Protein AF-0000000070430376 (afdb_homodimer)

Foldseek 3Di:
DVVVVVVVVVVVVVVVVVVVVCVVCVVVVVVLVVLLVVLLVLLVVLLVLLVVLLVLVLVQLAPDGDVVSLVVSVVSLLCNLVPRLVVVQVSCVPHDLVSNCVSRLNSLLSSLLSVQLSCCSVPNDGDDQVNSFVSFKDWDFDPPDPPRDTDITGRDDDPVSNLSSVLVNLLSLLSSLLVNLQNPNLCSLVVSLVVLVVNLVVLVVVPPPDPSSVVSSVVSVVSSVLSVVLNVCCVVCVVPDDSNVSSVVSCVPPPPDDVVVVVVVD/DVVVVVVVVVVVVVVVVVVVVCVVCVVVVVVLVVLLVVLLVLLVVLLVLLVVLLVLVLVQLAPDGDVVSLVVSVVSLLCNLVPRLVVVQVSCVPHDLVSNCVSRLNSLLSSLLSVQLSCCSVPNDGDDQVNSFVSFKDWDFDPPDPPRDTDITGRDDDPVSNLLSVLVNLLSLLSSLLVNLQNPNLCSLVVSLVVLVVNLVVLVVVPPPDPSSVVSSVVSVVSSVLSVVLNVCCVVCVVPDDSNVSSVVSCVPPPPDPVVVVVVVD

pLDDT: mean 85.44, std 17.88, range [33.02, 98.88]

Solvent-accessible surface area (backbone atoms only — not comparable to full-atom values): 27981 Å² total; per-residue (Å²): 111,68,66,61,50,54,52,51,53,53,48,54,54,41,52,48,50,54,46,48,54,36,58,68,45,27,60,58,45,40,53,51,29,53,50,42,52,52,36,33,52,43,16,52,52,37,30,54,54,23,50,51,40,44,55,58,55,55,67,56,26,41,72,64,78,49,66,64,56,54,52,54,39,50,53,51,51,51,45,44,42,62,70,36,44,44,59,48,11,61,71,42,58,94,49,64,79,44,69,54,38,81,36,32,45,67,14,51,23,37,38,44,20,32,56,35,49,48,33,33,75,71,68,63,40,80,68,48,70,66,56,55,36,54,64,40,46,43,80,40,78,44,89,81,57,90,61,88,42,69,37,79,41,44,48,85,70,52,69,68,50,52,50,53,6,54,45,54,32,45,52,53,48,35,51,36,26,57,48,6,37,53,52,65,18,71,64,46,24,56,56,46,40,55,51,47,52,52,49,50,53,34,54,59,68,41,56,86,55,43,71,68,54,51,52,40,51,54,50,40,53,53,32,45,50,55,32,47,51,51,42,50,47,46,67,68,32,60,84,74,51,63,59,72,59,53,36,60,63,48,50,73,73,53,62,72,63,59,64,55,53,64,58,66,72,101,111,68,67,61,50,53,52,50,52,52,49,53,52,39,53,47,50,52,46,50,54,37,58,68,43,28,60,58,46,40,51,51,30,52,51,44,52,52,35,34,52,42,16,51,51,35,31,53,53,24,50,51,40,43,56,55,54,53,68,55,27,40,72,61,79,49,65,65,53,54,52,55,39,50,53,52,50,50,44,44,40,63,69,38,46,43,58,49,12,62,71,44,59,95,50,64,81,44,69,54,38,82,38,31,45,67,14,52,24,37,36,42,20,32,55,33,50,48,33,34,74,74,67,63,40,81,68,50,70,67,56,54,36,54,64,40,45,42,78,40,78,45,89,79,56,90,62,88,44,70,38,77,40,46,49,86,70,51,70,67,49,53,52,53,6,52,45,54,31,45,53,54,48,35,53,37,28,57,48,6,38,51,53,64,18,72,64,46,24,54,55,46,40,55,53,47,53,51,50,48,52,33,54,60,68,41,58,87,55,43,72,67,54,50,53,41,51,53,51,41,54,54,32,46,50,54,34,46,51,51,42,50,47,45,68,67,33,57,84,74,50,63,57,73,60,54,36,59,64,48,50,73,72,52,64,70,64,60,66,53,53,64,57,65,72,103

Nearest PDB structures (foldseek):
  3axj-assembly1_B  TM=9.032E-01  e=1.544E-15  Drosophila melanogaster
  4wyv-assembly1_H  TM=8.810E-01  e=7.082E-08  Homo sapiens
  4wyv-assembly1_A  TM=8.861E-01  e=1.671E-07  Homo sapiens
  1key-assembly1_C-2  TM=8.048E-01  e=4.192E-08  Mus musculus
  5jr9-assembly1_B  TM=9.081E-01  e=5.247E-07  Nanoarchaeum equitans Kin4-M

InterPro domains:
  IPR002848 Translin family [PF01997] (34-238)
  IPR002848 Translin family [PTHR10741] (13-248)
  IPR016068 Translin, N-terminal [G3DSA:1.20.58.190] (11-160)
  IPR016069 Translin, C-terminal [G3DSA:1.20.58.200] (162-246)
  IPR036081 Translin superfamily [SSF74784] (20-240)

Radius of gyration: 29.98 Å; Cα contacts (8 Å, |Δi|>4): 599; chains: 2; bounding box: 62×82×71 Å

Sequence (532 aa):
MKDSQQQSTDDVDEQGDINRCFQKYQKELDCRHDKHERLVKLSRDVTIESKRVIFLMQRNSGPNKCDEVLEQAWQKIKDIQQQKFLPIAKELQGEDPYQFLRAYTAGLQEYIEAISFYHYLKSKTLVTLEQVQSDLTYTVPSVGSDDLQEKTISVRVPPSEYMLGLADLTGELMRFAINSVGSGNLDCPNEVCAYLRRMLGGFESLGQVSREMGRKVSTLRQSLQKVESACYALQIRGSEIPTHMLKDVFRSGTDNSYMEERDMDDMKDSQQQSTDDVDEQGDINRCFQKYQKELDCRHDKHERLVKLSRDVTIESKRVIFLMQRNSGPNKCDEVLEQAWQKIKDIQQQKFLPIAKELQGEDPYQFLRAYTAGLQEYIEAISFYHYLKSKTLVTLEQVQSDLTYTVPSVGSDDLQEKTISVRVPPSEYMLGLADLTGELMRFAINSVGSGNLDCPNEVCAYLRRMLGGFESLGQVSREMGRKVSTLRQSLQKVESACYALQIRGSEIPTHMLKDVFRSGTDNSYMEERDMDD

Organism: Crassostrea virginica (NCBI:txid6565)

Structure (mmCIF, N/CA/C/O backbone):
data_AF-0000000070430376-model_v1
#
loop_
_entity.id
_entity.type
_entity.pdbx_description
1 polymer 'Translin-associated protein X-like isoform X2'
#
loop_
_atom_site.group_PDB
_atom_site.id
_atom_site.type_symbol
_atom_site.label_atom_id
_atom_site.label_alt_id
_atom_site.label_comp_id
_atom_site.label_asym_id
_atom_site.label_entity_id
_atom_site.label_seq_id
_atom_site.pdbx_PDB_ins_code
_atom_site.Cartn_x
_atom_site.Cartn_y
_atom_site.Cartn_z
_atom_site.occupancy
_atom_site.B_iso_or_equiv
_atom_site.auth_seq_id
_atom_site.auth_comp_id
_atom_site.auth_asym_id
_atom_site.auth_atom_id
_atom_site.pdbx_PDB_model_num
ATOM 1 N N . MET A 1 1 ? 0.865 40.755 34.71 1 36.3 1 MET A N 1
ATOM 2 C CA . MET A 1 1 ? 0.52 39.624 35.566 1 36.3 1 MET A CA 1
ATOM 3 C C . MET A 1 1 ? -0.614 38.806 34.957 1 36.3 1 MET A C 1
ATOM 5 O O . MET A 1 1 ? -0.67 37.587 35.134 1 36.3 1 MET A O 1
ATOM 9 N N . LYS A 1 2 ? -1.6 39.409 34.491 1 52.3 2 LYS A N 1
ATOM 10 C CA . LYS A 1 2 ? -2.739 38.771 33.838 1 52.3 2 LYS A CA 1
ATOM 11 C C . LYS A 1 2 ? -2.314 38.07 32.551 1 52.3 2 LYS A C 1
ATOM 13 O O . LYS A 1 2 ? -2.89 37.047 32.175 1 52.3 2 LYS A O 1
ATOM 18 N N . ASP A 1 3 ? -1.393 38.696 31.936 1 46.43 3 ASP A N 1
ATOM 19 C CA . ASP A 1 3 ? -0.945 38.121 30.672 1 46.43 3 ASP A CA 1
ATOM 20 C C . ASP A 1 3 ? -0.189 36.814 30.9 1 46.43 3 ASP A C 1
ATOM 22 O O . ASP A 1 3 ? -0.279 35.889 30.09 1 46.43 3 ASP A O 1
ATOM 26 N N . SER A 1 4 ? 0.572 36.737 31.934 1 48.38 4 SER A N 1
ATOM 27 C CA . SER A 1 4 ? 1.315 35.534 32.296 1 48.38 4 SER A CA 1
ATOM 28 C C . SER A 1 4 ? 0.376 34.415 32.734 1 48.38 4 SER A C 1
ATOM 30 O O . SER A 1 4 ? 0.627 33.241 32.453 1 48.38 4 SER A O 1
ATOM 32 N N . GLN A 1 5 ? -0.689 34.749 33.371 1 46.76 5 GLN A N 1
ATOM 33 C CA . GLN A 1 5 ? -1.63 33.751 33.869 1 46.76 5 GLN A CA 1
ATOM 34 C C . GLN A 1 5 ? -2.451 33.153 32.731 1 46.76 5 GLN A C 1
ATOM 36 O O . GLN A 1 5 ? -2.735 31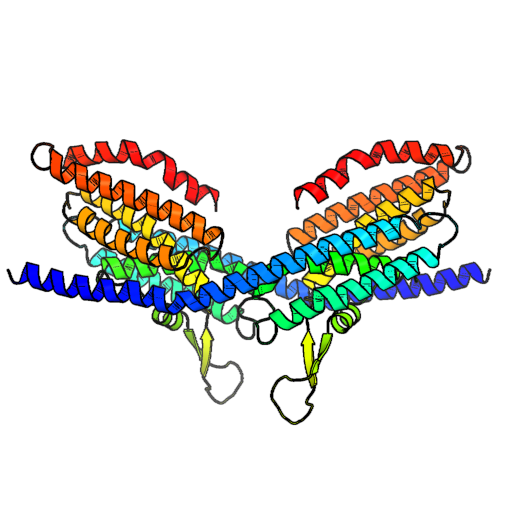.953 32.727 1 46.76 5 GLN A O 1
ATOM 41 N N . GLN A 1 6 ? -2.919 33.975 31.788 1 46.92 6 GLN A N 1
ATOM 42 C CA . GLN A 1 6 ? -3.678 33.497 30.638 1 46.92 6 GLN A CA 1
ATOM 43 C C . GLN A 1 6 ? -2.825 32.591 29.755 1 46.92 6 GLN A C 1
ATOM 45 O O . GLN A 1 6 ? -3.306 31.571 29.256 1 46.92 6 GLN A O 1
ATOM 50 N N . GLN A 1 7 ? -1.556 32.904 29.664 1 50.24 7 GLN A N 1
ATOM 51 C CA . GLN A 1 7 ? -0.634 32.046 28.927 1 50.24 7 GLN A CA 1
ATOM 52 C C . GLN A 1 7 ? -0.475 30.692 29.612 1 50.24 7 GLN A C 1
ATOM 54 O O . GLN A 1 7 ? -0.402 29.658 28.945 1 50.24 7 GLN A O 1
ATOM 59 N N . SER A 1 8 ? -0.579 30.695 30.917 1 52.75 8 SER A N 1
ATOM 60 C CA . SER A 1 8 ? -0.406 29.469 31.689 1 52.75 8 SER A CA 1
ATOM 61 C C . SER A 1 8 ? -1.614 28.55 31.545 1 52.75 8 SER A C 1
ATOM 63 O O . SER A 1 8 ? -1.462 27.335 31.396 1 52.75 8 SER A O 1
ATOM 65 N N . THR A 1 9 ? -2.802 29.084 31.527 1 50.66 9 THR A N 1
ATOM 66 C CA . THR A 1 9 ? -4.01 28.273 31.425 1 50.66 9 THR A CA 1
ATOM 67 C C . THR A 1 9 ? -4.181 27.735 30.007 1 50.66 9 THR A C 1
ATOM 69 O O . THR A 1 9 ? -4.563 26.578 29.819 1 50.66 9 THR A O 1
ATOM 72 N N . ASP A 1 10 ? -3.881 28.529 29.036 1 54.58 10 ASP A N 1
ATOM 73 C CA . ASP A 1 10 ? -3.973 28.117 27.639 1 54.58 10 ASP A CA 1
ATOM 74 C C . ASP A 1 10 ? -2.954 27.026 27.32 1 54.58 10 ASP A C 1
ATOM 76 O O . ASP A 1 10 ? -3.245 26.099 26.561 1 54.58 10 ASP A O 1
ATOM 80 N N . ASP A 1 11 ? -1.824 27.16 27.967 1 58.16 11 ASP A N 1
ATOM 81 C CA . ASP A 1 11 ? -0.766 26.17 27.789 1 58.16 11 ASP A CA 1
ATOM 82 C C . ASP A 1 11 ? -1.181 24.814 28.356 1 58.16 11 ASP A C 1
ATOM 84 O O . ASP A 1 11 ? -0.899 23.774 27.758 1 58.16 11 ASP A O 1
ATOM 88 N N . VAL A 1 12 ? -1.868 24.919 29.521 1 54.97 12 VAL A N 1
ATOM 89 C CA . VAL A 1 12 ? -2.311 23.686 30.162 1 54.97 12 VAL A CA 1
ATOM 90 C C . VAL A 1 12 ? -3.406 23.031 29.323 1 54.97 12 VAL A C 1
ATOM 92 O O . VAL A 1 12 ? -3.412 21.812 29.141 1 54.97 12 VAL A O 1
ATOM 95 N N . ASP A 1 13 ? -4.289 23.827 28.733 1 61.85 13 ASP A N 1
ATOM 96 C CA . ASP A 1 13 ? -5.403 23.316 27.939 1 61.85 13 ASP A CA 1
ATOM 97 C C . ASP A 1 13 ? -4.911 22.721 26.622 1 61.85 13 ASP A C 1
ATOM 99 O O . ASP A 1 13 ? -5.359 21.646 26.215 1 61.85 13 ASP A O 1
ATOM 103 N N . GLU A 1 14 ? -3.881 23.303 26.112 1 68.36 14 GLU A N 1
ATOM 104 C CA . GLU A 1 14 ? -3.349 22.8 24.85 1 68.36 14 GLU A CA 1
ATOM 105 C C . GLU A 1 14 ? -2.555 21.514 25.058 1 68.36 14 GLU A C 1
ATOM 107 O O . GLU A 1 14 ? -2.623 20.596 24.237 1 68.36 14 GLU A O 1
ATOM 112 N N . GLN A 1 15 ? -1.809 21.535 26.222 1 68.17 15 GLN A N 1
ATOM 113 C CA . GLN A 1 15 ? -1.114 20.302 26.573 1 68.17 15 GLN A CA 1
ATOM 114 C C . GLN A 1 15 ? -2.09 19.135 26.696 1 68.17 15 GLN A C 1
ATOM 116 O O . GLN A 1 15 ? -1.803 18.027 26.239 1 68.17 15 GLN A O 1
ATOM 121 N N . GLY A 1 16 ? -3.168 19.555 27.173 1 74.19 16 GLY A N 1
ATOM 122 C CA . GLY A 1 16 ? -4.198 18.545 27.357 1 74.19 16 GLY A CA 1
ATOM 123 C C . GLY A 1 16 ? -4.787 18.048 26.051 1 74.19 16 GLY A C 1
ATOM 124 O O . GLY A 1 16 ? -5.082 16.859 25.91 1 74.19 16 GLY A O 1
ATOM 125 N N . ASP A 1 17 ? -4.792 18.911 25.075 1 83.34 17 ASP A N 1
ATOM 126 C CA . ASP A 1 17 ? -5.422 18.56 23.805 1 83.34 17 ASP A CA 1
ATOM 127 C C . ASP A 1 17 ? -4.525 17.636 22.984 1 83.34 17 ASP A C 1
ATOM 129 O O . ASP A 1 17 ? -5.001 16.662 22.398 1 83.34 17 ASP A O 1
ATOM 133 N N . ILE A 1 18 ? -3.18 17.9 23.024 1 87.6 18 ILE A N 1
ATOM 134 C CA . ILE A 1 18 ? -2.224 17.073 22.296 1 87.6 18 ILE A CA 1
ATOM 135 C C . ILE A 1 18 ? -2.156 15.684 22.927 1 87.6 18 ILE A C 1
ATOM 137 O O . ILE A 1 18 ? -2.259 14.673 22.23 1 87.6 18 ILE A O 1
ATOM 141 N N . ASN A 1 19 ? -2.114 15.687 24.197 1 86.79 19 ASN A N 1
ATOM 142 C CA . ASN A 1 19 ? -2.049 14.408 24.895 1 86.79 19 ASN A CA 1
ATOM 143 C C . ASN A 1 19 ? -3.316 13.585 24.676 1 86.79 19 ASN A C 1
ATOM 145 O O . ASN A 1 19 ? -3.245 12.374 24.46 1 86.79 19 ASN A O 1
ATOM 149 N N . ARG A 1 20 ? -4.396 14.244 24.7 1 88.07 20 ARG A N 1
ATOM 150 C CA . ARG A 1 20 ? -5.677 13.575 24.499 1 88.07 20 ARG A CA 1
ATOM 151 C C . ARG A 1 20 ? -5.781 13.004 23.089 1 88.07 20 ARG A C 1
ATOM 153 O O . ARG A 1 20 ? -6.299 11.902 22.896 1 88.07 20 ARG A O 1
ATOM 160 N N . CYS A 1 21 ? -5.346 13.704 22.199 1 88.69 21 CYS A N 1
ATOM 161 C CA . CYS A 1 21 ? -5.369 13.258 20.81 1 88.69 21 CYS A CA 1
ATOM 162 C C . CYS A 1 21 ? -4.576 11.969 20.639 1 88.69 21 CYS A C 1
ATOM 164 O O . CYS A 1 21 ? -5.08 10.994 20.077 1 88.69 21 CYS A O 1
ATOM 166 N N . PHE A 1 22 ? -3.39 11.916 21.199 1 91.47 22 PHE A N 1
ATOM 167 C CA . PHE A 1 22 ? -2.513 10.763 21.034 1 91.47 22 PHE A CA 1
ATOM 168 C C . PHE A 1 22 ? -3.029 9.572 21.832 1 91.47 22 PHE A C 1
ATOM 170 O O . PHE A 1 22 ? -2.979 8.434 21.361 1 91.47 22 PHE A O 1
ATOM 177 N N . GLN A 1 23 ? -3.55 9.862 22.926 1 89.69 23 GLN A N 1
ATOM 178 C CA . GLN A 1 23 ? -4.087 8.791 23.758 1 89.69 23 GLN A CA 1
ATOM 179 C C . GLN A 1 23 ? -5.291 8.13 23.095 1 89.69 23 GLN A C 1
ATOM 181 O O . GLN A 1 23 ? -5.463 6.912 23.18 1 89.69 23 GLN A O 1
ATOM 186 N N . LYS A 1 24 ? -6.044 8.896 22.475 1 89.86 24 LYS A N 1
ATOM 187 C CA . LYS A 1 24 ? -7.26 8.43 21.816 1 89.86 24 LYS A CA 1
ATOM 188 C C . LYS A 1 24 ? -6.941 7.393 20.743 1 89.86 24 LYS A C 1
ATOM 190 O O . LYS A 1 24 ? -7.667 6.408 20.589 1 89.86 24 LYS A O 1
ATOM 195 N N . TYR A 1 25 ? -5.856 7.612 20.09 1 90.78 25 TYR A N 1
ATOM 196 C CA . TYR A 1 25 ? -5.622 6.765 18.926 1 90.78 25 TYR A CA 1
ATOM 197 C C . TYR A 1 25 ? -4.517 5.752 19.201 1 90.78 25 TYR A C 1
ATOM 199 O O . TYR A 1 25 ? -4.258 4.869 18.381 1 90.78 25 TYR A O 1
ATOM 207 N N . GLN A 1 26 ? -3.853 5.888 20.352 1 90.62 26 GLN A N 1
ATOM 208 C CA . GLN A 1 26 ? -2.737 5.012 20.695 1 90.62 26 GLN A CA 1
ATOM 209 C C . GLN A 1 26 ? -3.149 3.544 20.625 1 90.62 26 GLN A C 1
ATOM 211 O O . GLN A 1 26 ? -2.514 2.748 19.93 1 90.62 26 GLN A O 1
ATOM 216 N N . LYS A 1 27 ? -4.212 3.192 21.241 1 89.41 27 LYS A N 1
ATOM 217 C CA . LYS A 1 27 ? -4.646 1.799 21.291 1 89.41 27 LYS A CA 1
ATOM 218 C C . LYS A 1 27 ? -5.032 1.293 19.904 1 89.41 27 LYS A C 1
ATOM 220 O O . LYS A 1 27 ? -4.683 0.173 19.526 1 89.41 27 LYS A O 1
ATOM 225 N N . GLU A 1 28 ? -5.74 2.112 19.237 1 90.58 28 GLU A N 1
ATOM 226 C CA . GLU A 1 28 ? -6.184 1.728 17.9 1 90.58 28 GLU A CA 1
ATOM 227 C C . GLU A 1 28 ? -4.996 1.493 16.971 1 90.58 28 GLU A C 1
ATOM 229 O O . GLU A 1 28 ? -4.95 0.491 16.255 1 90.58 28 GLU A O 1
ATOM 234 N N . LEU A 1 29 ? -4.044 2.348 17.017 1 92.16 29 LEU A N 1
ATOM 235 C CA . LEU A 1 29 ? -2.873 2.25 16.152 1 92.16 29 LEU A CA 1
ATOM 236 C C . LEU A 1 29 ? -1.984 1.084 16.571 1 92.16 29 LEU A C 1
ATOM 238 O O . LEU A 1 29 ? -1.42 0.391 15.722 1 92.16 29 LEU A O 1
ATOM 242 N N . ASP A 1 30 ? -1.945 0.853 17.865 1 89.65 30 ASP A N 1
ATOM 243 C CA . ASP A 1 30 ? -1.177 -0.278 18.377 1 89.65 30 ASP A CA 1
ATOM 244 C C . ASP A 1 30 ? -1.78 -1.604 17.918 1 89.65 30 ASP A C 1
ATOM 246 O O . ASP A 1 30 ? -1.06 -2.495 17.461 1 89.65 30 ASP A O 1
ATOM 250 N N . CYS A 1 31 ? -3.051 -1.686 18.015 1 91.27 31 CYS A N 1
ATOM 251 C CA . CYS A 1 31 ? -3.75 -2.903 17.619 1 91.27 31 CYS A CA 1
ATOM 252 C C . CYS A 1 31 ? -3.58 -3.169 16.128 1 91.27 31 CYS A C 1
ATOM 254 O O . CYS A 1 31 ? -3.34 -4.307 15.719 1 91.27 31 CYS A O 1
ATOM 256 N N . ARG A 1 32 ? -3.651 -2.176 15.427 1 91.85 32 ARG A N 1
ATOM 257 C CA . ARG A 1 32 ? -3.494 -2.302 13.982 1 91.85 32 ARG A CA 1
ATOM 258 C C . ARG A 1 32 ? -2.073 -2.722 13.621 1 91.85 32 ARG A C 1
ATOM 260 O O . ARG A 1 32 ? -1.873 -3.565 12.744 1 91.85 32 ARG A O 1
ATOM 267 N N . HIS A 1 33 ? -1.168 -2.137 14.267 1 91.51 33 HIS A N 1
ATOM 268 C CA . HIS A 1 33 ? 0.231 -2.467 14.019 1 91.51 33 HIS A CA 1
ATOM 269 C C . HIS A 1 33 ? 0.53 -3.914 14.394 1 91.51 33 HIS A C 1
ATOM 271 O O . HIS A 1 33 ? 1.21 -4.625 13.65 1 91.51 33 HIS A O 1
ATOM 277 N N . ASP A 1 34 ? 0.047 -4.327 15.486 1 93.78 34 ASP A N 1
ATOM 278 C CA . ASP A 1 34 ? 0.265 -5.699 15.934 1 93.78 34 ASP A CA 1
ATOM 279 C C . ASP A 1 34 ? -0.339 -6.7 14.952 1 93.78 34 ASP A C 1
ATOM 281 O O . ASP A 1 34 ? 0.286 -7.71 14.623 1 93.78 34 ASP A O 1
ATOM 285 N N . LYS A 1 35 ? -1.51 -6.345 14.568 1 95.23 35 LYS A N 1
ATOM 286 C CA . LYS A 1 35 ? -2.168 -7.213 13.596 1 95.23 35 LYS A CA 1
ATOM 287 C C . LYS A 1 35 ? -1.387 -7.265 12.286 1 95.23 35 LYS A C 1
ATOM 289 O O . LYS A 1 35 ? -1.207 -8.338 11.707 1 95.23 35 LYS A O 1
ATOM 294 N N . HIS A 1 36 ? -0.95 -6.113 11.842 1 95.9 36 HIS A N 1
ATOM 295 C CA . HIS A 1 36 ? -0.128 -6.046 10.639 1 95.9 36 HIS A CA 1
ATOM 296 C C . HIS A 1 36 ? 1.102 -6.94 10.761 1 95.9 36 HIS A C 1
ATOM 298 O O . HIS A 1 36 ? 1.405 -7.713 9.85 1 95.9 36 HIS A O 1
ATOM 304 N N . GLU A 1 37 ? 1.731 -6.907 11.866 1 95.35 37 GLU A N 1
ATOM 305 C CA . GLU A 1 37 ? 2.953 -7.672 12.093 1 95.35 37 GLU A CA 1
ATOM 306 C C . GLU A 1 37 ? 2.668 -9.171 12.128 1 95.35 37 GLU A C 1
ATOM 308 O O . GLU A 1 37 ? 3.454 -9.97 11.615 1 95.35 37 GLU A O 1
ATOM 313 N N . ARG A 1 38 ? 1.594 -9.477 12.694 1 97.16 38 ARG A N 1
ATOM 314 C CA . ARG A 1 38 ? 1.21 -10.884 12.717 1 97.16 38 ARG A CA 1
ATOM 315 C C . ARG A 1 38 ? 0.936 -11.4 11.308 1 97.16 38 ARG A C 1
ATOM 317 O O . ARG A 1 38 ? 1.362 -12.5 10.95 1 97.16 38 ARG A O 1
ATOM 324 N N . LEU A 1 39 ? 0.321 -10.574 10.556 1 98.15 39 LEU A N 1
ATOM 325 C CA . LEU A 1 39 ? 0.001 -10.946 9.182 1 98.15 39 LEU A CA 1
ATOM 326 C C . LEU A 1 39 ? 1.266 -11.038 8.335 1 98.15 39 LEU A C 1
ATOM 328 O O . LEU A 1 39 ? 1.393 -11.934 7.497 1 98.15 39 LEU A O 1
ATOM 332 N N . VAL A 1 40 ? 2.192 -10.158 8.544 1 97.78 40 VAL A N 1
ATOM 333 C CA . VAL A 1 40 ? 3.463 -10.191 7.829 1 97.78 40 VAL A CA 1
ATOM 334 C C . VAL A 1 40 ? 4.189 -11.501 8.125 1 97.78 40 VAL A C 1
ATOM 336 O O . VAL A 1 40 ? 4.723 -12.141 7.216 1 97.78 40 VAL A O 1
ATOM 339 N N . LYS A 1 41 ? 4.179 -11.901 9.339 1 98.21 41 LYS A N 1
ATOM 340 C CA . LYS A 1 41 ? 4.848 -13.135 9.74 1 98.21 41 LYS A CA 1
ATOM 341 C C . LYS A 1 41 ? 4.198 -14.351 9.086 1 98.21 41 LYS A C 1
ATOM 343 O O . LYS A 1 41 ? 4.89 -15.219 8.551 1 98.21 41 LYS A O 1
ATOM 348 N N . LEU A 1 42 ? 2.915 -14.369 9.119 1 98.57 42 LEU A N 1
ATOM 349 C CA . LEU A 1 42 ? 2.187 -15.465 8.49 1 98.57 42 LEU A CA 1
ATOM 350 C C . LEU A 1 42 ? 2.431 -15.486 6.985 1 98.57 42 LEU A C 1
ATOM 352 O O . LEU A 1 42 ? 2.611 -16.554 6.395 1 98.57 42 LEU A O 1
ATOM 356 N N . SER A 1 43 ? 2.447 -14.297 6.447 1 98.68 43 SER A N 1
ATOM 357 C CA . SER A 1 43 ? 2.717 -14.174 5.018 1 98.68 43 SER A CA 1
ATOM 358 C C . SER A 1 43 ? 4.108 -14.695 4.672 1 98.68 43 SER A C 1
ATOM 360 O O . SER A 1 43 ? 4.294 -15.345 3.641 1 98.68 43 SER A O 1
ATOM 362 N N . ARG A 1 44 ? 5.074 -14.385 5.468 1 98.57 44 ARG A N 1
ATOM 363 C CA . ARG A 1 44 ? 6.431 -14.885 5.27 1 98.57 44 ARG A CA 1
ATOM 364 C C . ARG A 1 44 ? 6.46 -16.41 5.289 1 98.57 44 ARG A C 1
ATOM 366 O O . ARG A 1 44 ? 7.111 -17.034 4.449 1 98.57 44 ARG A O 1
ATOM 373 N N . ASP A 1 45 ? 5.72 -16.987 6.186 1 98.73 45 ASP A N 1
ATOM 374 C CA . ASP A 1 45 ? 5.637 -18.442 6.268 1 98.73 45 ASP A CA 1
ATOM 375 C C . ASP A 1 45 ? 4.997 -19.028 5.012 1 98.73 45 ASP A C 1
ATOM 377 O O . ASP A 1 45 ? 5.464 -20.039 4.484 1 98.73 45 ASP A O 1
ATOM 381 N N . VAL A 1 46 ? 3.939 -18.405 4.554 1 98.85 46 VAL A N 1
ATOM 382 C CA . VAL A 1 46 ? 3.282 -18.839 3.325 1 98.85 46 VAL A CA 1
ATOM 383 C C . VAL A 1 46 ? 4.274 -18.793 2.165 1 98.85 46 VAL A C 1
ATOM 385 O O . VAL A 1 46 ? 4.344 -19.727 1.363 1 98.85 46 VAL A O 1
ATOM 388 N N . THR A 1 47 ? 4.986 -17.696 2.132 1 98.81 47 THR A N 1
ATOM 389 C CA . THR A 1 47 ? 5.951 -17.504 1.055 1 98.81 47 THR A CA 1
ATOM 390 C C . THR A 1 47 ? 6.994 -18.618 1.058 1 98.81 47 THR A C 1
ATOM 392 O O . THR A 1 47 ? 7.254 -19.235 0.023 1 98.81 47 THR A O 1
ATOM 395 N N . ILE A 1 48 ? 7.528 -18.888 2.18 1 98.75 48 ILE A N 1
ATOM 396 C CA . ILE A 1 48 ? 8.586 -19.88 2.329 1 98.75 48 ILE A CA 1
ATOM 397 C C . ILE A 1 48 ? 8.063 -21.256 1.922 1 98.75 48 ILE A C 1
ATOM 399 O O . ILE A 1 48 ? 8.698 -21.96 1.132 1 98.75 48 ILE A O 1
ATOM 403 N N . GLU A 1 49 ? 6.945 -21.66 2.389 1 98.75 49 GLU A N 1
ATOM 404 C CA . GLU A 1 49 ? 6.396 -22.983 2.109 1 98.75 49 GLU A CA 1
ATOM 405 C C . GLU A 1 49 ? 5.979 -23.11 0.647 1 98.75 49 GLU A C 1
ATOM 407 O O . GLU A 1 49 ? 6.108 -24.181 0.05 1 98.75 49 GLU A O 1
ATOM 412 N N . SER A 1 50 ? 5.429 -22.025 0.084 1 98.85 50 SER A N 1
ATOM 413 C CA . SER A 1 50 ? 5.066 -22.042 -1.329 1 98.85 50 SER A CA 1
ATOM 414 C C . SER A 1 50 ? 6.294 -22.228 -2.214 1 98.85 50 SER A C 1
ATOM 416 O O . SER A 1 50 ? 6.258 -22.991 -3.182 1 98.85 50 SER A O 1
ATOM 418 N N . LYS A 1 51 ? 7.351 -21.583 -1.83 1 98.26 51 LYS A N 1
ATOM 419 C CA . LYS A 1 51 ? 8.595 -21.744 -2.577 1 98.26 51 LYS A CA 1
ATOM 420 C C . LYS A 1 51 ? 9.101 -23.181 -2.499 1 98.26 51 LYS A C 1
ATOM 422 O O . LYS A 1 51 ? 9.595 -23.726 -3.488 1 98.26 51 LYS A O 1
ATOM 427 N N . ARG A 1 52 ? 8.974 -23.762 -1.379 1 98.35 52 ARG A N 1
ATOM 428 C CA . ARG A 1 52 ? 9.39 -25.15 -1.207 1 98.35 52 ARG A CA 1
ATOM 429 C C . ARG A 1 52 ? 8.573 -26.081 -2.097 1 98.35 52 ARG A C 1
ATOM 431 O O . ARG A 1 52 ? 9.115 -27.014 -2.692 1 98.35 52 ARG A O 1
ATOM 438 N N . VAL A 1 53 ? 7.319 -25.841 -2.166 1 98.52 53 VAL A N 1
ATOM 439 C CA . VAL A 1 53 ? 6.437 -26.652 -2.999 1 98.52 53 VAL A CA 1
ATOM 440 C C . VAL A 1 53 ? 6.826 -26.495 -4.468 1 98.52 53 VAL A C 1
ATOM 442 O O . VAL A 1 53 ? 6.873 -27.477 -5.212 1 98.52 53 VAL A O 1
ATOM 445 N N . ILE A 1 54 ? 7.055 -25.271 -4.875 1 98.3 54 ILE A N 1
ATOM 446 C CA . ILE A 1 54 ? 7.455 -24.985 -6.249 1 98.3 54 ILE A CA 1
ATOM 447 C C . ILE A 1 54 ? 8.753 -25.721 -6.573 1 98.3 54 ILE A C 1
ATOM 449 O O . ILE A 1 54 ? 8.867 -26.36 -7.621 1 98.3 54 ILE A O 1
ATOM 453 N N . PHE A 1 55 ? 9.66 -25.667 -5.654 1 97.19 55 PHE A N 1
ATOM 454 C CA . PHE A 1 55 ? 10.943 -26.337 -5.83 1 97.19 55 PHE A CA 1
ATOM 455 C C . PHE A 1 55 ? 10.753 -27.844 -5.954 1 97.19 55 PHE A C 1
ATOM 457 O O . PHE A 1 55 ? 11.385 -28.488 -6.794 1 97.19 55 PHE A O 1
ATOM 464 N N . LEU A 1 56 ? 9.959 -28.422 -5.151 1 96.7 56 LEU A N 1
ATOM 465 C CA . LEU A 1 56 ? 9.637 -29.844 -5.199 1 96.7 56 LEU A CA 1
ATOM 466 C C . LEU A 1 56 ? 9.068 -30.226 -6.562 1 96.7 56 LEU A C 1
ATOM 468 O O . LEU A 1 56 ? 9.475 -31.232 -7.149 1 96.7 56 LEU A O 1
ATOM 472 N N . MET A 1 57 ? 8.176 -29.412 -7.095 1 96.71 57 MET A N 1
ATOM 473 C CA . MET A 1 57 ? 7.502 -29.704 -8.357 1 96.71 57 MET A CA 1
ATOM 474 C C . MET A 1 57 ? 8.461 -29.558 -9.533 1 96.71 57 MET A C 1
ATOM 476 O O . MET A 1 57 ? 8.319 -30.246 -10.545 1 96.71 57 MET A O 1
ATOM 480 N N . GLN A 1 58 ? 9.447 -28.736 -9.381 1 94.16 58 GLN A N 1
ATOM 481 C CA . GLN A 1 58 ? 10.443 -28.529 -10.427 1 94.16 58 GLN A CA 1
ATOM 482 C C . GLN A 1 58 ? 11.257 -29.797 -10.67 1 94.16 58 GLN A C 1
ATOM 484 O O . GLN A 1 58 ? 11.844 -29.969 -11.74 1 94.16 58 GLN A O 1
ATOM 489 N N . ARG A 1 59 ? 11.258 -30.64 -9.794 1 87.94 59 ARG A N 1
ATOM 490 C CA . ARG A 1 59 ? 12.004 -31.888 -9.92 1 87.94 59 ARG A CA 1
ATOM 491 C C . ARG A 1 59 ? 11.293 -32.859 -10.857 1 87.94 59 ARG A C 1
ATOM 493 O O . ARG A 1 59 ? 11.884 -33.844 -11.303 1 87.94 59 ARG A O 1
ATOM 500 N N . ASN A 1 60 ? 10.064 -32.617 -11.154 1 86.97 60 ASN A N 1
ATOM 501 C CA . ASN A 1 60 ? 9.275 -33.476 -12.03 1 86.97 60 ASN A CA 1
ATOM 502 C C . ASN A 1 60 ? 9.506 -33.14 -13.501 1 86.97 60 ASN A C 1
ATOM 504 O O . ASN A 1 60 ? 8.558 -33.088 -14.286 1 86.97 60 ASN A O 1
ATOM 508 N N . SER A 1 61 ? 10.761 -32.878 -13.921 1 81.77 61 SER A N 1
ATOM 509 C CA . SER A 1 61 ? 11.081 -32.426 -15.271 1 81.77 61 SER A CA 1
ATOM 510 C C . SER A 1 61 ? 11.454 -33.598 -16.173 1 81.77 61 SER A C 1
ATOM 512 O O . SER A 1 61 ? 11.67 -33.42 -17.373 1 81.77 61 SER A O 1
ATOM 514 N N . GLY A 1 62 ? 11.499 -34.789 -15.621 1 78.37 62 GLY A N 1
ATOM 515 C CA . GLY A 1 62 ? 11.874 -35.959 -16.4 1 78.37 62 GLY A CA 1
ATOM 516 C C . GLY A 1 62 ? 10.778 -36.426 -17.34 1 78.37 62 GLY A C 1
ATOM 517 O O . GLY A 1 62 ? 9.671 -35.882 -17.33 1 78.37 62 GLY A O 1
ATOM 518 N N . PRO A 1 63 ? 11.076 -37.4 -18.23 1 76.44 63 PRO A N 1
ATOM 519 C CA . PRO A 1 63 ? 10.123 -37.871 -19.238 1 76.44 63 PRO A CA 1
ATOM 520 C C . PRO A 1 63 ? 8.911 -38.567 -18.624 1 76.44 63 PRO A C 1
ATOM 522 O O . PRO A 1 63 ? 7.828 -38.565 -19.215 1 76.44 63 PRO A O 1
ATOM 525 N N . ASN A 1 64 ? 9.139 -39.224 -17.447 1 77.1 64 ASN A N 1
ATOM 526 C CA . ASN A 1 64 ? 8.024 -39.874 -16.767 1 77.1 64 ASN A CA 1
ATOM 527 C C . ASN A 1 64 ? 7.497 -39.024 -15.615 1 77.1 64 ASN A C 1
ATOM 529 O O . ASN A 1 64 ? 8.273 -38.539 -14.789 1 77.1 64 ASN A O 1
ATOM 533 N N . LYS A 1 65 ? 6.265 -38.69 -15.813 1 73.81 65 LYS A N 1
ATOM 534 C CA . LYS A 1 65 ? 5.635 -37.979 -14.704 1 73.81 65 LYS A CA 1
ATOM 535 C C . LYS A 1 65 ? 5.723 -38.787 -13.412 1 73.81 65 LYS A C 1
ATOM 537 O O . LYS A 1 65 ? 5.481 -39.996 -13.413 1 73.81 65 LYS A O 1
ATOM 542 N N . CYS A 1 66 ? 6.199 -38.109 -12.44 1 80.29 66 CYS A N 1
ATOM 543 C CA . CYS A 1 66 ? 6.247 -38.754 -11.132 1 80.29 66 CYS A CA 1
ATOM 544 C C . CYS A 1 66 ? 5.028 -38.382 -10.296 1 80.29 66 CYS A C 1
ATOM 546 O O . CYS A 1 66 ? 4.994 -37.316 -9.68 1 80.29 66 CYS A O 1
ATOM 548 N N . ASP A 1 67 ? 4.039 -39.192 -10.221 1 88.59 67 ASP A N 1
ATOM 549 C CA . ASP A 1 67 ? 2.787 -38.975 -9.502 1 88.59 67 ASP A CA 1
ATOM 550 C C . ASP A 1 67 ? 3.037 -38.777 -8.009 1 88.59 67 ASP A C 1
ATOM 552 O O . ASP A 1 67 ? 2.304 -38.042 -7.344 1 88.59 67 ASP A O 1
ATOM 556 N N . GLU A 1 68 ? 4.087 -39.346 -7.588 1 92.01 68 GLU A N 1
ATOM 557 C CA . GLU A 1 68 ? 4.407 -39.222 -6.169 1 92.01 68 GLU A CA 1
ATOM 558 C C . GLU A 1 68 ? 4.767 -37.785 -5.807 1 92.01 68 GLU A C 1
ATOM 560 O O . GLU A 1 68 ? 4.369 -37.286 -4.752 1 92.01 68 GLU A O 1
ATOM 565 N N . VAL A 1 69 ? 5.527 -37.145 -6.653 1 94.3 69 VAL A N 1
ATOM 566 C CA . VAL A 1 69 ? 5.939 -35.765 -6.423 1 94.3 69 VAL A CA 1
ATOM 567 C C . VAL A 1 69 ? 4.713 -34.855 -6.404 1 94.3 69 VAL A C 1
ATOM 569 O O . VAL A 1 69 ? 4.6 -33.972 -5.551 1 94.3 69 VAL A O 1
ATOM 572 N N . LEU A 1 70 ? 3.803 -35.047 -7.257 1 95.38 70 LEU A N 1
ATOM 573 C CA . LEU A 1 70 ? 2.597 -34.231 -7.34 1 95.38 70 LEU A CA 1
ATOM 574 C C . LEU A 1 70 ? 1.697 -34.464 -6.131 1 95.38 70 LEU A C 1
ATOM 576 O O . LEU A 1 70 ? 1.054 -33.533 -5.642 1 95.38 70 LEU A O 1
ATOM 580 N N . GLU A 1 71 ? 1.671 -35.708 -5.711 1 96.56 71 GLU A N 1
ATOM 581 C CA . GLU A 1 71 ? 0.887 -36.008 -4.516 1 96.56 71 GLU A CA 1
ATOM 582 C C . GLU A 1 71 ? 1.466 -35.314 -3.287 1 96.56 71 GLU A C 1
ATOM 584 O O . GLU A 1 71 ? 0.724 -34.765 -2.47 1 96.56 71 GLU A O 1
ATOM 589 N N . GLN A 1 72 ? 2.739 -35.348 -3.166 1 97.35 72 GLN A N 1
ATOM 590 C CA . GLN A 1 72 ? 3.407 -34.662 -2.065 1 97.35 72 GLN A CA 1
ATOM 591 C C . GLN A 1 72 ? 3.176 -33.155 -2.135 1 97.35 72 GLN A C 1
ATOM 593 O O . GLN A 1 72 ? 2.924 -32.512 -1.114 1 97.35 72 GLN A O 1
ATOM 598 N N . ALA A 1 73 ? 3.267 -32.605 -3.306 1 97.9 73 ALA A N 1
ATOM 599 C CA . ALA A 1 73 ? 3.039 -31.177 -3.51 1 97.9 73 ALA A CA 1
ATOM 600 C C . ALA A 1 73 ? 1.619 -30.786 -3.114 1 97.9 73 ALA A C 1
ATOM 602 O O . ALA A 1 73 ? 1.409 -29.758 -2.466 1 97.9 73 ALA A O 1
ATOM 603 N N . TRP A 1 74 ? 0.669 -31.625 -3.462 1 98.11 74 TRP A N 1
ATOM 604 C CA . TRP A 1 74 ? -0.728 -31.351 -3.144 1 98.11 74 TRP A CA 1
ATOM 605 C C . TRP A 1 74 ? -0.947 -31.319 -1.635 1 98.11 74 TRP A C 1
ATOM 607 O O . TRP A 1 74 ? -1.654 -30.448 -1.123 1 98.11 74 TRP A O 1
ATOM 617 N N . GLN A 1 75 ? -0.338 -32.221 -0.97 1 98.4 75 GLN A N 1
ATOM 618 C CA . GLN A 1 75 ? -0.456 -32.255 0.483 1 98.4 75 GLN A CA 1
ATOM 619 C C . GLN A 1 75 ? 0.134 -30.997 1.114 1 98.4 75 GLN A C 1
ATOM 621 O O . GLN A 1 75 ? -0.44 -30.438 2.051 1 98.4 75 GLN A O 1
ATOM 626 N N . LYS A 1 76 ? 1.232 -30.561 0.635 1 98.6 76 LYS A N 1
ATOM 627 C CA . LYS A 1 76 ? 1.87 -29.353 1.152 1 98.6 76 LYS A CA 1
ATOM 628 C C . LYS A 1 76 ? 1.015 -28.12 0.878 1 98.6 76 LYS A C 1
ATOM 630 O O . LYS A 1 76 ? 0.931 -27.218 1.714 1 98.6 76 LYS A O 1
ATOM 635 N N . ILE A 1 77 ? 0.366 -28.065 -0.265 1 98.76 77 ILE A N 1
ATOM 636 C CA . ILE A 1 77 ? -0.531 -26.967 -0.608 1 98.76 77 ILE A CA 1
ATOM 637 C C . ILE A 1 77 ? -1.707 -26.938 0.365 1 98.76 77 ILE A C 1
ATOM 639 O O . ILE A 1 77 ? -2.074 -25.877 0.875 1 98.76 77 ILE A O 1
ATOM 643 N N . LYS A 1 78 ? -2.225 -28.093 0.66 1 98.54 78 LYS A N 1
ATOM 644 C CA . LYS A 1 78 ? -3.318 -28.196 1.623 1 98.54 78 LYS A CA 1
ATOM 645 C C . LYS A 1 78 ? -2.874 -27.74 3.01 1 98.54 78 LYS A C 1
ATOM 647 O O . LYS A 1 78 ? -3.633 -27.085 3.726 1 98.54 78 LYS A O 1
ATOM 652 N N . ASP A 1 79 ? -1.67 -28.091 3.341 1 98.65 79 ASP A N 1
ATOM 653 C CA . ASP A 1 79 ? -1.121 -27.666 4.624 1 98.65 79 ASP A CA 1
ATOM 654 C C . ASP A 1 79 ? -1.009 -26.145 4.697 1 98.65 79 ASP A C 1
ATOM 656 O O . ASP A 1 79 ? -1.302 -25.544 5.733 1 98.65 79 ASP A O 1
ATOM 660 N N . ILE A 1 80 ? -0.593 -25.497 3.645 1 98.83 80 ILE A N 1
ATOM 661 C CA . ILE A 1 80 ? -0.483 -24.043 3.599 1 98.83 80 ILE A CA 1
ATOM 662 C C . ILE A 1 80 ? -1.86 -23.415 3.803 1 98.83 80 ILE A C 1
ATOM 664 O O . ILE A 1 80 ? -2.006 -22.46 4.57 1 98.83 80 ILE A O 1
ATOM 668 N N . GLN A 1 81 ? -2.874 -23.987 3.154 1 98.68 81 GLN A N 1
ATOM 669 C CA . GLN A 1 81 ? -4.243 -23.493 3.256 1 98.68 81 GLN A CA 1
ATOM 670 C C . GLN A 1 81 ? -4.757 -23.587 4.69 1 98.68 81 GLN A C 1
ATOM 672 O O . GLN A 1 81 ? -5.288 -22.614 5.229 1 98.68 81 GLN A O 1
ATOM 677 N N . GLN A 1 82 ? -4.477 -24.703 5.33 1 98.19 82 GLN A N 1
ATOM 678 C CA . GLN A 1 82 ? -5.1 -24.99 6.618 1 98.19 82 GLN A CA 1
ATOM 679 C C . GLN A 1 82 ? -4.277 -24.416 7.768 1 98.19 82 GLN A C 1
ATOM 681 O O . GLN A 1 82 ? -4.832 -23.987 8.782 1 98.19 82 GLN A O 1
ATOM 686 N N . GLN A 1 83 ? -2.964 -24.348 7.565 1 98.23 83 GLN A N 1
ATOM 687 C CA . GLN A 1 83 ? -2.122 -24.023 8.712 1 98.23 83 GLN A CA 1
ATOM 688 C C . GLN A 1 83 ? -1.636 -22.578 8.646 1 98.23 83 GLN A C 1
ATOM 690 O O . GLN A 1 83 ? -1.19 -22.021 9.651 1 98.23 83 GLN A O 1
ATOM 695 N N . LYS A 1 84 ? -1.674 -22.002 7.482 1 98.43 84 LYS A N 1
ATOM 696 C CA . LYS A 1 84 ? -1.127 -20.655 7.35 1 98.43 84 LYS A CA 1
ATOM 697 C C . LYS A 1 84 ? -2.213 -19.657 6.96 1 98.43 84 LYS A C 1
ATOM 699 O O . LYS A 1 84 ? -2.389 -18.632 7.622 1 98.43 84 LYS A O 1
ATOM 704 N N . PHE A 1 85 ? -3.094 -20.052 6.022 1 98.68 85 PHE A N 1
ATOM 705 C CA . PHE A 1 85 ? -4.092 -19.102 5.542 1 98.68 85 PHE A CA 1
ATOM 706 C C . PHE A 1 85 ? -5.283 -19.043 6.49 1 98.68 85 PHE A C 1
ATOM 708 O O . PHE A 1 85 ? -5.905 -17.991 6.649 1 98.68 85 PHE A O 1
ATOM 715 N N . LEU A 1 86 ? -5.625 -20.174 7.133 1 98.35 86 LEU A N 1
ATOM 716 C CA . LEU A 1 86 ? -6.735 -20.14 8.079 1 98.35 86 LEU A CA 1
ATOM 717 C C . LEU A 1 86 ? -6.464 -19.142 9.199 1 98.35 86 LEU A C 1
ATOM 719 O O . LEU A 1 86 ? -7.316 -18.308 9.513 1 98.35 86 LEU A O 1
ATOM 723 N N . PRO A 1 87 ? -5.246 -19.14 9.795 1 98.25 87 PRO A N 1
ATOM 724 C CA . PRO A 1 87 ? -4.936 -18.106 10.785 1 98.25 87 PRO A CA 1
ATOM 725 C C . PRO A 1 87 ? -5.022 -16.694 10.211 1 98.25 87 PRO A C 1
ATOM 727 O O . PRO A 1 87 ? -5.45 -15.767 10.904 1 98.25 87 PRO A O 1
ATOM 730 N N . ILE A 1 88 ? -4.619 -16.451 8.965 1 98.55 88 ILE A N 1
ATOM 731 C CA . ILE A 1 88 ? -4.728 -15.144 8.326 1 98.55 88 ILE A CA 1
ATOM 732 C C . ILE A 1 88 ? -6.197 -14.745 8.215 1 98.55 88 ILE A C 1
ATOM 734 O O . ILE A 1 88 ? -6.565 -13.612 8.534 1 98.55 88 ILE A O 1
ATOM 738 N N . ALA A 1 89 ? -7.028 -15.742 7.8 1 98.22 89 ALA A N 1
ATOM 739 C CA . ALA A 1 89 ? -8.462 -15.488 7.68 1 98.22 89 ALA A CA 1
ATOM 740 C C . ALA A 1 89 ? -9.062 -15.087 9.025 1 98.22 89 ALA A C 1
ATOM 742 O O . ALA A 1 89 ? -9.907 -14.192 9.092 1 98.22 89 ALA A O 1
ATOM 743 N N . LYS A 1 90 ? -8.634 -15.703 10.047 1 97.28 90 LYS A N 1
ATOM 744 C CA . LYS A 1 90 ? -9.124 -15.393 11.387 1 97.28 90 LYS A CA 1
ATOM 745 C C . LYS A 1 90 ? -8.736 -13.976 11.8 1 97.28 90 LYS A C 1
ATOM 747 O O . LYS A 1 90 ? -9.551 -13.244 12.365 1 97.28 90 LYS A O 1
ATOM 752 N N . GLU A 1 91 ? -7.487 -13.612 11.454 1 96.84 91 GLU A N 1
ATOM 753 C CA . GLU A 1 91 ? -7.02 -12.263 11.762 1 96.84 91 GLU A CA 1
ATOM 754 C C . GLU A 1 91 ? -7.817 -11.213 10.994 1 96.84 91 GLU A C 1
ATOM 756 O O . GLU A 1 91 ? -8.014 -10.098 11.48 1 96.84 91 GLU A O 1
ATOM 761 N N . LEU A 1 92 ? -8.299 -11.561 9.848 1 96.78 92 LEU A N 1
ATOM 762 C CA . LEU A 1 92 ? -8.898 -10.588 8.941 1 96.78 92 LEU A CA 1
ATOM 763 C C . LEU A 1 92 ? -10.405 -10.503 9.154 1 96.78 92 LEU A C 1
ATOM 765 O O . LEU A 1 92 ? -11.083 -9.699 8.51 1 96.78 92 LEU A O 1
ATOM 769 N N . GLN A 1 93 ? -10.938 -11.304 9.989 1 94.07 93 GLN A N 1
ATOM 770 C CA . GLN A 1 93 ? -12.377 -11.301 10.227 1 94.07 93 GLN A CA 1
ATOM 771 C C . GLN A 1 93 ? -12.859 -9.92 10.665 1 94.07 93 GLN A C 1
ATOM 773 O O . GLN A 1 93 ? -12.324 -9.342 11.613 1 94.07 93 GLN A O 1
ATOM 778 N N . GLY A 1 94 ? -13.846 -9.393 9.968 1 90.49 94 GLY A N 1
ATOM 779 C CA . GLY A 1 94 ? -14.447 -8.121 10.332 1 90.49 94 GLY A CA 1
ATOM 780 C C . GLY A 1 94 ? -13.63 -6.924 9.882 1 90.49 94 GLY A C 1
ATOM 781 O O . GLY A 1 94 ? -13.986 -5.779 10.169 1 90.49 94 GLY A O 1
ATOM 782 N N . GLU A 1 95 ? -12.502 -7.224 9.169 1 91.83 95 GLU A N 1
ATOM 783 C CA . GLU A 1 95 ? -11.647 -6.142 8.691 1 91.83 95 GLU A CA 1
ATOM 784 C C . GLU A 1 95 ? -11.963 -5.787 7.241 1 91.83 95 GLU A C 1
ATOM 786 O O . GLU A 1 95 ? -12.517 -6.605 6.503 1 91.83 95 GLU A O 1
ATOM 791 N N . ASP A 1 96 ? -11.636 -4.617 6.9 1 90.18 96 ASP A N 1
ATOM 792 C CA . ASP A 1 96 ? -11.689 -4.247 5.489 1 90.18 96 ASP A CA 1
ATOM 793 C C . ASP A 1 96 ? -10.698 -5.069 4.668 1 90.18 96 ASP A C 1
ATOM 795 O O . ASP A 1 96 ? -9.531 -5.199 5.043 1 90.18 96 ASP A O 1
ATOM 799 N N . PRO A 1 97 ? -11.085 -5.581 3.664 1 87.35 97 PRO A N 1
ATOM 800 C CA . PRO A 1 97 ? -10.267 -6.524 2.897 1 87.35 97 PRO A CA 1
ATOM 801 C C . PRO A 1 97 ? -8.974 -5.899 2.38 1 87.35 97 PRO A C 1
ATOM 803 O O . PRO A 1 97 ? -7.997 -6.61 2.129 1 87.35 97 PRO A O 1
ATOM 806 N N . TYR A 1 98 ? -8.946 -4.61 2.251 1 92.36 98 TYR A N 1
ATOM 807 C CA . TYR A 1 98 ? -7.776 -4.004 1.626 1 92.36 98 TYR A CA 1
ATOM 808 C C . TYR A 1 98 ? -6.883 -3.342 2.669 1 92.36 98 TYR A C 1
ATOM 810 O O . TYR A 1 98 ? -5.754 -2.947 2.367 1 92.36 98 TYR A O 1
ATOM 818 N N . GLN A 1 99 ? -7.374 -3.265 3.793 1 93.17 99 GLN A N 1
ATOM 819 C CA . GLN A 1 99 ? -6.648 -2.546 4.834 1 93.17 99 GLN A CA 1
ATOM 820 C C . GLN A 1 99 ? -5.3 -3.202 5.118 1 93.17 99 GLN A C 1
ATOM 822 O O . GLN A 1 99 ? -4.299 -2.513 5.329 1 93.17 99 GLN A O 1
ATOM 827 N N . PHE A 1 100 ? -5.302 -4.564 5.039 1 95.46 100 PHE A N 1
ATOM 828 C CA . PHE A 1 100 ? -4.095 -5.278 5.44 1 95.46 100 PHE A CA 1
ATOM 829 C C . PHE A 1 100 ? -3.501 -6.04 4.262 1 95.46 100 PHE A C 1
ATOM 831 O O . PHE A 1 100 ? -2.589 -6.851 4.437 1 95.46 100 PHE A O 1
ATOM 838 N N . LEU A 1 101 ? -3.986 -5.781 3.114 1 96.27 101 LEU A N 1
ATOM 839 C CA . LEU A 1 101 ? -3.569 -6.55 1.946 1 96.27 101 LEU A CA 1
ATOM 840 C C . LEU A 1 101 ? -2.054 -6.499 1.775 1 96.27 101 LEU A C 1
ATOM 842 O O . LEU A 1 101 ? -1.428 -7.509 1.444 1 96.27 101 LEU A O 1
ATOM 846 N N . ARG A 1 102 ? -1.48 -5.418 2.056 1 93.78 102 ARG A N 1
ATOM 847 C CA . ARG A 1 102 ? -0.044 -5.235 1.872 1 93.78 102 ARG A CA 1
ATOM 848 C C . ARG A 1 102 ? 0.748 -6.17 2.78 1 93.78 102 ARG A C 1
ATOM 850 O O . ARG A 1 102 ? 1.875 -6.551 2.457 1 93.78 102 ARG A O 1
ATOM 857 N N . ALA A 1 103 ? 0.175 -6.524 3.872 1 96.11 103 ALA A N 1
ATOM 858 C CA . ALA A 1 103 ? 0.869 -7.341 4.864 1 96.11 103 ALA A CA 1
ATOM 859 C C . ALA A 1 103 ? 0.997 -8.786 4.39 1 96.11 103 ALA A C 1
ATOM 861 O O . ALA A 1 103 ? 1.919 -9.499 4.794 1 96.11 103 ALA A O 1
ATOM 862 N N . TYR A 1 104 ? 0.101 -9.195 3.504 1 97.66 104 TYR A N 1
ATOM 863 C CA . TYR A 1 104 ? 0.165 -10.617 3.185 1 97.66 104 TYR A CA 1
ATOM 864 C C . TYR A 1 104 ? 0.157 -10.838 1.677 1 97.66 104 TYR A C 1
ATOM 866 O O . TYR A 1 104 ? 0.122 -11.979 1.211 1 97.66 104 TYR A O 1
ATOM 874 N N . THR A 1 105 ? 0.26 -9.803 0.867 1 97.45 105 THR A N 1
ATOM 875 C CA . THR A 1 105 ? 0.189 -9.869 -0.588 1 97.45 105 THR A CA 1
ATOM 876 C C . THR A 1 105 ? 1.305 -10.749 -1.144 1 97.45 105 THR A C 1
ATOM 878 O O . THR A 1 105 ? 1.086 -11.521 -2.08 1 97.45 105 THR A O 1
ATOM 881 N N . ALA A 1 106 ? 2.49 -10.675 -0.597 1 97.43 106 ALA A N 1
ATOM 882 C CA . ALA A 1 106 ? 3.617 -11.454 -1.101 1 97.43 106 ALA A CA 1
ATOM 883 C C . ALA A 1 106 ? 3.358 -12.951 -0.956 1 97.43 106 ALA A C 1
ATOM 885 O O . ALA A 1 106 ? 3.534 -13.713 -1.909 1 97.43 106 ALA A O 1
ATOM 886 N N . GLY A 1 107 ? 2.883 -13.296 0.228 1 98.67 107 GLY A N 1
ATOM 887 C CA . GLY A 1 107 ? 2.546 -14.693 0.449 1 98.67 107 GLY A CA 1
ATOM 888 C C . GLY A 1 107 ? 1.414 -15.181 -0.434 1 98.67 107 GLY A C 1
ATOM 889 O O . GLY A 1 107 ? 1.463 -16.297 -0.956 1 98.67 107 GLY A O 1
ATOM 890 N N . LEU A 1 108 ? 0.449 -14.349 -0.645 1 98.75 108 LEU A N 1
ATOM 891 C CA . LEU A 1 108 ? -0.698 -14.687 -1.48 1 98.75 108 LEU A CA 1
ATOM 892 C C . LEU A 1 108 ? -0.268 -14.927 -2.923 1 98.75 108 LEU A C 1
ATOM 894 O O . LEU A 1 108 ? -0.685 -15.907 -3.545 1 98.75 108 LEU A O 1
ATOM 898 N N . GLN A 1 109 ? 0.58 -14.089 -3.466 1 98.45 109 GLN A N 1
ATOM 899 C CA . GLN A 1 109 ? 1.05 -14.215 -4.841 1 98.45 109 GLN A CA 1
ATOM 900 C C . GLN A 1 109 ? 1.874 -15.487 -5.026 1 98.45 109 GLN A C 1
ATOM 902 O O . GLN A 1 109 ? 1.69 -16.215 -6.003 1 98.45 109 GLN A O 1
ATOM 907 N N . GLU A 1 110 ? 2.716 -15.744 -4.008 1 98.76 110 GLU A N 1
ATOM 908 C CA . GLU A 1 110 ? 3.538 -16.948 -4.081 1 98.76 110 GLU A CA 1
ATOM 909 C C . GLU A 1 110 ? 2.678 -18.207 -4.035 1 98.76 110 GLU A C 1
ATOM 911 O O . GLU A 1 110 ? 2.937 -19.169 -4.76 1 98.76 110 GLU A O 1
ATOM 916 N N . TYR A 1 111 ? 1.689 -18.177 -3.252 1 98.88 111 TYR A N 1
ATOM 917 C CA . TYR A 1 111 ? 0.766 -19.303 -3.158 1 98.88 111 TYR A CA 1
ATOM 918 C C . TYR A 1 111 ? 0.038 -19.522 -4.479 1 98.88 111 TYR A C 1
ATOM 920 O O . TYR A 1 111 ? -0.092 -20.657 -4.942 1 98.88 111 TYR A O 1
ATOM 928 N N . ILE A 1 112 ? -0.427 -18.469 -5.074 1 98.81 112 ILE A N 1
ATOM 929 C CA . ILE A 1 112 ? -1.125 -18.561 -6.351 1 98.81 112 ILE A CA 1
ATOM 930 C C . ILE A 1 112 ? -0.186 -19.128 -7.413 1 98.81 112 ILE A C 1
ATOM 932 O O . ILE A 1 112 ? -0.593 -19.95 -8.237 1 98.81 112 ILE A O 1
ATOM 936 N N . GLU A 1 113 ? 1.051 -18.674 -7.368 1 98.65 113 GLU A N 1
ATOM 937 C CA . GLU A 1 113 ? 2.064 -19.227 -8.263 1 98.65 113 GLU A CA 1
ATOM 938 C C . GLU A 1 113 ? 2.209 -20.733 -8.069 1 98.65 113 GLU A C 1
ATOM 940 O O . GLU A 1 113 ? 2.196 -21.494 -9.04 1 98.65 113 GLU A O 1
ATOM 945 N N . ALA A 1 114 ? 2.235 -21.181 -6.854 1 98.79 114 ALA A N 1
ATOM 946 C CA . ALA A 1 114 ? 2.424 -22.593 -6.532 1 98.79 114 ALA A CA 1
ATOM 947 C C . ALA A 1 114 ? 1.233 -23.426 -6.996 1 98.79 114 ALA A C 1
ATOM 949 O O . ALA A 1 114 ? 1.404 -24.442 -7.673 1 98.79 114 ALA A O 1
ATOM 950 N N . ILE A 1 115 ? 0.059 -22.988 -6.658 1 98.7 115 ILE A N 1
ATOM 951 C CA . ILE A 1 115 ? -1.13 -23.773 -6.969 1 98.7 115 ILE A CA 1
ATOM 952 C C . ILE A 1 115 ? -1.362 -23.783 -8.478 1 98.7 115 ILE A C 1
ATOM 954 O O . ILE A 1 115 ? -1.835 -24.777 -9.033 1 98.7 115 ILE A O 1
ATOM 958 N N . SER A 1 116 ? -1.056 -22.698 -9.154 1 98.22 116 SER A N 1
ATOM 959 C CA . SER A 1 116 ? -1.19 -22.662 -10.607 1 98.22 116 SER A CA 1
ATOM 960 C C . SER A 1 116 ? -0.198 -23.607 -11.277 1 98.22 116 SER A C 1
ATOM 962 O O . SER A 1 116 ? -0.534 -24.276 -12.256 1 98.22 116 SER A O 1
ATOM 964 N N . PHE A 1 117 ? 1.025 -23.659 -10.781 1 98.2 117 PHE A N 1
ATOM 965 C CA . PHE A 1 117 ? 2.029 -24.577 -11.306 1 98.2 117 PHE A CA 1
ATOM 966 C C . PHE A 1 117 ? 1.58 -26.023 -11.14 1 98.2 117 PHE A C 1
ATOM 968 O O . PHE A 1 117 ? 1.723 -26.833 -12.058 1 98.2 117 PHE A O 1
ATOM 975 N N . TYR A 1 118 ? 0.982 -26.297 -10.014 1 98.03 118 TYR A N 1
ATOM 976 C CA . TYR A 1 118 ? 0.448 -27.628 -9.747 1 98.03 118 TYR A CA 1
ATOM 977 C C . TYR A 1 118 ? -0.604 -28.012 -10.781 1 98.03 118 TYR A C 1
ATOM 979 O O . TYR A 1 118 ? -0.557 -29.106 -11.347 1 98.03 118 TYR A O 1
ATOM 987 N N . HIS A 1 119 ? -1.531 -27.14 -11.048 1 96.55 119 HIS A N 1
ATOM 988 C CA . HIS A 1 119 ? -2.602 -27.413 -11.999 1 96.55 119 HIS A CA 1
ATOM 989 C C . HIS A 1 119 ? -2.051 -27.622 -13.406 1 96.55 119 HIS A C 1
ATOM 991 O O . HIS A 1 119 ? -2.514 -28.502 -14.134 1 96.55 119 HIS A O 1
ATOM 997 N N . TYR A 1 120 ? -1.056 -26.898 -13.753 1 95.38 120 TYR A N 1
ATOM 998 C CA . TYR A 1 120 ? -0.429 -27.094 -15.056 1 95.38 120 TYR A CA 1
ATOM 999 C C . TYR A 1 120 ? 0.184 -28.485 -15.162 1 95.38 120 TYR A C 1
ATOM 1001 O O . TYR A 1 120 ? -0.034 -29.193 -16.148 1 95.38 120 TYR A O 1
ATOM 1009 N N . LEU A 1 121 ? 0.952 -28.828 -14.14 1 95.01 121 LEU A N 1
ATOM 1010 C CA . LEU A 1 121 ? 1.648 -30.11 -14.176 1 95.01 121 LEU A CA 1
ATOM 1011 C C . LEU A 1 121 ? 0.656 -31.268 -14.157 1 95.01 121 LEU A C 1
ATOM 1013 O O . LEU A 1 121 ? 0.886 -32.298 -14.795 1 95.01 121 LEU A O 1
ATOM 1017 N N . LYS A 1 122 ? -0.385 -31.016 -13.472 1 94 122 LYS A N 1
ATOM 1018 C CA . LYS A 1 122 ? -1.349 -32.097 -13.287 1 94 122 LYS A CA 1
ATOM 1019 C C . LYS A 1 122 ? -2.238 -32.256 -14.518 1 94 122 LYS A C 1
ATOM 1021 O O . LYS A 1 122 ? -2.505 -33.377 -14.956 1 94 122 LYS A O 1
ATOM 1026 N N . SER A 1 123 ? -2.674 -31.094 -15.131 1 92.16 123 SER A N 1
ATOM 1027 C CA . SER A 1 123 ? -3.704 -31.226 -16.155 1 92.16 123 SER A CA 1
ATOM 1028 C C . SER A 1 123 ? -3.55 -30.162 -17.236 1 92.16 123 SER A C 1
ATOM 1030 O O . SER A 1 123 ? -4.446 -29.972 -18.061 1 92.16 123 SER A O 1
ATOM 1032 N N . LYS A 1 124 ? -2.517 -29.363 -17.235 1 91.34 124 LYS A N 1
ATOM 1033 C CA . LYS A 1 124 ? -2.259 -28.301 -18.203 1 91.34 124 LYS A CA 1
ATOM 1034 C C . LYS A 1 124 ? -3.409 -27.299 -18.239 1 91.34 124 LYS A C 1
ATOM 1036 O O . LYS A 1 124 ? -3.797 -26.829 -19.311 1 91.34 124 LYS A O 1
ATOM 1041 N N . THR A 1 125 ? -3.976 -27.077 -17.001 1 91.7 125 THR A N 1
ATOM 1042 C CA . THR A 1 125 ? -5.081 -26.131 -16.89 1 91.7 125 THR A CA 1
ATOM 1043 C C . THR A 1 125 ? -4.695 -24.952 -16 1 91.7 125 THR A C 1
ATOM 1045 O O . THR A 1 125 ? -3.753 -25.046 -15.21 1 91.7 125 THR A O 1
ATOM 1048 N N . LEU A 1 126 ? -5.448 -23.943 -16.226 1 93.62 126 LEU A N 1
ATOM 1049 C CA . LEU A 1 126 ? -5.259 -22.744 -15.417 1 93.62 126 LEU A CA 1
ATOM 1050 C C . LEU A 1 126 ? -6.203 -22.741 -14.22 1 93.62 126 LEU A C 1
ATOM 1052 O O . LEU A 1 126 ? -7.414 -22.916 -14.379 1 93.62 126 LEU A O 1
ATOM 1056 N N . VAL A 1 127 ? -5.679 -22.635 -13.032 1 96.12 127 VAL A N 1
ATOM 1057 C CA . VAL A 1 127 ? -6.535 -22.497 -11.858 1 96.12 127 VAL A CA 1
ATOM 1058 C C . VAL A 1 127 ? -7.282 -21.166 -11.917 1 96.12 127 VAL A C 1
ATOM 1060 O O . VAL A 1 127 ? -6.698 -20.133 -12.254 1 96.12 127 VAL A O 1
ATOM 1063 N N . THR A 1 128 ? -8.525 -21.134 -11.612 1 95.8 128 THR A N 1
ATOM 1064 C CA . THR A 1 128 ? -9.319 -19.914 -11.709 1 95.8 128 THR A CA 1
ATOM 1065 C C . THR A 1 128 ? -9.285 -19.142 -10.393 1 95.8 128 THR A C 1
ATOM 1067 O O . THR A 1 128 ? -8.985 -19.71 -9.341 1 95.8 128 THR A O 1
ATOM 1070 N N . LEU A 1 129 ? -9.634 -17.901 -10.479 1 97.22 129 LEU A N 1
ATOM 1071 C CA . LEU A 1 129 ? -9.741 -17.065 -9.288 1 97.22 129 LEU A CA 1
ATOM 1072 C C . LEU A 1 129 ? -10.768 -17.633 -8.315 1 97.22 129 LEU A C 1
ATOM 1074 O O . LEU A 1 129 ? -10.54 -17.649 -7.104 1 97.22 129 LEU A O 1
ATOM 1078 N N . GLU A 1 130 ? -11.868 -18.122 -8.788 1 96.83 130 GLU A N 1
ATOM 1079 C CA . GLU A 1 130 ? -12.943 -18.681 -7.973 1 96.83 130 GLU A CA 1
ATOM 1080 C C . GLU A 1 130 ? -12.466 -19.905 -7.196 1 96.83 130 GLU A C 1
ATOM 1082 O O . GLU A 1 130 ? -12.838 -20.094 -6.036 1 96.83 130 GLU A O 1
ATOM 1087 N N . GLN A 1 131 ? -11.656 -20.679 -7.873 1 97.54 131 GLN A N 1
ATOM 1088 C CA . GLN A 1 131 ? -11.11 -21.858 -7.209 1 97.54 131 GLN A CA 1
ATOM 1089 C C . GLN A 1 131 ? -10.17 -21.463 -6.073 1 97.54 131 GLN A C 1
ATOM 1091 O O . GLN A 1 131 ? -10.253 -22.013 -4.972 1 97.54 131 GLN A O 1
ATOM 1096 N N . VAL A 1 132 ? -9.291 -20.492 -6.343 1 98.55 132 VAL A N 1
ATOM 1097 C CA . VAL A 1 132 ? -8.364 -20.031 -5.314 1 98.55 132 VAL A CA 1
ATOM 1098 C C . VAL A 1 132 ? -9.145 -19.431 -4.146 1 98.55 132 VAL A C 1
ATOM 1100 O O . VAL A 1 132 ? -8.837 -19.7 -2.983 1 98.55 132 VAL A O 1
ATOM 1103 N N . GLN A 1 133 ? -10.188 -18.63 -4.494 1 98.25 133 GLN A N 1
ATOM 1104 C CA . GLN A 1 133 ? -11.024 -18.025 -3.463 1 98.25 133 GLN A CA 1
ATOM 1105 C C . GLN A 1 133 ? -11.712 -19.093 -2.617 1 98.25 133 GLN A C 1
ATOM 1107 O O . GLN A 1 133 ? -11.775 -18.976 -1.391 1 98.25 133 GLN A O 1
ATOM 1112 N N . SER A 1 134 ? -12.232 -20.028 -3.243 1 98.22 134 SER A N 1
ATOM 1113 C CA . SER A 1 134 ? -12.904 -21.113 -2.536 1 98.22 134 SER A CA 1
ATOM 1114 C C . SER A 1 134 ? -11.948 -21.834 -1.592 1 98.22 134 SER A C 1
ATOM 1116 O O . SER A 1 134 ? -12.325 -22.198 -0.476 1 98.22 134 SER A O 1
ATOM 1118 N N . ASP A 1 135 ? -10.694 -22.011 -2.008 1 98 135 ASP A N 1
ATOM 1119 C CA . ASP A 1 135 ? -9.679 -22.705 -1.221 1 98 135 ASP A CA 1
ATOM 1120 C C . ASP A 1 135 ? -9.326 -21.918 0.038 1 98 135 ASP A C 1
ATOM 1122 O O . ASP A 1 135 ? -8.873 -22.493 1.03 1 98 135 ASP A O 1
ATOM 1126 N N . LEU A 1 136 ? -9.546 -20.629 -0.04 1 98.49 136 LEU A N 1
ATOM 1127 C CA . LEU A 1 136 ? -9.155 -19.78 1.08 1 98.49 136 LEU A CA 1
ATOM 1128 C C . LEU A 1 136 ? -10.381 -19.284 1.84 1 98.49 136 LEU A C 1
ATOM 1130 O O . LEU A 1 136 ? -10.341 -18.223 2.467 1 98.49 136 LEU A O 1
ATOM 1134 N N . THR A 1 137 ? -11.482 -19.958 1.672 1 98.19 137 THR A N 1
ATOM 1135 C CA . THR A 1 137 ? -12.718 -19.727 2.41 1 98.19 137 THR A CA 1
ATOM 1136 C C . THR A 1 137 ? -12.991 -20.874 3.38 1 98.19 137 THR A C 1
ATOM 1138 O O . THR A 1 137 ? -12.947 -22.044 2.994 1 98.19 137 THR A O 1
ATOM 1141 N N . TYR A 1 138 ? -13.281 -20.49 4.588 1 97.29 138 TYR A N 1
ATOM 1142 C CA . TYR A 1 138 ? -13.368 -21.493 5.643 1 97.29 138 TYR A CA 1
ATOM 1143 C C . TYR A 1 138 ? -14.685 -21.375 6.402 1 97.29 138 TYR A C 1
ATOM 1145 O O . TYR A 1 138 ? -15.188 -20.27 6.616 1 97.29 138 TYR A O 1
ATOM 1153 N N . THR A 1 139 ? -15.21 -22.434 6.778 1 94.53 139 THR A N 1
ATOM 1154 C CA . THR A 1 139 ? -16.34 -22.471 7.699 1 94.53 139 THR A CA 1
ATOM 1155 C C . THR A 1 139 ? -15.877 -22.824 9.11 1 94.53 139 THR A C 1
ATOM 1157 O O . THR A 1 139 ? -15.309 -23.896 9.332 1 94.53 139 THR A O 1
ATOM 1160 N N . VAL A 1 140 ? -16.073 -21.903 9.967 1 91.26 140 VAL A N 1
ATOM 1161 C CA . VAL A 1 140 ? -15.603 -22.123 11.331 1 91.26 140 VAL A CA 1
ATOM 1162 C C . VAL A 1 140 ? -16.769 -21.984 12.308 1 91.26 140 VAL A C 1
ATOM 1164 O O . VAL A 1 140 ? -17.75 -21.295 12.019 1 91.26 140 VAL A O 1
ATOM 1167 N N . PRO A 1 141 ? -16.713 -22.714 13.434 1 85.28 141 PRO A N 1
ATOM 1168 C CA . PRO A 1 141 ? -17.758 -22.562 14.449 1 85.28 141 PRO A CA 1
ATOM 1169 C C . PRO A 1 141 ? -17.796 -21.16 15.052 1 85.28 141 PRO A C 1
ATOM 1171 O O . PRO A 1 141 ? -16.749 -20.529 15.223 1 85.28 141 PRO A O 1
ATOM 1174 N N . SER A 1 142 ? -18.915 -20.559 15.14 1 75.2 142 SER A N 1
ATOM 1175 C CA . SER A 1 142 ? -19.06 -19.251 15.772 1 75.2 142 SER A CA 1
ATOM 1176 C C . SER A 1 142 ? -18.862 -19.341 17.281 1 75.2 142 SER A C 1
ATOM 1178 O O . SER A 1 142 ? -19.417 -20.227 17.933 1 75.2 142 SER A O 1
ATOM 1180 N N . VAL A 1 143 ? -17.734 -18.795 17.787 1 59.94 143 VAL A N 1
ATOM 1181 C CA . VAL A 1 143 ? -17.498 -18.762 19.227 1 59.94 143 VAL A CA 1
ATOM 1182 C C . VAL A 1 143 ? -18.492 -17.812 19.891 1 59.94 143 VAL A C 1
ATOM 1184 O O . VAL A 1 143 ? -18.664 -16.674 19.449 1 59.94 143 VAL A O 1
ATOM 1187 N N . GLY A 1 144 ? -19.458 -18.25 20.853 1 57.6 144 GLY A N 1
ATOM 1188 C CA . GLY A 1 144 ? -20.4 -17.59 21.744 1 57.6 144 GLY A CA 1
ATOM 1189 C C . GLY A 1 144 ? -21.818 -18.111 21.606 1 57.6 144 GLY A C 1
ATOM 1190 O O . GLY A 1 144 ? -22.694 -17.758 22.397 1 57.6 144 GLY A O 1
ATOM 1191 N N . SER A 1 145 ? -22.356 -18.06 20.369 1 51.64 145 SER A N 1
ATOM 1192 C CA . SER A 1 145 ? -23.78 -18.37 20.44 1 51.64 145 SER A CA 1
ATOM 1193 C C . SER A 1 145 ? -24.012 -19.863 20.646 1 51.64 145 SER A C 1
ATOM 1195 O O . SER A 1 145 ? -23.17 -20.684 20.276 1 51.64 145 SER A O 1
ATOM 1197 N N . ASP A 1 146 ? -24.654 -20.232 21.753 1 53.9 146 ASP A N 1
ATOM 1198 C CA . ASP A 1 146 ? -25.222 -21.549 22.026 1 53.9 146 ASP A CA 1
ATOM 1199 C C . ASP A 1 146 ? -25.573 -22.275 20.729 1 53.9 146 ASP A C 1
ATOM 1201 O O . ASP A 1 146 ? -25.815 -23.484 20.735 1 53.9 146 ASP A O 1
ATOM 1205 N N . ASP A 1 147 ? -26.172 -21.59 19.751 1 54.2 147 ASP A N 1
ATOM 1206 C CA . ASP A 1 147 ? -26.614 -22.23 18.516 1 54.2 147 ASP A CA 1
ATOM 1207 C C . ASP A 1 147 ? -25.456 -22.386 17.533 1 54.2 147 ASP A C 1
ATOM 1209 O O . ASP A 1 147 ? -24.674 -21.454 17.334 1 54.2 147 ASP A O 1
ATOM 1213 N N . LEU A 1 148 ? -24.837 -23.522 17.468 1 60.44 148 LEU A N 1
ATOM 1214 C CA . LEU A 1 148 ? -23.821 -24.058 16.569 1 60.44 148 LEU A CA 1
ATOM 1215 C C . LEU A 1 148 ? -23.805 -23.293 15.25 1 60.44 148 LEU A C 1
ATOM 1217 O O . LEU A 1 148 ? -24.166 -23.841 14.206 1 60.44 148 LEU A O 1
ATOM 1221 N N . GLN A 1 149 ? -23.907 -21.975 15.246 1 73.11 149 GLN A N 1
ATOM 1222 C CA . GLN A 1 149 ? -23.944 -21.311 13.947 1 73.11 149 GLN A CA 1
ATOM 1223 C C . GLN A 1 149 ? -22.545 -21.192 13.35 1 73.11 149 GLN A C 1
ATOM 1225 O O . GLN A 1 149 ? -21.576 -20.946 14.07 1 73.11 149 GLN A O 1
ATOM 1230 N N . GLU A 1 150 ? -22.371 -21.668 12.158 1 85.02 150 GLU A N 1
ATOM 1231 C CA . GLU A 1 150 ? -21.141 -21.633 11.371 1 85.02 150 GLU A CA 1
ATOM 1232 C C . GLU A 1 150 ? -20.958 -20.279 10.692 1 85.02 150 GLU A C 1
ATOM 1234 O O . GLU A 1 150 ? -21.936 -19.634 10.309 1 85.02 150 GLU A O 1
ATOM 1239 N N . LYS A 1 151 ? -19.843 -19.796 10.931 1 91.33 151 LYS A N 1
ATOM 1240 C CA . LYS A 1 151 ? -19.489 -18.568 10.226 1 91.33 151 LYS A CA 1
ATOM 1241 C C . LYS A 1 151 ? -18.442 -18.835 9.149 1 91.33 151 LYS A C 1
ATOM 1243 O O . LYS A 1 151 ? -17.602 -19.724 9.3 1 91.33 151 LYS A O 1
ATOM 1248 N N . THR A 1 152 ? -18.557 -18.054 8.088 1 95.1 152 THR A N 1
ATOM 1249 C CA . THR A 1 152 ? -17.601 -18.169 6.992 1 95.1 152 THR A CA 1
ATOM 1250 C C . THR A 1 152 ? -16.568 -17.048 7.056 1 95.1 152 THR A C 1
ATOM 1252 O O . THR A 1 152 ? -16.924 -15.876 7.199 1 95.1 152 THR A O 1
ATOM 1255 N N . ILE A 1 153 ? -15.345 -17.462 7.128 1 96.48 153 ILE A N 1
ATOM 1256 C CA . ILE A 1 153 ? -14.249 -16.502 7.066 1 96.48 153 ILE A CA 1
ATOM 1257 C C . ILE A 1 153 ? -13.369 -16.8 5.854 1 96.48 153 ILE A C 1
ATOM 1259 O O . ILE A 1 153 ? -13.354 -17.926 5.352 1 96.48 153 ILE A O 1
ATOM 1263 N N . SER A 1 154 ? -12.665 -15.737 5.325 1 97.33 154 SER A N 1
ATOM 1264 C CA . SER A 1 154 ? -11.89 -15.971 4.111 1 97.33 154 SER A CA 1
ATOM 1265 C C . SER A 1 154 ? -10.753 -14.964 3.978 1 97.33 154 SER A C 1
ATOM 1267 O O . SER A 1 154 ? -10.751 -13.93 4.649 1 97.33 154 SER A O 1
ATOM 1269 N N . VAL A 1 155 ? -9.817 -15.265 3.296 1 98.1 155 VAL A N 1
ATOM 1270 C CA . VAL A 1 155 ? -8.825 -14.343 2.751 1 98.1 155 VAL A CA 1
ATOM 1271 C C . VAL A 1 155 ? -9.237 -13.914 1.345 1 98.1 155 VAL A C 1
ATOM 1273 O O . VAL A 1 155 ? -9.203 -14.716 0.409 1 98.1 155 VAL A O 1
ATOM 1276 N N . ARG A 1 156 ? -9.603 -12.781 1.229 1 96.3 156 ARG A N 1
ATOM 1277 C CA . ARG A 1 156 ? -10.04 -12.299 -0.077 1 96.3 156 ARG A CA 1
ATOM 1278 C C . ARG A 1 156 ? -8.892 -12.322 -1.081 1 96.3 156 ARG A C 1
ATOM 1280 O O . ARG A 1 156 ? -7.772 -11.921 -0.76 1 96.3 156 ARG A O 1
ATOM 1287 N N . VAL A 1 157 ? -9.196 -12.72 -2.301 1 97.53 157 VAL A N 1
ATOM 1288 C CA . VAL A 1 157 ? -8.219 -12.753 -3.385 1 97.53 157 VAL A CA 1
ATOM 1289 C C . VAL A 1 157 ? -8.58 -11.709 -4.439 1 97.53 157 VAL A C 1
ATOM 1291 O O . VAL A 1 157 ? -9.381 -11.977 -5.338 1 97.53 157 VAL A O 1
ATOM 1294 N N . PRO A 1 158 ? -7.965 -10.61 -4.384 1 95.36 158 PRO A N 1
ATOM 1295 C CA . PRO A 1 158 ? -8.247 -9.617 -5.423 1 95.36 158 PRO A CA 1
ATOM 1296 C C . PRO A 1 158 ? -7.778 -10.062 -6.807 1 95.36 158 PRO A C 1
ATOM 1298 O O . PRO A 1 158 ? -6.731 -10.702 -6.932 1 95.36 158 PRO A O 1
ATOM 1301 N N . PRO A 1 159 ? -8.493 -9.684 -7.85 1 94.33 159 PRO A N 1
ATOM 1302 C CA . PRO A 1 159 ? -8.081 -10.037 -9.21 1 94.33 159 PRO A CA 1
ATOM 1303 C C . PRO A 1 159 ? -6.656 -9.591 -9.53 1 94.33 159 PRO A C 1
ATOM 1305 O O . PRO A 1 159 ? -5.935 -10.285 -10.251 1 94.33 159 PRO A O 1
ATOM 1308 N N . SER A 1 160 ? -6.253 -8.499 -9.024 1 93.46 160 SER A N 1
ATOM 1309 C CA . SER A 1 160 ? -4.905 -8 -9.273 1 93.46 160 SER A CA 1
ATOM 1310 C C . SER A 1 160 ? -3.851 -8.959 -8.73 1 93.46 160 SER A C 1
ATOM 1312 O O . SER A 1 160 ? -2.887 -9.288 -9.424 1 93.46 160 SER A O 1
ATOM 1314 N N . GLU A 1 161 ? -4.084 -9.444 -7.478 1 96.06 161 GLU A N 1
ATOM 1315 C CA . GLU A 1 161 ? -3.132 -10.365 -6.864 1 96.06 161 GLU A CA 1
ATOM 1316 C C . GLU A 1 161 ? -3.137 -11.716 -7.573 1 96.06 161 GLU A C 1
ATOM 1318 O O . GLU A 1 161 ? -2.092 -12.356 -7.708 1 96.06 161 GLU A O 1
ATOM 1323 N N . TYR A 1 162 ? -4.315 -12.132 -7.984 1 97.34 162 TYR A N 1
ATOM 1324 C CA . TYR A 1 162 ? -4.437 -13.355 -8.769 1 97.34 162 TYR A CA 1
ATOM 1325 C C . TYR A 1 162 ? -3.618 -13.264 -10.051 1 97.34 162 TYR A C 1
ATOM 1327 O O . TYR A 1 162 ? -2.833 -14.164 -10.359 1 97.34 162 TYR A O 1
ATOM 1335 N N . MET A 1 163 ? -3.693 -12.164 -10.762 1 96.14 163 MET A N 1
ATOM 1336 C CA . MET A 1 163 ? -2.98 -11.975 -12.022 1 96.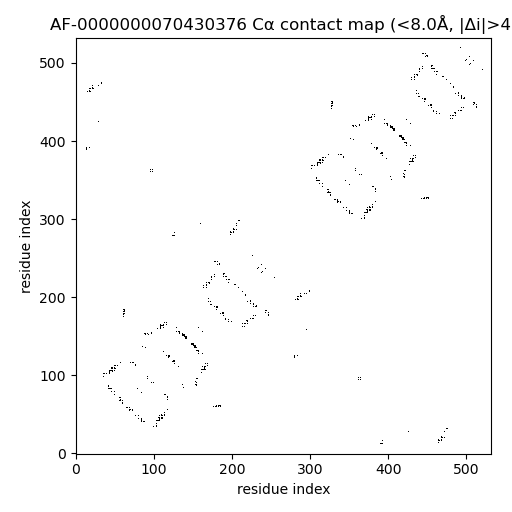14 163 MET A CA 1
ATOM 1337 C C . MET A 1 163 ? -1.475 -11.893 -11.788 1 96.14 163 MET A C 1
ATOM 1339 O O . MET A 1 163 ? -0.691 -12.437 -12.568 1 96.14 163 MET A O 1
ATOM 1343 N N . LEU A 1 164 ? -1.127 -11.23 -10.754 1 96.33 164 LEU A N 1
ATOM 1344 C CA . LEU A 1 164 ? 0.293 -11.104 -10.444 1 96.33 164 LEU A CA 1
ATOM 1345 C C . LEU A 1 164 ? 0.9 -12.464 -10.114 1 96.33 164 LEU A C 1
ATOM 1347 O O . LEU A 1 164 ? 2.018 -12.768 -10.535 1 96.33 164 LEU A O 1
ATOM 1351 N N . GLY A 1 165 ? 0.126 -13.255 -9.37 1 97.66 165 GLY A N 1
ATOM 1352 C CA . GLY A 1 165 ? 0.577 -14.61 -9.097 1 97.66 165 GLY A CA 1
ATOM 1353 C C . GLY A 1 165 ? 0.713 -15.457 -10.348 1 97.66 165 GLY A C 1
ATOM 1354 O O . GLY A 1 165 ? 1.673 -16.217 -10.488 1 97.66 165 GLY A O 1
ATOM 1355 N N . LEU A 1 166 ? -0.192 -15.296 -11.256 1 96.96 166 LEU A N 1
ATOM 1356 C CA . LEU A 1 166 ? -0.133 -16.009 -12.527 1 96.96 166 LEU A CA 1
ATOM 1357 C C . LEU A 1 166 ? 1.083 -15.575 -13.338 1 96.96 166 LEU A C 1
ATOM 1359 O O . LEU A 1 166 ? 1.693 -16.39 -14.034 1 96.96 166 LEU A O 1
ATOM 1363 N N . ALA A 1 167 ? 1.361 -14.316 -13.258 1 96.59 167 ALA A N 1
ATOM 1364 C CA . ALA A 1 167 ? 2.521 -13.813 -13.99 1 96.59 167 ALA A CA 1
ATOM 1365 C C . ALA A 1 167 ? 3.808 -14.464 -13.492 1 96.59 167 ALA A C 1
ATOM 1367 O O . ALA A 1 167 ? 4.715 -14.744 -14.281 1 96.59 167 ALA A O 1
ATOM 1368 N N . ASP A 1 168 ? 3.831 -14.743 -12.258 1 97.38 168 ASP A N 1
ATOM 1369 C CA . ASP A 1 168 ? 5.016 -15.369 -11.679 1 97.38 168 ASP A CA 1
ATOM 1370 C C . ASP A 1 168 ? 5.145 -16.823 -12.129 1 97.38 168 ASP A C 1
ATOM 1372 O O . ASP A 1 168 ? 6.251 -17.362 -12.193 1 97.38 168 ASP A O 1
ATOM 1376 N N . LEU A 1 169 ? 4.054 -17.428 -12.433 1 97.52 169 LEU A N 1
ATOM 1377 C CA . LEU A 1 169 ? 4.036 -18.796 -12.937 1 97.52 169 LEU A CA 1
ATOM 1378 C C . LEU A 1 169 ? 4.889 -18.924 -14.195 1 97.52 169 LEU A C 1
ATOM 1380 O O . LEU A 1 169 ? 5.532 -19.953 -14.412 1 97.52 169 LEU A O 1
ATOM 1384 N N . THR A 1 170 ? 4.961 -17.917 -15.03 1 96.77 170 THR A N 1
ATOM 1385 C CA . THR A 1 170 ? 5.602 -17.981 -16.338 1 96.77 170 THR A CA 1
ATOM 1386 C C . THR A 1 170 ? 7.104 -18.21 -16.194 1 96.77 170 THR A C 1
ATOM 1388 O O . THR A 1 170 ? 7.712 -18.907 -17.009 1 96.77 170 THR A O 1
ATOM 1391 N N . GLY A 1 171 ? 7.697 -17.671 -15.186 1 96.82 171 GLY A N 1
ATOM 1392 C CA . GLY A 1 171 ? 9.098 -17.947 -14.911 1 96.82 171 GLY A CA 1
ATOM 1393 C C . GLY A 1 171 ? 9.354 -19.385 -14.503 1 96.82 171 GLY A C 1
ATOM 1394 O O . GLY A 1 171 ? 10.346 -19.987 -14.92 1 96.82 171 GLY A O 1
ATOM 1395 N N . GLU A 1 172 ? 8.496 -19.89 -13.77 1 97.14 172 GLU A N 1
ATOM 1396 C CA . GLU A 1 172 ? 8.623 -21.276 -13.328 1 97.14 172 GLU A CA 1
ATOM 1397 C C . GLU A 1 172 ? 8.461 -22.244 -14.496 1 97.14 172 GLU A C 1
ATOM 1399 O O . GLU A 1 172 ? 9.151 -23.263 -14.565 1 97.14 172 GLU A O 1
ATOM 1404 N N . LEU A 1 173 ? 7.581 -21.892 -15.371 1 96.97 173 LEU A N 1
ATOM 1405 C CA . LEU A 1 173 ? 7.385 -22.725 -16.552 1 96.97 173 LEU A CA 1
ATOM 1406 C C . LEU A 1 173 ? 8.618 -22.696 -17.449 1 96.97 173 LEU A C 1
ATOM 1408 O O . LEU A 1 173 ? 9.003 -23.722 -18.015 1 96.97 173 LEU A O 1
ATOM 1412 N N . MET A 1 174 ? 9.163 -21.472 -17.548 1 96.84 174 MET A N 1
ATOM 1413 C CA . MET A 1 174 ? 10.412 -21.357 -18.297 1 96.84 174 MET A CA 1
ATOM 1414 C C . MET A 1 174 ? 11.491 -22.252 -17.696 1 96.84 174 MET A C 1
ATOM 1416 O O . MET A 1 174 ? 12.112 -23.044 -18.407 1 96.84 174 MET A O 1
ATOM 1420 N N . ARG A 1 175 ? 11.665 -22.209 -16.393 1 96.18 175 ARG A N 1
ATOM 1421 C CA . ARG A 1 175 ? 12.649 -23.044 -15.712 1 96.18 175 ARG A CA 1
ATOM 1422 C C . ARG A 1 175 ? 12.341 -24.524 -15.908 1 96.18 175 ARG A C 1
ATOM 1424 O O . ARG A 1 175 ? 13.249 -25.328 -16.129 1 96.18 175 ARG A O 1
ATOM 1431 N N . PHE A 1 176 ? 11.145 -24.888 -15.839 1 95.68 176 PHE A N 1
ATOM 1432 C CA . PHE A 1 176 ? 10.684 -26.259 -16.024 1 95.68 176 PHE A CA 1
ATOM 1433 C C . PHE A 1 176 ? 11.037 -26.766 -17.418 1 95.68 176 PHE A C 1
ATOM 1435 O O . PHE A 1 176 ? 11.513 -27.892 -17.572 1 95.68 176 PHE A O 1
ATOM 1442 N N . ALA A 1 177 ? 10.816 -25.943 -18.42 1 94.63 177 ALA A N 1
ATOM 1443 C CA . ALA A 1 177 ? 11.107 -26.3 -19.806 1 94.63 177 ALA A CA 1
ATOM 1444 C C . ALA A 1 177 ? 12.6 -26.537 -20.01 1 94.63 177 ALA A C 1
ATOM 1446 O O . ALA A 1 177 ? 13 -27.537 -20.61 1 94.63 177 ALA A O 1
ATOM 1447 N N . ILE A 1 178 ? 13.368 -25.691 -19.446 1 92.37 178 ILE A N 1
ATOM 1448 C CA . ILE A 1 178 ? 14.814 -25.785 -19.618 1 92.37 178 ILE A CA 1
ATOM 1449 C C . ILE A 1 178 ? 15.338 -27.028 -18.903 1 92.37 178 ILE A C 1
ATOM 1451 O O . ILE A 1 178 ? 16.153 -27.772 -19.455 1 92.37 178 ILE A O 1
ATOM 1455 N N . ASN A 1 179 ? 14.853 -27.26 -17.736 1 91.14 179 ASN A N 1
ATOM 1456 C CA . ASN A 1 179 ? 15.257 -28.436 -16.973 1 91.14 179 ASN A CA 1
ATOM 1457 C C . ASN A 1 179 ? 14.834 -29.728 -17.667 1 91.14 179 ASN A C 1
ATOM 1459 O O . ASN A 1 179 ? 15.531 -30.74 -17.581 1 91.14 179 ASN A O 1
ATOM 1463 N N . SER A 1 180 ? 13.749 -29.727 -18.317 1 91.29 180 SER A N 1
ATOM 1464 C CA . SER A 1 180 ? 13.228 -30.912 -18.989 1 91.29 180 SER A CA 1
ATOM 1465 C C . SER A 1 180 ? 14.142 -31.346 -20.131 1 91.29 180 SER A C 1
ATOM 1467 O O . SER A 1 180 ? 14.315 -32.541 -20.375 1 91.29 180 SER A O 1
ATOM 1469 N N . VAL A 1 181 ? 14.693 -30.398 -20.831 1 87.09 181 VAL A N 1
ATOM 1470 C CA . VAL A 1 181 ? 15.647 -30.701 -21.894 1 87.09 181 VAL A CA 1
ATOM 1471 C C . VAL A 1 181 ? 16.845 -31.45 -21.315 1 87.09 181 VAL A C 1
ATOM 1473 O O . VAL A 1 181 ? 17.275 -32.466 -21.866 1 87.09 181 VAL A O 1
ATOM 1476 N N . GLY A 1 182 ? 17.297 -30.989 -20.218 1 84.7 182 GLY A N 1
ATOM 1477 C CA . GLY A 1 182 ? 18.424 -31.618 -19.549 1 84.7 182 GLY A CA 1
ATOM 1478 C C . GLY A 1 182 ? 18.119 -33.019 -19.055 1 84.7 182 GLY A C 1
ATOM 1479 O O . GLY A 1 182 ? 19.016 -33.858 -18.958 1 84.7 182 GLY A O 1
ATOM 1480 N N . SER A 1 183 ? 16.908 -33.305 -18.822 1 86.95 183 SER A N 1
ATOM 1481 C CA . SER A 1 183 ? 16.492 -34.596 -18.284 1 86.95 183 SER A CA 1
ATOM 1482 C C . SER A 1 183 ? 16.04 -35.539 -19.394 1 86.95 183 SER A C 1
ATOM 1484 O O . SER A 1 183 ? 15.57 -36.646 -19.123 1 86.95 183 SER A O 1
ATOM 1486 N N . GLY A 1 184 ? 16.002 -35.001 -20.678 1 83.88 184 GLY A N 1
ATOM 1487 C CA . GLY A 1 184 ? 15.732 -35.859 -21.821 1 83.88 184 GLY A CA 1
ATOM 1488 C C . GLY A 1 184 ? 14.301 -35.763 -22.313 1 83.88 184 GLY A C 1
ATOM 1489 O O . GLY A 1 184 ? 13.885 -36.534 -23.181 1 83.88 184 GLY A O 1
ATOM 1490 N N . ASN A 1 185 ? 13.498 -35.018 -21.665 1 85.17 185 ASN A N 1
ATOM 1491 C CA . ASN A 1 185 ? 12.15 -34.753 -22.157 1 85.17 185 ASN A CA 1
ATOM 1492 C C . ASN A 1 185 ? 12.144 -33.646 -23.207 1 85.17 185 ASN A C 1
ATOM 1494 O O . ASN A 1 185 ? 11.911 -32.48 -22.885 1 85.17 185 ASN A O 1
ATOM 1498 N N . LEU A 1 186 ? 12.191 -33.931 -24.382 1 85.32 186 LEU A N 1
ATOM 1499 C CA . LEU A 1 186 ? 12.472 -32.984 -25.456 1 85.32 186 LEU A CA 1
ATOM 1500 C C . LEU A 1 186 ? 11.18 -32.393 -26.011 1 85.32 186 LEU A C 1
ATOM 1502 O O . LEU A 1 186 ? 11.21 -31.397 -26.738 1 85.32 186 LEU A O 1
ATOM 1506 N N . ASP A 1 187 ? 10.046 -32.94 -25.668 1 86.77 187 ASP A N 1
ATOM 1507 C CA . ASP A 1 187 ? 8.77 -32.423 -26.153 1 86.77 187 ASP A CA 1
ATOM 1508 C C . ASP A 1 187 ? 8.251 -31.306 -25.251 1 86.77 187 ASP A C 1
ATOM 1510 O O . ASP A 1 187 ? 7.454 -30.471 -25.684 1 86.77 187 ASP A O 1
ATOM 1514 N N . CYS A 1 188 ? 8.726 -31.28 -24.059 1 91.04 188 CYS A N 1
ATOM 1515 C CA . CYS A 1 188 ? 8.231 -30.372 -23.031 1 91.04 188 CYS A CA 1
ATOM 1516 C C . CYS A 1 188 ? 8.42 -28.919 -23.449 1 91.04 188 CYS A C 1
ATOM 1518 O O . CYS A 1 188 ? 7.497 -28.111 -23.337 1 91.04 188 CYS A O 1
ATOM 1520 N N . PRO A 1 189 ? 9.568 -28.476 -23.992 1 93.4 189 PRO A N 1
ATOM 1521 C CA . PRO A 1 189 ? 9.767 -27.068 -24.345 1 93.4 189 PRO A CA 1
ATOM 1522 C C . PRO A 1 189 ? 8.725 -26.556 -25.336 1 93.4 189 PRO A C 1
ATOM 1524 O O . PRO A 1 189 ? 8.253 -25.423 -25.211 1 93.4 189 PRO A O 1
ATOM 1527 N N . ASN A 1 190 ? 8.332 -27.387 -26.267 1 93.61 190 ASN A N 1
ATOM 1528 C CA . ASN A 1 190 ? 7.329 -26.965 -27.24 1 93.61 190 ASN A CA 1
ATOM 1529 C C . ASN A 1 190 ? 5.975 -26.723 -26.58 1 93.61 190 ASN A C 1
ATOM 1531 O O . ASN A 1 190 ? 5.281 -25.761 -26.913 1 93.61 190 ASN A O 1
ATOM 1535 N N . GLU A 1 191 ? 5.619 -27.609 -25.702 1 93.75 191 GLU A N 1
ATOM 1536 C CA . GLU A 1 191 ? 4.355 -27.471 -24.986 1 93.75 191 GLU A CA 1
ATOM 1537 C C . GLU A 1 191 ? 4.343 -26.211 -24.125 1 93.75 191 GLU A C 1
ATOM 1539 O O . GLU A 1 191 ? 3.366 -25.459 -24.13 1 93.75 191 GLU A O 1
ATOM 1544 N N . VAL A 1 192 ? 5.42 -26.031 -23.41 1 96.05 192 VAL A N 1
ATOM 1545 C CA . VAL A 1 192 ? 5.539 -24.871 -22.532 1 96.05 192 VAL A CA 1
ATOM 1546 C C . VAL A 1 192 ? 5.543 -23.592 -23.365 1 96.05 192 VAL A C 1
ATOM 1548 O O . VAL A 1 192 ? 4.926 -22.594 -22.985 1 96.05 192 VAL A O 1
ATOM 1551 N N . CYS A 1 193 ? 6.238 -23.588 -24.451 1 96.19 193 CYS A N 1
ATOM 1552 C CA . CYS A 1 193 ? 6.316 -22.441 -25.349 1 96.19 193 CYS A CA 1
ATOM 1553 C C . CYS A 1 193 ? 4.926 -22 -25.792 1 96.19 193 CYS A C 1
ATOM 1555 O O . CYS A 1 193 ? 4.604 -20.811 -25.746 1 96.19 193 CYS A O 1
ATOM 1557 N N . ALA A 1 194 ? 4.115 -22.954 -26.205 1 95.36 194 ALA A N 1
ATOM 1558 C CA . ALA A 1 194 ? 2.753 -22.653 -26.638 1 95.36 194 ALA A CA 1
ATOM 1559 C C . ALA A 1 194 ? 1.937 -22.046 -25.5 1 95.36 194 ALA A C 1
ATOM 1561 O O . ALA A 1 194 ? 1.178 -21.097 -25.71 1 95.36 194 ALA A O 1
ATOM 1562 N N . TYR A 1 195 ? 2.092 -22.578 -24.351 1 95.21 195 TYR A N 1
ATOM 1563 C CA . TYR A 1 195 ? 1.375 -22.091 -23.178 1 95.21 195 TYR A CA 1
ATOM 1564 C C . TYR A 1 195 ? 1.784 -20.662 -22.843 1 95.21 195 TYR A C 1
ATOM 1566 O O . TYR A 1 195 ? 0.931 -19.807 -22.595 1 95.21 195 TYR A O 1
ATOM 1574 N N . LEU A 1 196 ? 3.094 -20.387 -22.86 1 97.1 196 LEU A N 1
ATOM 1575 C CA . LEU A 1 196 ? 3.619 -19.063 -22.545 1 97.1 196 LEU A CA 1
ATOM 1576 C C . LEU A 1 196 ? 3.153 -18.036 -23.572 1 97.1 196 LEU A C 1
ATOM 1578 O O . LEU A 1 196 ? 2.898 -16.879 -23.228 1 97.1 196 LEU A O 1
ATOM 1582 N N . ARG A 1 197 ? 3.049 -18.43 -24.798 1 96.5 197 ARG A N 1
ATOM 1583 C CA . ARG A 1 197 ? 2.559 -17.53 -25.837 1 96.5 197 ARG A CA 1
ATOM 1584 C C . ARG A 1 197 ? 1.123 -17.1 -25.558 1 96.5 197 ARG A C 1
ATOM 1586 O O . ARG A 1 197 ? 0.778 -15.928 -25.718 1 96.5 197 ARG A O 1
ATOM 1593 N N . ARG A 1 198 ? 0.369 -18.051 -25.137 1 94.92 198 ARG A N 1
ATOM 1594 C CA . ARG A 1 198 ? -1.017 -17.742 -24.799 1 94.92 198 ARG A CA 1
ATOM 1595 C C . ARG A 1 198 ? -1.091 -16.82 -23.586 1 94.92 198 ARG A C 1
ATOM 1597 O O . ARG A 1 198 ? -1.883 -15.875 -23.566 1 94.92 198 ARG A O 1
ATOM 1604 N N . MET A 1 199 ? -0.303 -17.086 -22.616 1 95.77 199 MET A N 1
ATOM 1605 C CA . MET A 1 199 ? -0.245 -16.241 -21.427 1 95.77 199 MET A CA 1
ATOM 1606 C C . MET A 1 199 ? 0.153 -14.814 -21.792 1 95.77 199 MET A C 1
ATOM 1608 O O . MET A 1 199 ? -0.44 -13.854 -21.298 1 95.77 199 MET A O 1
ATOM 1612 N N . LEU A 1 200 ? 1.197 -14.758 -22.639 1 96.26 200 LEU A N 1
ATOM 1613 C CA . LEU A 1 200 ? 1.659 -13.438 -23.054 1 96.26 200 LEU A CA 1
ATOM 1614 C C . LEU A 1 200 ? 0.544 -12.666 -23.752 1 96.26 200 LEU A C 1
ATOM 1616 O O . LEU A 1 200 ? 0.326 -11.487 -23.464 1 96.26 200 LEU A O 1
ATOM 1620 N N . GLY A 1 201 ? -0.141 -13.341 -24.628 1 94.77 201 GLY A N 1
ATOM 1621 C CA . GLY A 1 201 ? -1.277 -12.705 -25.275 1 94.77 201 GLY A CA 1
ATOM 1622 C C . GLY A 1 201 ? -2.317 -12.199 -24.292 1 94.77 201 GLY A C 1
ATOM 1623 O O . GLY A 1 201 ? -2.822 -11.083 -24.433 1 94.77 201 GLY A O 1
ATOM 1624 N N . GLY A 1 202 ? -2.664 -13.027 -23.324 1 93.55 202 GLY A N 1
ATOM 1625 C CA . GLY A 1 202 ? -3.604 -12.636 -22.286 1 93.55 202 GLY A CA 1
ATOM 1626 C C . GLY A 1 202 ? -3.153 -11.419 -21.5 1 93.55 202 GLY A C 1
ATOM 1627 O O . GLY A 1 202 ? -3.905 -10.453 -21.356 1 93.55 202 GLY A O 1
ATOM 1628 N N . PHE A 1 203 ? -1.904 -11.412 -21.059 1 94.53 203 PHE A N 1
ATOM 1629 C CA . PHE A 1 203 ? -1.376 -10.316 -20.255 1 94.53 203 PHE A CA 1
ATOM 1630 C C . PHE A 1 203 ? -1.28 -9.037 -21.078 1 94.53 203 PHE A C 1
ATOM 1632 O O . PHE A 1 203 ? -1.499 -7.941 -20.559 1 94.53 203 PHE A O 1
ATOM 1639 N N . GLU A 1 204 ? -0.92 -9.181 -22.3 1 92.34 204 GLU A N 1
ATOM 1640 C CA . GLU A 1 204 ? -0.812 -8.011 -23.167 1 92.34 204 GLU A CA 1
ATOM 1641 C C . GLU A 1 204 ? -2.178 -7.37 -23.4 1 92.34 204 GLU A C 1
ATOM 1643 O O . GLU A 1 204 ? -2.273 -6.158 -23.605 1 92.34 204 GLU A O 1
ATOM 1648 N N . SER A 1 205 ? -3.226 -8.157 -23.332 1 90.14 205 SER A N 1
ATOM 1649 C CA . SER A 1 205 ? -4.574 -7.637 -23.538 1 90.14 205 SER A CA 1
ATOM 1650 C C . SER A 1 205 ? -5.03 -6.798 -22.349 1 90.14 205 SER A C 1
ATOM 1652 O O . SER A 1 205 ? -5.982 -6.022 -22.458 1 90.14 205 SER A O 1
ATOM 1654 N N . LEU A 1 206 ? -4.428 -6.956 -21.173 1 88.42 206 LEU A N 1
ATOM 1655 C CA . LEU A 1 206 ? -4.796 -6.212 -19.974 1 88.42 206 LEU A CA 1
ATOM 1656 C C . LEU A 1 206 ? -4.282 -4.778 -20.045 1 88.42 206 LEU A C 1
ATOM 1658 O O . LEU A 1 206 ? -4.777 -3.901 -19.333 1 88.42 206 LEU A O 1
ATOM 1662 N N . GLY A 1 207 ? -3.405 -4.535 -20.947 1 79.17 207 GLY A N 1
ATOM 1663 C CA . GLY A 1 207 ? -2.831 -3.202 -21.027 1 79.17 207 GLY A CA 1
ATOM 1664 C C . GLY A 1 207 ? -1.961 -2.854 -19.834 1 79.17 207 GLY A C 1
ATOM 1665 O O . GLY A 1 207 ? -1.291 -3.725 -19.273 1 79.17 207 GLY A O 1
ATOM 1666 N N . GLN A 1 208 ? -1.86 -1.539 -19.538 1 76.86 208 GLN A N 1
ATOM 1667 C CA . GLN A 1 208 ? -1.044 -1.068 -18.424 1 76.86 208 GLN A CA 1
ATOM 1668 C C . GLN A 1 208 ? -1.854 -1.018 -17.132 1 76.86 208 GLN A C 1
ATOM 1670 O O . GLN A 1 208 ? -2.527 -0.023 -16.853 1 76.86 208 GLN A O 1
ATOM 1675 N N . VAL A 1 209 ? -1.739 -2.064 -16.343 1 80.03 209 VAL A N 1
ATOM 1676 C CA . VAL A 1 209 ? -2.508 -2.192 -15.109 1 80.03 209 VAL A CA 1
ATOM 1677 C C . VAL A 1 209 ? -1.725 -1.584 -13.947 1 80.03 209 VAL A C 1
ATOM 1679 O O . VAL A 1 209 ? -2.291 -0.869 -13.117 1 80.03 209 VAL A O 1
ATOM 1682 N N . SER A 1 210 ? -0.468 -1.839 -13.878 1 85.35 210 SER A N 1
ATOM 1683 C CA . SER A 1 210 ? 0.418 -1.333 -12.835 1 85.35 210 SER A CA 1
ATOM 1684 C C . SER A 1 210 ? 1.882 -1.457 -13.245 1 85.35 210 SER A C 1
ATOM 1686 O O . SER A 1 210 ? 2.207 -2.173 -14.194 1 85.35 210 SER A O 1
ATOM 1688 N N . ARG A 1 211 ? 2.669 -0.787 -12.518 1 84.48 211 ARG A N 1
ATOM 1689 C CA . ARG A 1 211 ? 4.102 -0.89 -12.77 1 84.48 211 ARG A CA 1
ATOM 1690 C C . ARG A 1 211 ? 4.603 -2.307 -12.511 1 84.48 211 ARG A C 1
ATOM 1692 O O . ARG A 1 211 ? 5.425 -2.829 -13.268 1 84.48 211 ARG A O 1
ATOM 1699 N N . GLU A 1 212 ? 4.067 -2.856 -11.509 1 91.15 212 GLU A N 1
ATOM 1700 C CA . GLU A 1 212 ? 4.458 -4.216 -11.151 1 91.15 212 GLU A CA 1
ATOM 1701 C C . GLU A 1 212 ? 4.07 -5.208 -12.243 1 91.15 212 GLU A C 1
ATOM 1703 O O . GLU A 1 212 ? 4.866 -6.072 -12.616 1 91.15 212 GLU A O 1
ATOM 1708 N N . MET A 1 213 ? 2.889 -5.084 -12.77 1 91.93 213 MET A N 1
ATOM 1709 C CA . MET A 1 213 ? 2.421 -5.944 -13.854 1 91.93 213 MET A CA 1
ATOM 1710 C C . MET A 1 213 ? 3.277 -5.759 -15.103 1 91.93 213 MET A C 1
ATOM 1712 O O . MET A 1 213 ? 3.621 -6.733 -15.775 1 91.93 213 MET A O 1
ATOM 1716 N N . GLY A 1 214 ? 3.614 -4.511 -15.354 1 92.41 214 GLY A N 1
ATOM 1717 C CA . GLY A 1 214 ? 4.475 -4.244 -16.496 1 92.41 214 GLY A CA 1
ATOM 1718 C C . GLY A 1 214 ? 5.814 -4.951 -16.411 1 92.41 214 GLY A C 1
ATOM 1719 O O . GLY A 1 214 ? 6.278 -5.533 -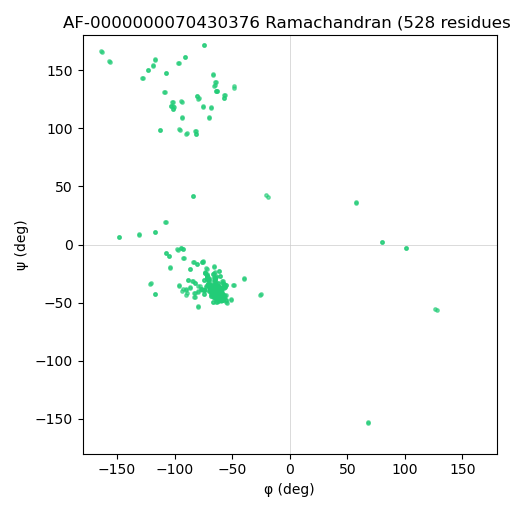17.394 1 92.41 214 GLY A O 1
ATOM 1720 N N . ARG A 1 215 ? 6.392 -4.907 -15.277 1 94.64 215 ARG A N 1
ATOM 1721 C CA . ARG A 1 215 ? 7.67 -5.574 -15.05 1 94.64 215 ARG A CA 1
ATOM 1722 C C . ARG A 1 215 ? 7.542 -7.081 -15.245 1 94.64 215 ARG A C 1
ATOM 1724 O O . ARG A 1 215 ? 8.399 -7.706 -15.873 1 94.64 215 ARG A O 1
ATOM 1731 N N . LYS A 1 216 ? 6.426 -7.625 -14.774 1 94.41 216 LYS A N 1
ATOM 1732 C CA . LYS A 1 216 ? 6.228 -9.069 -14.873 1 94.41 216 LYS A CA 1
ATOM 1733 C C . LYS A 1 216 ? 5.982 -9.493 -16.318 1 94.41 216 LYS A C 1
ATOM 1735 O O . LYS A 1 216 ? 6.423 -10.564 -16.739 1 94.41 216 LYS A O 1
ATOM 1740 N N . VAL A 1 217 ? 5.329 -8.678 -17.072 1 94.87 217 VAL A N 1
ATOM 1741 C CA . VAL A 1 217 ? 5.086 -8.974 -18.48 1 94.87 217 VAL A CA 1
ATOM 1742 C C . VAL A 1 217 ? 6.401 -8.918 -19.255 1 94.87 217 VAL A C 1
ATOM 1744 O O . VAL A 1 217 ? 6.643 -9.742 -20.14 1 94.87 217 VAL A O 1
ATOM 1747 N N . SER A 1 218 ? 7.252 -7.974 -18.931 1 95.81 218 SER A N 1
ATOM 1748 C CA . SER A 1 218 ? 8.578 -7.904 -19.536 1 95.81 218 SER A CA 1
ATOM 1749 C C . SER A 1 218 ? 9.383 -9.168 -19.251 1 95.81 218 SER A C 1
ATOM 1751 O O . SER A 1 218 ? 10.018 -9.722 -20.151 1 95.81 218 SER A O 1
ATOM 1753 N N . THR A 1 219 ? 9.31 -9.594 -18.055 1 95.86 219 THR A N 1
ATOM 1754 C CA . THR A 1 219 ? 9.987 -10.826 -17.664 1 95.86 219 THR A CA 1
ATOM 1755 C C . THR A 1 219 ? 9.402 -12.024 -18.407 1 95.86 219 THR A C 1
ATOM 1757 O O . THR A 1 219 ? 10.135 -12.931 -18.806 1 95.86 219 THR A O 1
ATOM 1760 N N . LEU A 1 220 ? 8.072 -12.015 -18.584 1 97.08 220 LEU A N 1
ATOM 1761 C CA . LEU A 1 220 ? 7.41 -13.069 -19.345 1 97.08 220 LEU A CA 1
ATOM 1762 C C . LEU A 1 220 ? 7.926 -13.111 -20.779 1 97.08 220 LEU A C 1
ATOM 1764 O O . LEU A 1 220 ? 8.173 -14.189 -21.323 1 97.08 220 LEU A O 1
ATOM 1768 N N . ARG A 1 221 ? 8.141 -12.022 -21.405 1 97.13 221 ARG A N 1
ATOM 1769 C CA . ARG A 1 221 ? 8.69 -11.96 -22.755 1 97.13 221 ARG A CA 1
ATOM 1770 C C . ARG A 1 221 ? 10.081 -12.584 -22.81 1 97.13 221 ARG A C 1
ATOM 1772 O O . ARG A 1 221 ? 10.389 -13.346 -23.729 1 97.13 221 ARG A O 1
ATOM 1779 N N . GLN A 1 222 ? 10.831 -12.255 -21.837 1 96.87 222 GLN A N 1
ATOM 1780 C CA . GLN A 1 222 ? 12.181 -12.803 -21.772 1 96.87 222 GLN A CA 1
ATOM 1781 C C . GLN A 1 222 ? 12.152 -14.315 -21.567 1 96.87 222 GLN A C 1
ATOM 1783 O O . GLN A 1 222 ? 12.937 -15.045 -22.176 1 96.87 222 GLN A O 1
ATOM 1788 N N . SER A 1 223 ? 11.27 -14.735 -20.713 1 96.21 223 SER A N 1
ATOM 1789 C CA . SER A 1 223 ? 11.112 -16.164 -20.462 1 96.21 223 SER A CA 1
ATOM 1790 C C . SER A 1 223 ? 10.711 -16.907 -21.732 1 96.21 223 SER A C 1
ATOM 1792 O O . SER A 1 223 ? 11.258 -17.97 -22.034 1 96.21 223 SER A O 1
ATOM 1794 N N . LEU A 1 224 ? 9.771 -16.343 -22.454 1 97.26 224 LEU A N 1
ATOM 1795 C CA . LEU A 1 224 ? 9.313 -16.944 -23.702 1 97.26 224 LEU A CA 1
ATOM 1796 C C . LEU A 1 224 ? 10.453 -17.034 -24.711 1 97.26 224 LEU A C 1
ATOM 1798 O O . LEU A 1 224 ? 10.619 -18.059 -25.376 1 97.26 224 LEU A O 1
ATOM 1802 N N . GLN A 1 225 ? 11.238 -16.027 -24.785 1 97.06 225 GLN A N 1
ATOM 1803 C CA . GLN A 1 225 ? 12.374 -16.022 -25.701 1 97.06 225 GLN A CA 1
ATOM 1804 C C . GLN A 1 225 ? 13.347 -17.153 -25.377 1 97.06 225 GLN A C 1
ATOM 1806 O O . GLN A 1 225 ? 13.87 -17.807 -26.281 1 97.06 225 GLN A O 1
ATOM 1811 N N . LYS A 1 226 ? 13.582 -17.366 -24.164 1 95.22 226 LYS A N 1
ATOM 1812 C CA . LYS A 1 226 ? 14.495 -18.422 -23.737 1 95.22 226 LYS A CA 1
ATOM 1813 C C . LYS A 1 226 ? 13.958 -19.799 -24.118 1 95.22 226 LYS A C 1
ATOM 1815 O O . LYS A 1 226 ? 14.706 -20.649 -24.606 1 95.22 226 LYS A O 1
ATOM 1820 N N . VAL A 1 227 ? 12.714 -19.996 -23.916 1 96.35 227 VAL A N 1
ATOM 1821 C CA . VAL A 1 227 ? 12.104 -21.281 -24.244 1 96.35 227 VAL A CA 1
ATOM 1822 C C . VAL A 1 227 ? 12.081 -21.471 -25.759 1 96.35 227 VAL A C 1
ATOM 1824 O O . VAL A 1 227 ? 12.327 -22.573 -26.256 1 96.35 227 VAL A O 1
ATOM 1827 N N . GLU A 1 228 ? 11.791 -20.39 -26.443 1 95.79 228 GLU A N 1
ATOM 1828 C CA . GLU A 1 228 ? 11.799 -20.445 -27.901 1 95.79 228 GLU A CA 1
ATOM 1829 C C . GLU A 1 228 ? 13.185 -20.798 -28.433 1 95.79 228 GLU A C 1
ATOM 1831 O O . GLU A 1 228 ? 13.312 -21.572 -29.384 1 95.79 228 GLU A O 1
ATOM 1836 N N . SER A 1 229 ? 14.164 -20.241 -27.862 1 92.88 229 SER A N 1
ATOM 1837 C CA . SER A 1 229 ? 15.535 -20.559 -28.246 1 92.88 229 SER A CA 1
ATOM 1838 C C . SER A 1 229 ? 15.841 -22.037 -28.029 1 92.88 229 SER A C 1
ATOM 1840 O O . SER A 1 229 ? 16.515 -22.664 -28.849 1 92.88 229 SER A O 1
ATOM 1842 N N . ALA A 1 230 ? 15.384 -22.554 -26.967 1 90.49 230 ALA A N 1
ATOM 1843 C CA . ALA A 1 230 ? 15.555 -23.978 -26.688 1 90.49 230 ALA A CA 1
ATOM 1844 C C . ALA A 1 230 ? 14.851 -24.831 -27.739 1 90.49 230 ALA A C 1
ATOM 1846 O O . ALA A 1 230 ? 15.404 -25.827 -28.211 1 90.49 230 ALA A O 1
ATOM 1847 N N . CYS A 1 231 ? 13.642 -24.477 -28.094 1 91.35 231 CYS A N 1
ATOM 1848 C CA . CYS A 1 231 ? 12.89 -25.182 -29.126 1 91.35 231 CYS A CA 1
ATOM 1849 C C . CYS A 1 231 ? 13.632 -25.152 -30.457 1 91.35 231 CYS A C 1
ATOM 1851 O O . CYS A 1 231 ? 13.722 -26.171 -31.145 1 91.35 231 CYS A O 1
ATOM 1853 N N . TYR A 1 232 ? 14.147 -23.979 -30.723 1 90.23 232 TYR A N 1
ATOM 1854 C CA .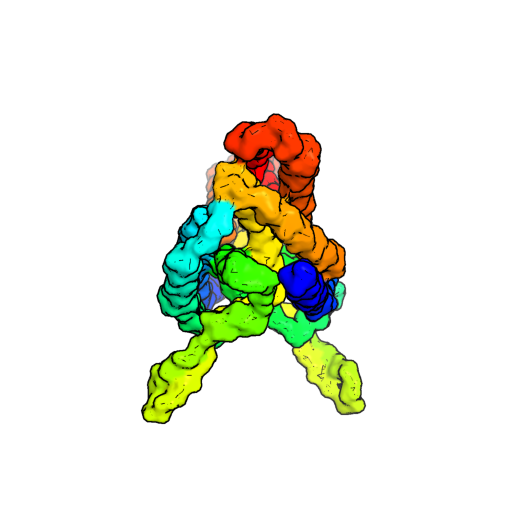 TYR A 1 232 ? 14.887 -23.816 -31.97 1 90.23 232 TYR A CA 1
ATOM 1855 C C . TYR A 1 232 ? 16.131 -24.696 -31.986 1 90.23 232 TYR A C 1
ATOM 1857 O O . TYR A 1 232 ? 16.404 -25.378 -32.976 1 90.23 232 TYR A O 1
ATOM 1865 N N . ALA A 1 233 ? 16.834 -24.667 -30.95 1 86.47 233 ALA A N 1
ATOM 1866 C CA . ALA A 1 233 ? 18.045 -25.475 -30.832 1 86.47 233 ALA A CA 1
ATOM 1867 C C . ALA A 1 233 ? 17.731 -26.96 -30.985 1 86.47 233 ALA A C 1
ATOM 1869 O O . ALA A 1 233 ? 18.488 -27.699 -31.62 1 86.47 233 ALA A O 1
ATOM 1870 N N . LEU A 1 234 ? 16.72 -27.419 -30.418 1 86.59 234 LEU A N 1
ATOM 1871 C CA . LEU A 1 234 ? 16.305 -28.816 -30.495 1 86.59 234 LEU A CA 1
ATOM 1872 C C . LEU A 1 234 ? 15.913 -29.188 -31.921 1 86.59 234 LEU A C 1
ATOM 1874 O O . LEU A 1 234 ? 16.144 -30.318 -32.358 1 86.59 234 LEU A O 1
ATOM 1878 N N . GLN A 1 235 ? 15.31 -28.28 -32.623 1 85.62 235 GLN A N 1
ATOM 1879 C CA . GLN A 1 235 ? 14.89 -28.534 -33.998 1 85.62 235 GLN A CA 1
ATOM 1880 C C . GLN A 1 235 ? 16.093 -28.628 -34.932 1 85.62 235 GLN A C 1
ATOM 1882 O O . GLN A 1 235 ? 16.102 -29.437 -35.861 1 85.62 235 GLN A O 1
ATOM 1887 N N . ILE A 1 236 ? 17.102 -27.787 -34.753 1 80.95 236 ILE A N 1
ATOM 1888 C CA . ILE A 1 236 ? 18.279 -27.763 -35.615 1 80.95 236 ILE A CA 1
ATOM 1889 C C . ILE A 1 236 ? 19.235 -28.884 -35.216 1 80.95 236 ILE A C 1
ATOM 1891 O O . ILE A 1 236 ? 19.762 -29.595 -36.075 1 80.95 236 ILE A O 1
ATOM 1895 N N . ARG A 1 237 ? 19.568 -28.898 -33.914 1 63.89 237 ARG A N 1
ATOM 1896 C CA . ARG A 1 237 ? 20.614 -29.805 -33.451 1 63.89 237 ARG A CA 1
ATOM 1897 C C . ARG A 1 237 ? 20.04 -31.18 -33.125 1 63.89 237 ARG A C 1
ATOM 1899 O O . ARG A 1 237 ? 20.789 -32.141 -32.934 1 63.89 237 ARG A O 1
ATOM 1906 N N . GLY A 1 238 ? 18.839 -31.339 -32.555 1 58.59 238 GLY A N 1
ATOM 1907 C CA . GLY A 1 238 ? 18.267 -32.638 -32.239 1 58.59 238 GLY A CA 1
ATOM 1908 C C . GLY A 1 238 ? 18.526 -33.681 -33.309 1 58.59 238 GLY A C 1
ATOM 1909 O O . GLY A 1 238 ? 18.594 -34.877 -33.016 1 58.59 238 GLY A O 1
ATOM 1910 N N . SER A 1 239 ? 18.662 -33.254 -34.568 1 53.28 239 SER A N 1
ATOM 1911 C CA . SER A 1 239 ? 19.113 -34.208 -35.576 1 53.28 239 SER A CA 1
ATOM 1912 C C . SER A 1 239 ? 20.591 -34.541 -35.399 1 53.28 239 SER A C 1
ATOM 1914 O O . SER A 1 239 ? 21.039 -35.623 -35.785 1 53.28 239 SER A O 1
ATOM 1916 N N . GLU A 1 240 ? 21.491 -33.625 -34.782 1 55.13 240 GLU A N 1
ATOM 1917 C CA . GLU A 1 240 ? 22.934 -33.846 -34.799 1 55.13 240 GLU A CA 1
ATOM 1918 C C . GLU A 1 240 ? 23.499 -33.914 -33.383 1 55.13 240 GLU A C 1
ATOM 1920 O O . GLU A 1 240 ? 24.607 -34.413 -33.174 1 55.13 240 GLU A O 1
ATOM 1925 N N . ILE A 1 241 ? 23.055 -33.198 -32.225 1 54.43 241 ILE A N 1
ATOM 1926 C CA . ILE A 1 241 ? 23.73 -33.028 -30.943 1 54.43 241 ILE A CA 1
ATOM 1927 C C . ILE A 1 241 ? 23.092 -33.941 -29.898 1 54.43 241 ILE A C 1
ATOM 1929 O O . ILE A 1 241 ? 21.869 -33.948 -29.736 1 54.43 241 ILE A O 1
ATOM 1933 N N . PRO A 1 242 ? 23.959 -34.833 -29.377 1 56.14 242 PRO A N 1
ATOM 1934 C CA . PRO A 1 242 ? 23.467 -35.69 -28.297 1 56.14 242 PRO A CA 1
ATOM 1935 C C . PRO A 1 242 ? 22.75 -34.904 -27.201 1 56.14 242 PRO A C 1
ATOM 1937 O O . PRO A 1 242 ? 23.134 -33.772 -26.896 1 56.14 242 PRO A O 1
ATOM 1940 N N . THR A 1 243 ? 21.633 -35.328 -26.723 1 54.52 243 THR A N 1
ATOM 1941 C CA . THR A 1 243 ? 20.658 -34.739 -25.812 1 54.52 243 THR A CA 1
ATOM 1942 C C . THR A 1 243 ? 21.349 -34.161 -24.58 1 54.52 243 THR A C 1
ATOM 1944 O O . THR A 1 243 ? 20.955 -33.106 -24.078 1 54.52 243 THR A O 1
ATOM 1947 N N . HIS A 1 244 ? 22.411 -34.812 -24.141 1 56.93 244 HIS A N 1
ATOM 1948 C CA . HIS A 1 244 ? 23.078 -34.426 -22.902 1 56.93 244 HIS A CA 1
ATOM 1949 C C . HIS A 1 244 ? 23.868 -33.134 -23.082 1 56.93 244 HIS A C 1
ATOM 1951 O O . HIS A 1 244 ? 24.132 -32.422 -22.11 1 56.93 244 HIS A O 1
ATOM 1957 N N . MET A 1 245 ? 24.281 -32.773 -24.247 1 57.07 245 MET A N 1
ATOM 1958 C CA . MET A 1 245 ? 25.081 -31.586 -24.533 1 57.07 245 MET A CA 1
ATOM 1959 C C . MET A 1 245 ? 24.195 -30.351 -24.665 1 57.07 245 MET A C 1
ATOM 1961 O O . MET A 1 245 ? 24.682 -29.222 -24.591 1 57.07 245 MET A O 1
ATOM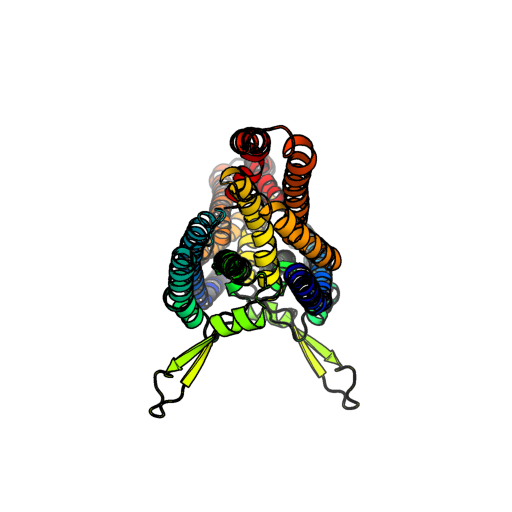 1965 N N . LEU A 1 246 ? 23.049 -30.671 -24.789 1 57.12 246 LEU A N 1
ATOM 1966 C CA . LEU A 1 246 ? 22.094 -29.584 -24.979 1 57.12 246 LEU A CA 1
ATOM 1967 C C . LEU A 1 246 ? 21.891 -28.805 -23.684 1 57.12 246 LEU A C 1
ATOM 1969 O O . LEU A 1 246 ? 21.658 -27.594 -23.713 1 57.12 246 LEU A O 1
ATOM 1973 N N . LYS A 1 247 ? 22.075 -29.463 -22.522 1 57.67 247 LYS A N 1
ATOM 1974 C CA . LYS A 1 247 ? 21.983 -28.82 -21.214 1 57.67 247 LYS A CA 1
ATOM 1975 C C . LYS A 1 247 ? 22.991 -27.681 -21.089 1 57.67 247 LYS A C 1
ATOM 1977 O O . LYS A 1 247 ? 22.675 -26.623 -20.54 1 57.67 247 LYS A O 1
ATOM 1982 N N . ASP A 1 248 ? 24.245 -27.99 -21.528 1 58.23 248 ASP A N 1
ATOM 1983 C CA . ASP A 1 248 ? 25.331 -27.026 -21.379 1 58.23 248 ASP A CA 1
ATOM 1984 C C . ASP A 1 248 ? 25.082 -25.782 -22.229 1 58.23 248 ASP A C 1
ATOM 1986 O O . ASP A 1 248 ? 25.503 -24.682 -21.866 1 58.23 248 ASP A O 1
ATOM 1990 N N . VAL A 1 249 ? 24.469 -25.928 -23.163 1 55.97 249 VAL A N 1
ATOM 1991 C CA . VAL A 1 249 ? 24.19 -24.824 -24.075 1 55.97 249 VAL A CA 1
ATOM 1992 C C . VAL A 1 249 ? 23.188 -23.866 -23.435 1 55.97 249 VAL A C 1
ATOM 1994 O O . VAL A 1 249 ? 23.291 -22.648 -23.601 1 55.97 249 VAL A O 1
ATOM 1997 N N . PHE A 1 250 ? 22.381 -24.443 -22.611 1 58.22 250 PHE A N 1
ATOM 1998 C CA . PHE A 1 250 ? 21.308 -23.611 -22.08 1 58.22 250 PHE A CA 1
ATOM 1999 C C . PHE A 1 250 ? 21.69 -23.036 -20.721 1 58.22 250 PHE A C 1
ATOM 2001 O O . PHE A 1 250 ? 21.159 -22.004 -20.306 1 58.22 250 PHE A O 1
ATOM 2008 N N . ARG A 1 251 ? 22.384 -23.816 -19.98 1 55.39 251 ARG A N 1
ATOM 2009 C CA . ARG A 1 251 ? 22.837 -23.281 -18.7 1 55.39 251 ARG A CA 1
ATOM 2010 C C . ARG A 1 251 ? 23.691 -22.033 -18.899 1 55.39 251 ARG A C 1
ATOM 2012 O O . ARG A 1 251 ? 23.683 -21.128 -18.062 1 55.39 251 ARG A O 1
ATOM 2019 N N . SER A 1 252 ? 24.525 -22.114 -19.818 1 48.75 252 SER A N 1
ATOM 2020 C CA . SER A 1 252 ? 25.424 -20.979 -19.997 1 48.75 252 SER A CA 1
ATOM 2021 C C . SER A 1 252 ? 24.646 -19.694 -20.26 1 48.75 252 SER A C 1
ATOM 2023 O O . SER A 1 252 ? 25.081 -18.608 -19.87 1 48.75 252 SER A O 1
ATOM 2025 N N . GLY A 1 253 ? 23.498 -19.661 -20.925 1 45.61 253 GLY A N 1
ATOM 2026 C CA . GLY A 1 253 ? 22.758 -18.438 -21.195 1 45.61 253 GLY A CA 1
ATOM 2027 C C . GLY A 1 253 ? 21.86 -18.019 -20.046 1 45.61 253 GLY A C 1
ATOM 2028 O O . GLY A 1 253 ? 21.356 -16.894 -20.025 1 45.61 253 GLY A O 1
ATOM 2029 N N . THR A 1 254 ? 21.282 -18.856 -19.226 1 45.18 254 THR A N 1
ATOM 2030 C CA . THR A 1 254 ? 20.187 -18.623 -18.291 1 45.18 254 THR A CA 1
ATOM 2031 C C . THR A 1 254 ? 20.722 -18.196 -16.927 1 45.18 254 THR A C 1
ATOM 2033 O O . THR A 1 254 ? 19.978 -17.662 -16.102 1 45.18 254 THR A O 1
ATOM 2036 N N . ASP A 1 255 ? 21.805 -18.744 -16.433 1 41 255 ASP A N 1
ATOM 2037 C CA . ASP A 1 255 ? 22.136 -18.624 -15.017 1 41 255 ASP A CA 1
ATOM 2038 C C . ASP A 1 255 ? 22.076 -17.168 -14.56 1 41 255 ASP A C 1
ATOM 2040 O O . ASP A 1 255 ? 21.69 -16.883 -13.425 1 41 255 ASP A O 1
ATOM 2044 N N . ASN A 1 256 ? 22.645 -16.266 -15.261 1 39.63 256 ASN A N 1
ATOM 2045 C CA . ASN A 1 256 ? 23.025 -15.042 -14.564 1 39.63 256 ASN A CA 1
ATOM 2046 C C . ASN A 1 256 ? 21.826 -14.124 -14.347 1 39.63 256 ASN A C 1
ATOM 2048 O O . ASN A 1 256 ? 21.822 -13.308 -13.424 1 39.63 256 ASN A O 1
ATOM 2052 N N . SER A 1 257 ? 20.846 -14.019 -15.237 1 40.43 257 SER A N 1
ATOM 2053 C CA . SER A 1 257 ? 20.04 -12.803 -15.198 1 40.43 257 SER A CA 1
ATOM 2054 C C . SER A 1 257 ? 18.802 -12.988 -14.328 1 40.43 257 SER A C 1
ATOM 2056 O O . SER A 1 257 ? 18.391 -12.067 -13.618 1 40.43 257 SER A O 1
ATOM 2058 N N . TYR A 1 258 ? 18.135 -14.077 -14.307 1 39.98 258 TYR A N 1
ATOM 2059 C CA . TYR A 1 258 ? 16.813 -14.175 -13.699 1 39.98 258 TYR A CA 1
ATOM 2060 C C . TYR A 1 258 ? 16.919 -14.391 -12.194 1 39.98 258 TYR A C 1
ATOM 2062 O O . TYR A 1 258 ? 16.089 -13.895 -11.429 1 39.98 258 TYR A O 1
ATOM 2070 N N . MET A 1 259 ? 17.76 -15.257 -11.722 1 39.66 259 MET A N 1
ATOM 2071 C CA . MET A 1 259 ? 17.882 -15.458 -10.281 1 39.66 259 MET A CA 1
ATOM 2072 C C . MET A 1 259 ? 18.254 -14.156 -9.579 1 39.66 259 MET A C 1
ATOM 2074 O O . MET A 1 259 ? 17.882 -13.941 -8.424 1 39.66 259 MET A O 1
ATOM 2078 N N . GLU A 1 260 ? 18.955 -13.366 -10.215 1 40.17 260 GLU A N 1
ATOM 2079 C CA . GLU A 1 260 ? 19.388 -12.106 -9.617 1 40.17 260 GLU A CA 1
ATOM 2080 C C . GLU A 1 260 ? 18.214 -11.146 -9.443 1 40.17 260 GLU A C 1
ATOM 2082 O O . GLU A 1 260 ? 18.157 -10.398 -8.465 1 40.17 260 GLU A O 1
ATOM 2087 N N . GLU A 1 261 ? 17.256 -11.238 -10.289 1 40.93 261 GLU A N 1
ATOM 2088 C CA . GLU A 1 261 ? 16.184 -10.249 -10.222 1 40.93 261 GLU A CA 1
ATOM 2089 C C . GLU A 1 261 ? 15.145 -10.634 -9.172 1 40.93 261 GLU A C 1
ATOM 2091 O O . GLU A 1 261 ? 14.564 -9.764 -8.519 1 40.93 261 GLU A O 1
ATOM 2096 N N . ARG A 1 262 ? 14.759 -11.881 -9.051 1 45.54 262 ARG A N 1
ATOM 2097 C CA . ARG A 1 262 ? 13.813 -12.266 -8.009 1 45.54 262 ARG A CA 1
ATOM 2098 C C . ARG A 1 262 ? 14.389 -12.002 -6.622 1 45.54 262 ARG A C 1
ATOM 2100 O O . ARG A 1 262 ? 13.647 -11.722 -5.678 1 45.54 262 ARG A O 1
ATOM 2107 N N . ASP A 1 263 ? 15.748 -12.188 -6.397 1 40.4 263 ASP A N 1
ATOM 2108 C CA . ASP A 1 263 ? 16.371 -11.966 -5.096 1 40.4 263 ASP A CA 1
ATOM 2109 C C . ASP A 1 263 ? 16.396 -10.48 -4.745 1 40.4 263 ASP A C 1
ATOM 2111 O O . ASP A 1 263 ? 16.513 -10.116 -3.573 1 40.4 263 ASP A O 1
ATOM 2115 N N . MET A 1 264 ? 16.446 -9.688 -5.71 1 40.03 264 MET A N 1
ATOM 2116 C CA . MET A 1 264 ? 16.541 -8.269 -5.382 1 40.03 264 MET A CA 1
ATOM 2117 C C . MET A 1 264 ? 15.2 -7.731 -4.894 1 40.03 264 MET A C 1
ATOM 2119 O O . MET A 1 264 ? 15.134 -6.641 -4.323 1 40.03 264 MET A O 1
ATOM 2123 N N . ASP A 1 265 ? 14.217 -8.248 -5.342 1 38.72 265 ASP A N 1
ATOM 2124 C CA . ASP A 1 265 ? 12.942 -7.688 -4.904 1 38.72 265 ASP A CA 1
ATOM 2125 C C . ASP A 1 265 ? 12.551 -8.223 -3.529 1 38.72 265 ASP A C 1
ATOM 2127 O O . ASP A 1 265 ? 11.506 -7.856 -2.988 1 38.72 265 ASP A O 1
ATOM 2131 N N . ASP A 1 266 ? 13.107 -9.29 -3.018 1 33.02 266 ASP A N 1
ATOM 2132 C CA . ASP A 1 266 ? 12.794 -9.724 -1.66 1 33.02 266 ASP A CA 1
ATOM 2133 C C . ASP A 1 266 ? 13.503 -8.85 -0.628 1 33.02 266 ASP A C 1
ATOM 2135 O O . ASP A 1 266 ? 14.698 -8.577 -0.753 1 33.02 266 ASP A O 1
ATOM 2139 N N . MET B 1 1 ? -2.974 -41.413 -34.546 1 35.38 1 MET B N 1
ATOM 2140 C CA . MET B 1 1 ? -3.92 -40.46 -35.118 1 35.38 1 MET B CA 1
ATOM 2141 C C . MET B 1 1 ? -4.871 -39.93 -34.05 1 35.38 1 MET B C 1
ATOM 2143 O O . MET B 1 1 ? -5.325 -38.787 -34.128 1 35.38 1 MET B O 1
ATOM 2147 N N . LYS B 1 2 ? -5.411 -40.764 -33.251 1 52.44 2 LYS B N 1
ATOM 2148 C CA . LYS B 1 2 ? -6.301 -40.414 -32.148 1 52.44 2 LYS B CA 1
ATOM 2149 C C . LYS B 1 2 ? -5.581 -39.557 -31.111 1 52.44 2 LYS B C 1
ATOM 2151 O O . LYS B 1 2 ? -6.195 -38.699 -30.473 1 52.44 2 LYS B O 1
ATOM 2156 N N . ASP B 1 3 ? -4.355 -39.877 -30.964 1 46.13 3 ASP B N 1
ATOM 2157 C CA . ASP B 1 3 ? -3.59 -39.132 -29.969 1 46.13 3 ASP B CA 1
ATOM 2158 C C . ASP B 1 3 ? -3.361 -37.691 -30.417 1 46.13 3 ASP B C 1
ATOM 2160 O O . ASP B 1 3 ? -3.339 -36.775 -29.592 1 46.13 3 ASP B O 1
ATOM 2164 N N . SER B 1 4 ? -3.151 -37.489 -31.672 1 48.21 4 SER B N 1
ATOM 2165 C CA . SER B 1 4 ? -2.964 -36.158 -32.241 1 48.21 4 SER B CA 1
ATOM 2166 C C . SER B 1 4 ? -4.252 -35.344 -32.179 1 48.21 4 SER B C 1
ATOM 2168 O O . SER B 1 4 ? -4.217 -34.131 -31.961 1 48.21 4 SER B O 1
ATOM 2170 N N . GLN B 1 5 ? -5.356 -35.979 -32.321 1 46.71 5 GLN B N 1
ATOM 2171 C CA . GLN B 1 5 ? -6.642 -35.288 -32.322 1 46.71 5 GLN B CA 1
ATOM 2172 C C . GLN B 1 5 ? -7.037 -34.858 -30.912 1 46.71 5 GLN B C 1
ATOM 2174 O O . GLN B 1 5 ? -7.591 -33.774 -30.72 1 46.71 5 GLN B O 1
ATOM 2179 N N . GLN B 1 6 ? -6.853 -35.716 -29.911 1 46.46 6 GLN B N 1
ATOM 2180 C CA . GLN B 1 6 ? -7.161 -35.385 -28.523 1 46.46 6 GLN B CA 1
ATOM 2181 C C . GLN B 1 6 ? -6.284 -34.242 -28.023 1 46.46 6 GLN B C 1
ATOM 2183 O O . GLN B 1 6 ? -6.757 -33.356 -27.308 1 46.46 6 GLN B O 1
ATOM 2188 N N . GLN B 1 7 ? -5.045 -34.232 -28.486 1 50.07 7 GLN B N 1
ATOM 2189 C CA . GLN B 1 7 ? -4.15 -33.129 -28.155 1 50.07 7 GLN B CA 1
ATOM 2190 C C . GLN B 1 7 ? -4.643 -31.819 -28.764 1 50.07 7 GLN B C 1
ATOM 2192 O O . GLN B 1 7 ? -4.578 -30.768 -28.124 1 50.07 7 GLN B O 1
ATOM 2197 N N . SER B 1 8 ? -5.279 -31.908 -29.895 1 52.44 8 SER B N 1
ATOM 2198 C CA . SER B 1 8 ? -5.766 -30.725 -30.597 1 52.44 8 SER B CA 1
ATOM 2199 C C . SER B 1 8 ? -6.996 -30.142 -29.91 1 52.44 8 SER B C 1
ATOM 2201 O O . SER B 1 8 ? -7.119 -28.923 -29.774 1 52.44 8 SER B O 1
ATOM 2203 N N . THR B 1 9 ? -7.883 -30.963 -29.424 1 50.34 9 THR B N 1
ATOM 2204 C CA . THR B 1 9 ? -9.104 -30.487 -28.783 1 50.34 9 THR B CA 1
ATOM 2205 C C . THR B 1 9 ? -8.805 -29.933 -27.393 1 50.34 9 THR B C 1
ATOM 2207 O O . THR B 1 9 ? -9.358 -28.905 -26.997 1 50.34 9 THR B O 1
ATOM 2210 N N . ASP B 1 10 ? -7.945 -30.567 -26.688 1 54.21 10 ASP B N 1
ATOM 2211 C CA . ASP B 1 10 ? -7.552 -30.112 -25.358 1 54.21 10 ASP B CA 1
ATOM 2212 C C . ASP B 1 10 ? -6.808 -28.78 -25.431 1 54.21 10 ASP B C 1
ATOM 2214 O O . ASP B 1 10 ? -6.987 -27.915 -24.571 1 54.21 10 ASP B O 1
ATOM 2218 N N . ASP B 1 11 ? -6.041 -28.661 -26.492 1 57.73 11 ASP B N 1
ATOM 2219 C CA . ASP B 1 11 ? -5.298 -27.425 -26.715 1 57.73 11 ASP B CA 1
ATOM 2220 C C . ASP B 1 11 ? -6.244 -26.256 -26.982 1 57.73 11 ASP B C 1
ATOM 2222 O O . ASP B 1 11 ? -6.018 -25.144 -26.501 1 57.73 11 ASP B O 1
ATOM 2226 N N . VAL B 1 12 ? -7.303 -26.604 -27.769 1 54.81 12 VAL B N 1
ATOM 2227 C CA . VAL B 1 12 ? -8.273 -25.564 -28.095 1 54.81 12 VAL B CA 1
ATOM 2228 C C . VAL B 1 12 ? -9.047 -25.168 -26.84 1 54.81 12 VAL B C 1
ATOM 2230 O O . VAL B 1 12 ? -9.286 -23.982 -26.599 1 54.81 12 VAL B O 1
ATOM 2233 N N . ASP B 1 13 ? -9.362 -26.123 -25.981 1 61.34 13 ASP B N 1
ATOM 2234 C CA . ASP B 1 13 ? -10.136 -25.875 -24.769 1 61.34 13 ASP B CA 1
ATOM 2235 C C . ASP B 1 13 ? -9.313 -25.101 -23.741 1 61.34 13 ASP B C 1
ATOM 2237 O O . ASP B 1 13 ? -9.81 -24.156 -23.125 1 61.34 13 ASP B O 1
ATOM 2241 N N . GLU B 1 14 ? -8.064 -25.369 -23.74 1 67.59 14 GLU B N 1
ATOM 2242 C CA . GLU B 1 14 ? -7.203 -24.675 -22.786 1 67.59 14 GLU B CA 1
ATOM 2243 C C . GLU B 1 14 ? -6.931 -23.24 -23.23 1 67.59 14 GLU B C 1
ATOM 2245 O O . GLU B 1 14 ? -6.884 -22.327 -22.403 1 67.59 14 GLU B O 1
ATOM 2250 N N . GLN B 1 15 ? -6.747 -23.131 -24.603 1 67.88 15 GLN B N 1
ATOM 2251 C CA . GLN B 1 15 ? -6.607 -21.78 -25.138 1 67.88 15 GLN B CA 1
ATOM 2252 C C . GLN B 1 15 ? -7.813 -20.918 -24.778 1 67.88 15 GLN B C 1
ATOM 2254 O O . GLN B 1 15 ? -7.662 -19.748 -24.42 1 67.88 15 GLN B O 1
ATOM 2259 N N . GLY B 1 16 ? -8.837 -21.638 -24.775 1 74.05 16 GLY B N 1
ATOM 2260 C CA . GLY B 1 16 ? -10.077 -20.947 -24.461 1 74.05 16 GLY B CA 1
ATOM 2261 C C . GLY B 1 16 ? -10.182 -20.541 -23.003 1 74.05 16 GLY B C 1
ATOM 2262 O O . GLY B 1 16 ? -10.693 -19.465 -22.688 1 74.05 16 GLY B O 1
ATOM 2263 N N . ASP B 1 17 ? -9.556 -21.318 -22.157 1 82.93 17 ASP B N 1
ATOM 2264 C CA . ASP B 1 17 ? -9.675 -21.067 -20.724 1 82.93 17 ASP B CA 1
ATOM 2265 C C . ASP B 1 17 ? -8.797 -19.893 -20.297 1 82.93 17 ASP B C 1
ATOM 2267 O O . ASP B 1 17 ? -9.227 -19.041 -19.517 1 82.93 17 ASP B O 1
ATOM 2271 N N . ILE B 1 18 ? -7.564 -19.8 -20.912 1 87.45 18 ILE B N 1
ATOM 2272 C CA . ILE B 1 18 ? -6.646 -18.71 -20.6 1 87.45 18 ILE B CA 1
ATOM 2273 C C . ILE B 1 18 ? -7.211 -17.393 -21.128 1 87.45 18 ILE B C 1
ATOM 2275 O O . ILE B 1 18 ? -7.278 -16.401 -20.397 1 87.45 18 ILE B O 1
ATOM 2279 N N . ASN B 1 19 ? -7.691 -17.463 -22.294 1 86.66 19 ASN B N 1
ATOM 2280 C CA . ASN B 1 19 ? -8.255 -16.254 -22.887 1 86.66 19 ASN B CA 1
ATOM 2281 C C . ASN B 1 19 ? -9.485 -15.776 -22.122 1 86.66 19 ASN B C 1
ATOM 2283 O O . ASN B 1 19 ? -9.65 -14.577 -21.89 1 86.66 19 ASN B O 1
ATOM 2287 N N . ARG B 1 20 ? -10.267 -16.689 -21.733 1 87.89 20 ARG B N 1
ATOM 2288 C CA . ARG B 1 20 ? -11.478 -16.363 -20.986 1 87.89 20 ARG B CA 1
ATOM 2289 C C . ARG B 1 20 ? -11.138 -15.756 -19.629 1 87.89 20 ARG B C 1
ATOM 2291 O O . ARG B 1 20 ? -11.796 -14.815 -19.182 1 87.89 20 ARG B O 1
ATOM 2298 N N . CYS B 1 21 ? -10.209 -16.27 -19.039 1 88.71 21 CYS B N 1
ATOM 2299 C CA . CYS B 1 21 ? -9.776 -15.767 -17.741 1 88.71 21 CYS B CA 1
ATOM 2300 C C . CYS B 1 21 ? -9.344 -14.308 -17.837 1 88.71 21 CYS B C 1
ATOM 2302 O O . CYS B 1 21 ? -9.808 -13.467 -17.065 1 88.71 21 CYS B O 1
ATOM 2304 N N . PHE B 1 22 ? -8.553 -13.987 -18.834 1 91.37 22 PHE B N 1
ATOM 2305 C CA . PHE B 1 22 ? -8.016 -12.639 -18.978 1 91.37 22 PHE B CA 1
ATOM 2306 C C . PHE B 1 22 ? -9.103 -11.669 -19.427 1 91.37 22 PHE B C 1
ATOM 2308 O O . PHE B 1 22 ? -9.16 -10.531 -18.957 1 91.37 22 PHE B O 1
ATOM 2315 N N . GLN B 1 23 ? -9.938 -12.141 -20.22 1 89.57 23 GLN B N 1
ATOM 2316 C CA . GLN B 1 23 ? -11.026 -11.295 -20.699 1 89.57 23 GLN B CA 1
ATOM 2317 C C . GLN B 1 23 ? -11.979 -10.931 -19.564 1 89.57 23 GLN B C 1
ATOM 2319 O O . GLN B 1 23 ? -12.478 -9.805 -19.502 1 89.57 23 GLN B O 1
ATOM 2324 N N . LYS B 1 24 ? -12.174 -11.829 -18.729 1 89.81 24 LYS B N 1
ATOM 2325 C CA . LYS B 1 24 ? -13.089 -11.657 -17.605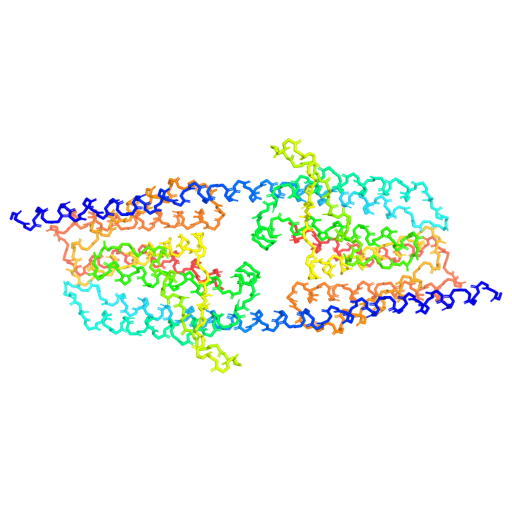 1 89.81 24 LYS B CA 1
ATOM 2326 C C . LYS B 1 24 ? -12.639 -10.513 -16.701 1 89.81 24 LYS B C 1
ATOM 2328 O O . LYS B 1 24 ? -13.465 -9.738 -16.214 1 89.81 24 LYS B O 1
ATOM 2333 N N . TYR B 1 25 ? -11.363 -10.41 -16.56 1 90.65 25 TYR B N 1
ATOM 2334 C CA . TYR B 1 25 ? -10.901 -9.468 -15.547 1 90.65 25 TYR B CA 1
ATOM 2335 C C . TYR B 1 25 ? -10.308 -8.221 -16.192 1 90.65 25 TYR B C 1
ATOM 2337 O O . TYR B 1 25 ? -9.975 -7.255 -15.5 1 90.65 25 TYR B O 1
ATOM 2345 N N . GLN B 1 26 ? -10.163 -8.244 -17.528 1 90.52 26 GLN B N 1
ATOM 2346 C CA . GLN B 1 26 ? -9.555 -7.128 -18.244 1 90.52 26 GLN B CA 1
ATOM 2347 C C . GLN B 1 26 ? -10.271 -5.817 -17.93 1 90.52 26 GLN B C 1
ATOM 2349 O O . GLN B 1 26 ? -9.64 -4.844 -17.514 1 90.52 26 GLN B O 1
ATOM 2354 N N . LYS B 1 27 ? -11.545 -5.805 -18.03 1 89.29 27 LYS B N 1
ATOM 2355 C CA . LYS B 1 27 ? -12.311 -4.579 -17.821 1 89.29 27 LYS B CA 1
ATOM 2356 C C . LYS B 1 27 ? -12.215 -4.111 -16.372 1 89.29 27 LYS B C 1
ATOM 2358 O O . LYS B 1 27 ? -12.046 -2.919 -16.109 1 89.29 27 LYS B O 1
ATOM 2363 N N . GLU B 1 28 ? -12.343 -5.039 -15.519 1 90.51 28 GLU B N 1
ATOM 2364 C CA . GLU B 1 28 ? -12.283 -4.705 -14.099 1 90.51 28 GLU B CA 1
ATOM 2365 C C . GLU B 1 28 ? -10.925 -4.116 -13.727 1 90.51 28 GLU B C 1
ATOM 2367 O O . GLU B 1 28 ? -10.853 -3.097 -13.038 1 90.51 28 GLU B O 1
ATOM 2372 N N . LEU B 1 29 ? -9.897 -4.694 -14.219 1 92.03 29 LEU B N 1
ATOM 2373 C CA . LEU B 1 29 ? -8.545 -4.244 -13.906 1 92.03 29 LEU B CA 1
ATOM 2374 C C . LEU B 1 29 ? -8.245 -2.911 -14.584 1 92.03 29 LEU B C 1
ATOM 2376 O O . LEU B 1 29 ? -7.588 -2.047 -14 1 92.03 29 LEU B O 1
ATOM 2380 N N . ASP B 1 30 ? -8.795 -2.753 -15.761 1 89.46 30 ASP B N 1
ATOM 2381 C CA . ASP B 1 30 ? -8.63 -1.491 -16.476 1 89.46 30 ASP B CA 1
ATOM 2382 C C . ASP B 1 30 ? -9.317 -0.346 -15.736 1 89.46 30 ASP B C 1
ATOM 2384 O O . ASP B 1 30 ? -8.734 0.726 -15.563 1 89.46 30 ASP B O 1
ATOM 2388 N N . CYS B 1 31 ? -10.492 -0.607 -15.3 1 91.23 31 CYS B N 1
ATOM 2389 C CA . CYS B 1 31 ? -11.261 0.406 -14.584 1 91.23 31 CYS B CA 1
ATOM 2390 C C . CYS B 1 31 ? -10.572 0.793 -13.281 1 91.23 31 CYS B C 1
ATOM 2392 O O . CYS B 1 31 ? -10.494 1.976 -12.943 1 91.23 31 CYS B O 1
ATOM 2394 N N . ARG B 1 32 ? -10.085 -0.136 -12.673 1 91.79 32 ARG B N 1
ATOM 2395 C CA . ARG B 1 32 ? -9.391 0.111 -11.412 1 91.79 32 ARG B CA 1
ATOM 2396 C C . ARG B 1 32 ? -8.109 0.904 -11.639 1 91.79 32 ARG B C 1
ATOM 2398 O O . ARG B 1 32 ? -7.794 1.818 -10.873 1 91.79 32 ARG B O 1
ATOM 2405 N N . HIS B 1 33 ? -7.43 0.538 -12.627 1 91.45 33 HIS B N 1
ATOM 2406 C CA . HIS B 1 33 ? -6.19 1.235 -12.951 1 91.45 33 HIS B CA 1
ATOM 2407 C C . HIS B 1 33 ? -6.459 2.686 -13.335 1 91.45 33 HIS B C 1
ATOM 2409 O O . HIS B 1 33 ? -5.746 3.591 -12.894 1 91.45 33 HIS B O 1
ATOM 2415 N N . ASP B 1 34 ? -7.437 2.889 -14.117 1 93.6 34 ASP B N 1
ATOM 2416 C CA . ASP B 1 34 ? -7.791 4.242 -14.536 1 93.6 34 ASP B CA 1
ATOM 2417 C C . ASP B 1 34 ? -8.178 5.104 -13.337 1 93.6 34 ASP B C 1
ATOM 2419 O O . ASP B 1 34 ? -7.759 6.259 -13.236 1 93.6 34 ASP B O 1
ATOM 2423 N N . LYS B 1 35 ? -8.95 4.48 -12.516 1 95.22 35 LYS B N 1
ATOM 2424 C CA . LYS B 1 35 ? -9.354 5.201 -11.312 1 95.22 35 LYS B CA 1
ATOM 2425 C C . LYS B 1 35 ? -8.147 5.53 -10.437 1 95.22 35 LYS B C 1
ATOM 2427 O O . LYS B 1 35 ? -8.031 6.645 -9.925 1 95.22 35 LYS B O 1
ATOM 2432 N N . HIS B 1 36 ? -7.282 4.565 -10.289 1 95.88 36 HIS B N 1
ATOM 2433 C CA . HIS B 1 36 ? -6.053 4.783 -9.534 1 95.88 36 HIS B CA 1
ATOM 2434 C C . HIS B 1 36 ? -5.262 5.959 -10.097 1 95.88 36 HIS B C 1
ATOM 2436 O O . HIS B 1 36 ? -4.828 6.836 -9.348 1 95.88 36 HIS B O 1
ATOM 2442 N N . GLU B 1 37 ? -5.154 6.026 -11.358 1 95.24 37 GLU B N 1
ATOM 2443 C CA . GLU B 1 37 ? -4.379 7.07 -12.021 1 95.24 37 GLU B CA 1
ATOM 2444 C C . GLU B 1 37 ? -5.035 8.437 -11.851 1 95.24 37 GLU B C 1
ATOM 2446 O O . GLU B 1 37 ? -4.347 9.442 -11.66 1 95.24 37 GLU B O 1
ATOM 2451 N N . ARG B 1 38 ? -6.288 8.422 -11.915 1 97.16 38 ARG B N 1
ATOM 2452 C CA . ARG B 1 38 ? -7.001 9.677 -11.698 1 97.16 38 ARG B CA 1
ATOM 2453 C C . ARG B 1 38 ? -6.799 10.182 -10.274 1 97.16 38 ARG B C 1
ATOM 2455 O O . ARG B 1 38 ? -6.569 11.374 -10.059 1 97.16 38 ARG B O 1
ATOM 2462 N N . LEU B 1 39 ? -6.814 9.264 -9.383 1 98.14 39 LEU B N 1
ATOM 2463 C CA . LEU B 1 39 ? -6.627 9.617 -7.98 1 98.14 39 LEU B CA 1
ATOM 2464 C C . LEU B 1 39 ? -5.199 10.085 -7.722 1 98.14 39 LEU B C 1
ATOM 2466 O O . LEU B 1 39 ? -4.978 11.031 -6.963 1 98.14 39 LEU B O 1
ATOM 2470 N N . VAL B 1 40 ? -4.252 9.465 -8.346 1 97.76 40 VAL B N 1
ATOM 2471 C CA . VAL B 1 40 ? -2.856 9.868 -8.215 1 97.76 40 VAL B CA 1
ATOM 2472 C C . VAL B 1 40 ? -2.684 11.304 -8.707 1 97.76 40 VAL B C 1
ATOM 2474 O O . VAL B 1 40 ? -2.009 12.11 -8.064 1 97.76 40 VAL B O 1
ATOM 2477 N N . LYS B 1 41 ? -3.296 11.619 -9.776 1 98.19 41 LYS B N 1
ATOM 2478 C CA . LYS B 1 41 ? -3.196 12.96 -10.345 1 98.19 41 LYS B CA 1
ATOM 2479 C C . LYS B 1 41 ? -3.812 14 -9.414 1 98.19 41 LYS B C 1
ATOM 2481 O O . LYS B 1 41 ? -3.212 15.047 -9.161 1 98.19 41 LYS B O 1
ATOM 2486 N N . LEU B 1 42 ? -4.954 13.689 -8.918 1 98.56 42 LEU B N 1
ATOM 2487 C CA . LEU B 1 42 ? -5.618 14.591 -7.983 1 98.56 42 LEU B CA 1
ATOM 2488 C C . LEU B 1 42 ? -4.792 14.76 -6.712 1 98.56 42 LEU B C 1
ATOM 2490 O O . LEU B 1 42 ? -4.672 15.87 -6.188 1 98.56 42 LEU B O 1
ATOM 2494 N N . SER B 1 43 ? -4.237 13.651 -6.3 1 98.67 43 SER B N 1
ATOM 2495 C CA . SER B 1 43 ? -3.382 13.682 -5.118 1 98.67 43 SER B CA 1
ATOM 2496 C C . SER B 1 43 ? -2.16 14.566 -5.343 1 98.67 43 SER B C 1
ATOM 2498 O O . SER B 1 43 ? -1.742 15.298 -4.444 1 98.67 43 SER B O 1
ATOM 2500 N N . ARG B 1 44 ? -1.569 14.469 -6.48 1 98.56 44 ARG B N 1
ATOM 2501 C CA . ARG B 1 44 ? -0.433 15.316 -6.828 1 98.56 44 ARG B CA 1
ATOM 2502 C C . ARG B 1 44 ? -0.812 16.792 -6.768 1 98.56 44 ARG B C 1
ATOM 2504 O O . ARG B 1 44 ? -0.059 17.611 -6.238 1 98.56 44 ARG B O 1
ATOM 2511 N N . ASP B 1 45 ? -1.977 17.105 -7.249 1 98.73 45 ASP B N 1
ATOM 2512 C CA . ASP B 1 45 ? -2.464 18.48 -7.205 1 98.73 45 ASP B CA 1
ATOM 2513 C C . ASP B 1 45 ? -2.659 18.948 -5.765 1 98.73 45 ASP B C 1
ATOM 2515 O O . ASP B 1 45 ? -2.299 20.076 -5.419 1 98.73 45 ASP B O 1
ATOM 2519 N N . VAL B 1 46 ? -3.225 18.091 -4.943 1 98.84 46 VAL B N 1
ATOM 2520 C CA . VAL B 1 46 ? -3.406 18.409 -3.53 1 98.84 46 VAL B CA 1
ATOM 2521 C C . VAL B 1 46 ? -2.051 18.689 -2.885 1 98.84 46 VAL B C 1
ATOM 2523 O O . VAL B 1 46 ? -1.902 19.653 -2.131 1 98.84 46 VAL B O 1
ATOM 2526 N N . THR B 1 47 ? -1.128 17.832 -3.213 1 98.8 47 THR B N 1
ATOM 2527 C CA . THR B 1 47 ? 0.209 17.958 -2.643 1 98.8 47 THR B CA 1
ATOM 2528 C C . THR B 1 47 ? 0.829 19.303 -3.011 1 98.8 47 THR B C 1
ATOM 2530 O O . THR B 1 47 ? 1.323 20.024 -2.141 1 98.8 47 THR B O 1
ATOM 2533 N N . ILE B 1 48 ? 0.761 19.635 -4.236 1 98.74 48 ILE B N 1
ATOM 2534 C CA . ILE B 1 48 ? 1.365 20.86 -4.749 1 98.74 48 ILE B CA 1
ATOM 2535 C C . ILE B 1 48 ? 0.718 22.073 -4.085 1 98.74 48 ILE B C 1
ATOM 2537 O O . ILE B 1 48 ? 1.414 22.96 -3.586 1 98.74 48 ILE B O 1
ATOM 2541 N N . GLU B 1 49 ? -0.56 22.144 -4.026 1 98.74 49 GLU B N 1
ATOM 2542 C CA . GLU B 1 49 ? -1.269 23.293 -3.469 1 98.74 49 GLU B CA 1
ATOM 2543 C C . GLU B 1 49 ? -1.065 23.389 -1.96 1 98.74 49 GLU B C 1
ATOM 2545 O O . GLU B 1 49 ? -0.986 24.489 -1.408 1 98.74 49 GLU B O 1
ATOM 2550 N N . SER B 1 50 ? -1.029 22.239 -1.288 1 98.84 50 SER B N 1
ATOM 2551 C CA . SER B 1 50 ? -0.771 22.24 0.148 1 98.84 50 SER B CA 1
ATOM 2552 C C . SER B 1 50 ? 0.618 22.788 0.459 1 98.84 50 SER B C 1
ATOM 2554 O O . SER B 1 50 ? 0.788 23.566 1.4 1 98.84 50 SER B O 1
ATOM 2556 N N . LYS B 1 51 ? 1.554 22.415 -0.361 1 98.24 51 LYS B N 1
ATOM 2557 C CA . LYS B 1 51 ? 2.906 22.936 -0.185 1 98.24 51 LYS B CA 1
ATOM 2558 C C . LYS B 1 51 ? 2.942 24.449 -0.378 1 98.24 51 LYS B C 1
ATOM 2560 O O . LYS B 1 51 ? 3.642 25.157 0.35 1 98.24 51 LYS B O 1
ATOM 2565 N N . ARG B 1 52 ? 2.22 24.916 -1.314 1 98.35 52 ARG B N 1
ATOM 2566 C CA . ARG B 1 52 ? 2.151 26.353 -1.56 1 98.35 52 ARG B CA 1
ATOM 2567 C C . ARG B 1 52 ? 1.558 27.086 -0.361 1 98.35 52 ARG B C 1
ATOM 2569 O O . ARG B 1 52 ? 2.03 28.162 0.011 1 98.35 52 ARG B O 1
ATOM 2576 N N . VAL B 1 53 ? 0.547 26.534 0.209 1 98.52 53 VAL B N 1
ATOM 2577 C CA . VAL B 1 53 ? -0.092 27.131 1.377 1 98.52 53 VAL B CA 1
ATOM 2578 C C . VAL B 1 53 ? 0.893 27.165 2.544 1 98.52 53 VAL B C 1
ATOM 2580 O O . VAL B 1 53 ? 0.983 28.166 3.259 1 98.52 53 VAL B O 1
ATOM 2583 N N . ILE B 1 54 ? 1.586 26.068 2.746 1 98.3 54 ILE B N 1
ATOM 2584 C CA . ILE B 1 54 ? 2.574 25.975 3.816 1 98.3 54 ILE B CA 1
ATOM 2585 C C . ILE B 1 54 ? 3.65 27.041 3.618 1 98.3 54 ILE B C 1
ATOM 2587 O O . ILE B 1 54 ? 4.014 27.746 4.562 1 98.3 54 ILE B O 1
ATOM 2591 N N . PHE B 1 55 ? 4.073 27.177 2.403 1 97.24 55 PHE B N 1
ATOM 2592 C CA . PHE B 1 55 ? 5.09 28.169 2.074 1 97.24 55 PHE B CA 1
ATOM 2593 C C . PHE B 1 55 ? 4.583 29.578 2.355 1 97.24 55 PHE B C 1
ATOM 2595 O O . PHE B 1 55 ? 5.313 30.409 2.898 1 97.24 55 PHE B O 1
ATOM 2602 N N . LEU B 1 56 ? 3.414 29.883 1.979 1 96.7 56 LEU B N 1
ATOM 2603 C CA . LEU B 1 56 ? 2.782 31.171 2.24 1 96.7 56 LEU B CA 1
ATOM 2604 C C . LEU B 1 56 ? 2.745 31.465 3.737 1 96.7 56 LEU B C 1
ATOM 2606 O O . LEU B 1 56 ? 3.076 32.573 4.165 1 96.7 56 LEU B O 1
ATOM 2610 N N . MET B 1 57 ? 2.393 30.475 4.547 1 96.72 57 MET B N 1
ATOM 2611 C CA . MET B 1 57 ? 2.245 30.649 5.989 1 96.72 57 MET B CA 1
ATOM 2612 C C . MET B 1 57 ? 3.605 30.827 6.657 1 96.72 57 MET B C 1
ATOM 2614 O O . MET B 1 57 ? 3.714 31.507 7.679 1 96.72 57 MET B O 1
ATOM 2618 N N . GLN B 1 58 ? 4.627 30.29 6.064 1 94.19 58 GLN B N 1
ATOM 2619 C CA . GLN B 1 58 ? 5.98 30.415 6.595 1 94.19 58 GLN B CA 1
ATOM 2620 C C . GLN B 1 58 ? 6.454 31.865 6.56 1 94.19 58 GLN B C 1
ATOM 2622 O O . GLN B 1 58 ? 7.365 32.244 7.299 1 94.19 58 GLN B O 1
ATOM 2627 N N . ARG B 1 59 ? 5.863 32.638 5.816 1 88.03 59 ARG B N 1
ATOM 2628 C CA . ARG B 1 59 ? 6.232 34.046 5.704 1 88.03 59 ARG B CA 1
ATOM 2629 C C . ARG B 1 59 ? 5.742 34.838 6.911 1 88.03 59 ARG B C 1
ATOM 2631 O O . ARG B 1 59 ? 6.177 35.97 7.136 1 88.03 59 ARG B O 1
ATOM 2638 N N . ASN B 1 60 ? 4.863 34.295 7.664 1 87.27 60 ASN B N 1
ATOM 2639 C CA . ASN B 1 60 ? 4.311 34.958 8.841 1 87.27 60 ASN B CA 1
ATOM 2640 C C . ASN B 1 60 ? 5.21 34.775 10.061 1 87.27 60 ASN B C 1
ATOM 2642 O O . ASN B 1 60 ? 4.723 34.518 11.163 1 87.27 60 ASN B O 1
ATOM 2646 N N . SER B 1 61 ? 6.545 34.879 9.9 1 82.15 61 SER B N 1
ATOM 2647 C CA . SER B 1 61 ? 7.502 34.601 10.966 1 82.15 61 SER B CA 1
ATOM 2648 C C . SER B 1 61 ? 7.894 35.878 11.703 1 82.15 61 SER B C 1
ATOM 2650 O O . SER B 1 61 ? 8.624 35.828 12.695 1 82.15 61 SER B O 1
ATOM 2652 N N . GLY B 1 62 ? 7.393 37.021 11.255 1 78.65 62 GLY B N 1
ATOM 2653 C CA . GLY B 1 62 ? 7.735 38.288 11.88 1 78.65 62 GLY B CA 1
ATOM 2654 C C . GLY B 1 62 ? 7.043 38.503 13.213 1 78.65 62 GLY B C 1
ATOM 2655 O O . GLY B 1 62 ? 6.228 37.679 13.634 1 78.65 62 GLY B O 1
ATOM 2656 N N . PRO B 1 63 ? 7.422 39.57 13.954 1 76.46 63 PRO B N 1
ATOM 2657 C CA . PRO B 1 63 ? 6.882 39.833 15.29 1 76.46 63 PRO B CA 1
ATOM 2658 C C . PRO B 1 63 ? 5.387 40.142 15.272 1 76.46 63 PRO B C 1
ATOM 2660 O O . PRO B 1 63 ? 4.688 39.887 16.256 1 76.46 63 PRO B O 1
ATOM 2663 N N . ASN B 1 64 ? 4.918 40.751 14.143 1 77.42 64 ASN B N 1
ATOM 2664 C CA . ASN B 1 64 ? 3.493 41.039 14.019 1 77.42 64 ASN B CA 1
ATOM 2665 C C . ASN B 1 64 ? 2.79 40.019 13.128 1 77.42 64 ASN B C 1
ATOM 2667 O O . ASN B 1 64 ? 3.257 39.725 12.027 1 77.42 64 ASN B O 1
ATOM 2671 N N . LYS B 1 65 ? 1.872 39.396 13.796 1 73.26 65 LYS B N 1
ATOM 2672 C CA . LYS B 1 65 ? 1.059 38.484 12.997 1 73.26 65 LYS B CA 1
ATOM 2673 C C . LYS B 1 65 ? 0.396 39.214 11.833 1 73.26 65 LYS B C 1
ATOM 2675 O O . LYS B 1 65 ? -0.138 40.312 12.005 1 73.26 65 LYS B O 1
ATOM 2680 N N . CYS B 1 66 ? 0.597 38.63 10.695 1 80.41 66 CYS B N 1
ATOM 2681 C CA . CYS B 1 66 ? -0.064 39.191 9.521 1 80.41 66 CYS B CA 1
ATOM 2682 C C . CYS B 1 66 ? -1.377 38.472 9.239 1 80.41 66 CYS B C 1
ATOM 2684 O O . CYS B 1 66 ? -1.386 37.407 8.619 1 80.41 66 CYS B O 1
ATOM 2686 N N . ASP B 1 67 ? -2.478 39.004 9.633 1 88.71 67 ASP B N 1
ATOM 2687 C CA . ASP B 1 67 ? -3.813 38.431 9.481 1 88.71 67 ASP B CA 1
ATOM 2688 C C . ASP B 1 67 ? -4.156 38.22 8.008 1 88.71 67 ASP B C 1
ATOM 2690 O O . ASP B 1 67 ? -4.878 37.283 7.662 1 88.71 67 ASP B O 1
ATOM 2694 N N . GLU B 1 68 ? -3.559 39.02 7.229 1 91.99 68 GLU B N 1
ATOM 2695 C CA . GLU B 1 68 ? -3.829 38.905 5.799 1 91.99 68 GLU B CA 1
ATOM 2696 C C . GLU B 1 68 ? -3.29 37.592 5.24 1 91.99 68 GLU B C 1
ATOM 2698 O O . GLU B 1 68 ? -3.938 36.952 4.409 1 91.99 68 GLU B O 1
ATOM 2703 N N . VAL B 1 69 ? -2.114 37.217 5.666 1 94.24 69 VAL B N 1
ATOM 2704 C CA . VAL B 1 69 ? -1.49 35.98 5.208 1 94.24 69 VAL B CA 1
ATOM 2705 C C . VAL B 1 69 ? -2.334 34.784 5.643 1 94.24 69 VAL B C 1
ATOM 2707 O O . VAL B 1 69 ? -2.552 33.854 4.862 1 94.24 69 VAL B O 1
ATOM 2710 N N . LEU B 1 70 ? -2.829 34.785 6.795 1 95.39 70 LEU B N 1
ATOM 2711 C CA . LEU B 1 70 ? -3.635 33.688 7.319 1 95.39 70 LEU B CA 1
ATOM 2712 C C . LEU B 1 70 ? -4.979 33.61 6.601 1 95.39 70 LEU B C 1
ATOM 2714 O O . LEU B 1 70 ? -5.499 32.517 6.366 1 95.39 70 LEU B O 1
ATOM 2718 N N . GLU B 1 71 ? -5.493 34.78 6.312 1 96.57 71 GLU B N 1
ATOM 2719 C CA . GLU B 1 71 ? -6.747 34.798 5.564 1 96.57 71 GLU B CA 1
ATOM 2720 C C . GLU B 1 71 ? -6.565 34.21 4.168 1 96.57 71 GLU B C 1
ATOM 2722 O O . GLU B 1 71 ? -7.408 33.444 3.697 1 96.57 71 GLU B O 1
ATOM 2727 N N . GLN B 1 72 ? -5.512 34.567 3.532 1 97.34 72 GLN B N 1
ATOM 2728 C CA . GLN B 1 72 ? -5.203 34.017 2.217 1 97.34 72 GLN B CA 1
ATOM 2729 C C . GLN B 1 72 ? -4.985 32.508 2.289 1 97.34 72 GLN B C 1
ATOM 2731 O O . GLN B 1 72 ? -5.453 31.766 1.423 1 97.34 72 GLN B O 1
ATOM 2736 N N . ALA B 1 73 ? -4.287 32.065 3.291 1 97.9 73 ALA B N 1
ATOM 2737 C CA . ALA B 1 73 ? -4.031 30.641 3.488 1 97.9 73 ALA B CA 1
ATOM 2738 C C . ALA B 1 73 ? -5.333 29.872 3.689 1 97.9 73 ALA B C 1
ATOM 2740 O O . ALA B 1 73 ? -5.515 28.789 3.128 1 97.9 73 ALA B O 1
ATOM 2741 N N . TRP B 1 74 ? -6.231 30.453 4.444 1 98.09 74 TRP B N 1
ATOM 2742 C CA . TRP B 1 74 ? -7.511 29.807 4.712 1 98.09 74 TRP B CA 1
ATOM 2743 C C . TRP B 1 74 ? -8.313 29.633 3.427 1 98.09 74 TRP B C 1
ATOM 2745 O O . TRP B 1 74 ? -8.915 28.58 3.201 1 98.09 74 TRP B O 1
ATOM 2755 N N . GLN B 1 75 ? -8.297 30.621 2.624 1 98.39 75 GLN B N 1
ATOM 2756 C CA . GLN B 1 75 ? -9.006 30.541 1.351 1 98.39 75 GLN B CA 1
ATOM 2757 C C . GLN B 1 75 ? -8.422 29.446 0.463 1 98.39 75 GLN B C 1
ATOM 2759 O O . GLN B 1 75 ? -9.162 28.706 -0.186 1 98.39 75 GLN B O 1
ATOM 2764 N N . LYS B 1 76 ? -7.152 29.341 0.424 1 98.6 76 LYS B N 1
ATOM 2765 C CA . LYS B 1 76 ? -6.492 28.314 -0.378 1 98.6 76 LYS B CA 1
ATOM 2766 C C . LYS B 1 76 ? -6.806 26.918 0.151 1 98.6 76 LYS B C 1
ATOM 2768 O O . LYS B 1 76 ? -6.981 25.978 -0.628 1 98.6 76 LYS B O 1
ATOM 2773 N N . ILE B 1 77 ? -6.885 26.756 1.454 1 98.75 77 ILE B N 1
ATOM 2774 C CA . ILE B 1 77 ? -7.24 25.482 2.07 1 98.75 77 ILE B CA 1
ATOM 2775 C C . ILE B 1 77 ? -8.66 25.091 1.666 1 98.75 77 ILE B C 1
ATOM 2777 O O . ILE B 1 77 ? -8.913 23.944 1.292 1 98.75 77 ILE B O 1
ATOM 2781 N N . LYS B 1 78 ? -9.535 26.052 1.684 1 98.54 78 LYS B N 1
ATOM 2782 C CA . LYS B 1 78 ? -10.913 25.81 1.265 1 98.54 78 LYS B CA 1
ATOM 2783 C C . LYS B 1 78 ? -10.978 25.41 -0.206 1 98.54 78 LYS B C 1
ATOM 2785 O O . LYS B 1 78 ? -11.766 24.541 -0.585 1 98.54 78 LYS B O 1
ATOM 2790 N N . ASP B 1 79 ? -10.159 26.046 -0.984 1 98.64 79 ASP B N 1
ATOM 2791 C CA . ASP B 1 79 ? -10.098 25.709 -2.403 1 98.64 79 ASP B CA 1
ATOM 2792 C C . ASP B 1 79 ? -9.633 24.268 -2.606 1 98.64 79 ASP B C 1
ATOM 2794 O O . ASP B 1 79 ? -10.158 23.556 -3.464 1 98.64 79 ASP B O 1
ATOM 2798 N N . ILE B 1 80 ? -8.666 23.811 -1.856 1 98.83 80 ILE B N 1
ATOM 2799 C CA . ILE B 1 80 ? -8.172 22.442 -1.946 1 98.83 80 ILE B CA 1
ATOM 2800 C C . ILE B 1 80 ? -9.294 21.464 -1.603 1 98.83 80 ILE B C 1
ATOM 2802 O O . ILE B 1 80 ? -9.489 20.465 -2.298 1 98.83 80 ILE B O 1
ATOM 2806 N N . GLN B 1 81 ? -10.059 21.788 -0.561 1 98.67 81 GLN B N 1
ATOM 2807 C CA . GLN B 1 81 ? -11.168 20.949 -0.12 1 98.67 81 GLN B CA 1
ATOM 2808 C C . GLN B 1 81 ? -12.231 20.825 -1.208 1 98.67 81 GLN B C 1
ATOM 2810 O O . GLN B 1 81 ? -12.664 19.718 -1.537 1 98.67 81 GLN B O 1
ATOM 2815 N N . GLN B 1 82 ? -12.541 21.935 -1.837 1 98.19 82 GLN B N 1
ATOM 2816 C CA . GLN B 1 82 ? -13.689 21.977 -2.737 1 98.19 82 GLN B CA 1
ATOM 2817 C C . GLN B 1 82 ? -13.293 21.569 -4.153 1 98.19 82 GLN B C 1
ATOM 2819 O O . GLN B 1 82 ? -14.081 20.948 -4.87 1 98.19 82 GLN B O 1
ATOM 2824 N N . GLN B 1 83 ? -12.041 21.857 -4.518 1 98.22 83 GLN B N 1
ATOM 2825 C CA . GLN B 1 83 ? -11.693 21.696 -5.926 1 98.22 83 GLN B CA 1
ATOM 2826 C C . GLN B 1 83 ? -10.867 20.433 -6.148 1 98.22 83 GLN B C 1
ATOM 2828 O O . GLN B 1 83 ? -10.751 19.951 -7.276 1 98.22 83 GLN B O 1
ATOM 2833 N N . LYS B 1 84 ? -10.271 19.934 -5.103 1 98.42 84 LYS B N 1
ATOM 2834 C CA . LYS B 1 84 ? -9.39 18.784 -5.285 1 98.42 84 LYS B CA 1
ATOM 2835 C C . LYS B 1 84 ? -9.919 17.562 -4.54 1 98.42 84 LYS B C 1
ATOM 2837 O O . LYS B 1 84 ? -10.081 16.491 -5.129 1 98.42 84 LYS B O 1
ATOM 2842 N N . PHE B 1 85 ? -10.403 17.762 -3.302 1 98.68 85 PHE B N 1
ATOM 2843 C CA . PHE B 1 85 ? -10.831 16.615 -2.509 1 98.68 85 PHE B CA 1
ATOM 2844 C C . PHE B 1 85 ? -12.246 16.194 -2.887 1 98.68 85 PHE B C 1
ATOM 2846 O O . PHE B 1 85 ? -12.582 15.009 -2.835 1 98.68 85 PHE B O 1
ATOM 2853 N N . LEU B 1 86 ? -13.097 17.164 -3.272 1 98.35 86 LEU B N 1
ATOM 2854 C CA . LEU B 1 86 ? -14.447 16.79 -3.68 1 98.35 86 LEU B CA 1
ATOM 2855 C C . LEU B 1 86 ? -14.41 15.835 -4.869 1 98.35 86 LEU B C 1
ATOM 2857 O O . LEU B 1 86 ? -15.065 14.79 -4.852 1 98.35 86 LEU B O 1
ATOM 2861 N N . PRO B 1 87 ? -13.597 16.12 -5.91 1 98.26 87 PRO B N 1
ATOM 2862 C CA . PRO B 1 87 ? -13.464 15.149 -6.999 1 98.26 87 PRO B CA 1
ATOM 2863 C C . PRO B 1 87 ? -12.937 13.797 -6.524 1 98.26 87 PRO B C 1
ATOM 2865 O O . PRO B 1 87 ? -13.355 12.754 -7.031 1 98.26 87 PRO B O 1
ATOM 2868 N N . ILE B 1 88 ? -12.003 13.739 -5.567 1 98.56 88 ILE B N 1
ATOM 2869 C CA . ILE B 1 88 ? -11.495 12.487 -5.017 1 98.56 88 ILE B CA 1
ATOM 2870 C C . ILE B 1 88 ? -12.63 11.725 -4.336 1 98.56 88 ILE B C 1
ATOM 2872 O O . ILE B 1 88 ? -12.787 10.519 -4.543 1 98.56 88 ILE B O 1
ATOM 2876 N N . ALA B 1 89 ? -13.449 12.495 -3.553 1 98.24 89 ALA B N 1
ATOM 2877 C CA . ALA B 1 89 ? -14.585 11.882 -2.87 1 98.24 89 ALA B CA 1
ATOM 2878 C C . ALA B 1 89 ? -15.558 11.264 -3.87 1 98.24 89 ALA B C 1
ATOM 2880 O O . ALA B 1 89 ? -16.09 10.176 -3.637 1 98.24 89 ALA B O 1
ATOM 2881 N N . LYS B 1 90 ? -15.769 11.907 -4.942 1 97.31 90 LYS B N 1
ATOM 2882 C CA . LYS B 1 90 ? -16.668 11.407 -5.978 1 97.31 90 LYS B CA 1
ATOM 2883 C C . LYS B 1 90 ? -16.132 10.119 -6.596 1 97.31 90 LYS B C 1
ATOM 2885 O O . LYS B 1 90 ? -16.886 9.169 -6.817 1 97.31 90 LYS B O 1
ATOM 2890 N N . GLU B 1 91 ? -14.801 10.112 -6.82 1 96.87 91 GLU B N 1
ATOM 2891 C CA . GLU B 1 91 ? -14.169 8.917 -7.373 1 96.87 91 GLU B CA 1
ATOM 2892 C C . GLU B 1 91 ? -14.275 7.74 -6.407 1 96.87 91 GLU B C 1
ATOM 2894 O O . GLU B 1 91 ? -14.358 6.587 -6.833 1 96.87 91 GLU B O 1
ATOM 2899 N N . LEU B 1 92 ? -14.315 8.015 -5.144 1 96.82 92 LEU B N 1
ATOM 2900 C CA . LEU B 1 92 ? -14.211 6.971 -4.131 1 96.82 92 LEU B CA 1
ATOM 2901 C C . LEU B 1 92 ? -15.593 6.481 -3.711 1 96.82 92 LEU B C 1
ATOM 2903 O O . LEU B 1 92 ? -15.71 5.566 -2.893 1 96.82 92 LEU B O 1
ATOM 2907 N N . GLN B 1 93 ? -16.612 7.061 -4.206 1 94.09 93 GLN B N 1
ATOM 2908 C CA . GLN B 1 93 ? -17.966 6.664 -3.834 1 94.09 93 GLN B CA 1
ATOM 2909 C C . GLN B 1 93 ? -18.2 5.182 -4.115 1 94.09 93 GLN B C 1
ATOM 2911 O O . GLN B 1 93 ? -17.961 4.71 -5.228 1 94.09 93 GLN B O 1
ATOM 2916 N N . GLY B 1 94 ? -18.64 4.462 -3.105 1 90.46 94 GLY B N 1
ATOM 2917 C CA . GLY B 1 94 ? -18.979 3.057 -3.265 1 90.46 94 GLY B CA 1
ATOM 2918 C C . GLY B 1 94 ? -17.767 2.145 -3.256 1 90.46 94 GLY B C 1
ATOM 2919 O O . GLY B 1 94 ? -17.895 0.932 -3.434 1 90.46 94 GLY B O 1
ATOM 2920 N N . GLU B 1 95 ? -16.575 2.765 -3.06 1 91.94 95 GLU B N 1
ATOM 2921 C CA . GLU B 1 95 ? -15.347 1.975 -3.031 1 91.94 95 GLU B CA 1
ATOM 2922 C C . GLU B 1 95 ? -14.945 1.632 -1.599 1 91.94 95 GLU B C 1
ATOM 2924 O O . GLU B 1 95 ? -15.343 2.319 -0.656 1 91.94 95 GLU B O 1
ATOM 2929 N N . ASP B 1 96 ? -14.209 0.608 -1.488 1 90.27 96 ASP B N 1
ATOM 2930 C CA . ASP B 1 96 ? -13.587 0.316 -0.201 1 90.27 96 ASP B CA 1
ATOM 2931 C C . ASP B 1 96 ? -12.602 1.414 0.195 1 90.27 96 ASP B C 1
ATOM 2933 O O . ASP B 1 96 ? -11.77 1.83 -0.613 1 90.27 96 ASP B O 1
ATOM 2937 N N . PRO B 1 97 ? -12.665 1.858 1.301 1 87.51 97 PRO B N 1
ATOM 2938 C CA . PRO B 1 97 ? -11.887 3.025 1.725 1 87.51 97 PRO B CA 1
ATOM 2939 C C . PRO B 1 97 ? -10.381 2.797 1.625 1 87.51 97 PRO B C 1
ATOM 2941 O O . PRO B 1 97 ? -9.616 3.755 1.484 1 87.51 97 PRO B O 1
ATOM 2944 N N . TYR B 1 98 ? -9.959 1.573 1.649 1 92.45 98 TYR B N 1
ATOM 2945 C CA . TYR B 1 98 ? -8.52 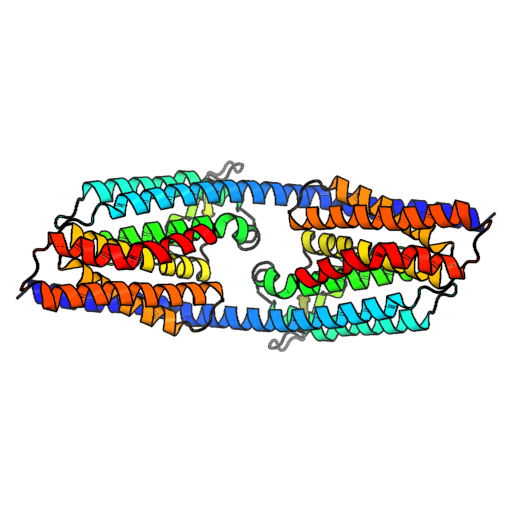1.34 1.7 1 92.45 98 TYR B CA 1
ATOM 2946 C C . TYR B 1 98 ? -7.994 0.879 0.346 1 92.45 98 TYR B C 1
ATOM 2948 O O . TYR B 1 98 ? -6.781 0.822 0.131 1 92.45 98 TYR B O 1
ATOM 2956 N N . GLN B 1 99 ? -8.861 0.607 -0.48 1 93.21 99 GLN B N 1
ATOM 2957 C CA . GLN B 1 99 ? -8.464 0.044 -1.766 1 93.21 99 GLN B CA 1
ATOM 2958 C C . GLN B 1 99 ? -7.575 1.013 -2.54 1 93.21 99 GLN B C 1
ATOM 2960 O O . GLN B 1 99 ? -6.607 0.599 -3.181 1 93.21 99 GLN B O 1
ATOM 2965 N N . PHE B 1 100 ? -7.905 2.33 -2.396 1 95.5 100 PHE B N 1
ATOM 2966 C CA . PHE B 1 100 ? -7.201 3.309 -3.215 1 95.5 100 PHE B CA 1
ATOM 2967 C C . PHE B 1 100 ? -6.399 4.268 -2.342 1 95.5 100 PHE B C 1
ATOM 2969 O O . PHE B 1 100 ? -5.893 5.281 -2.828 1 95.5 100 PHE B O 1
ATOM 2976 N N . LEU B 1 101 ? -6.283 3.952 -1.11 1 96.25 101 LEU B N 1
ATOM 2977 C CA . LEU B 1 101 ? -5.641 4.867 -0.173 1 96.25 101 LEU B CA 1
ATOM 2978 C C . LEU B 1 101 ? -4.233 5.223 -0.639 1 96.25 101 LEU B C 1
ATOM 2980 O O . LEU B 1 101 ? -3.815 6.379 -0.539 1 96.25 101 LEU B O 1
ATOM 2984 N N . ARG B 1 102 ? -3.57 4.314 -1.192 1 93.75 102 ARG B N 1
ATOM 2985 C CA . ARG B 1 102 ? -2.191 4.521 -1.62 1 93.75 102 ARG B CA 1
ATOM 2986 C C . ARG B 1 102 ? -2.112 5.574 -2.721 1 93.75 102 ARG B C 1
ATOM 2988 O O . ARG B 1 102 ? -1.091 6.249 -2.87 1 93.75 102 ARG B O 1
ATOM 2995 N N . ALA B 1 103 ? -3.151 5.711 -3.458 1 96.09 103 ALA B N 1
ATOM 2996 C CA . ALA B 1 103 ? -3.16 6.622 -4.6 1 96.09 103 ALA B CA 1
ATOM 2997 C C . ALA B 1 103 ? -3.228 8.075 -4.142 1 96.09 103 ALA B C 1
ATOM 2999 O O . ALA B 1 103 ? -2.774 8.978 -4.849 1 96.09 103 ALA B O 1
ATOM 3000 N N . TYR B 1 104 ? -3.757 8.284 -2.944 1 97.66 104 TYR B N 1
ATOM 3001 C CA . TYR B 1 104 ? -3.938 9.69 -2.6 1 97.66 104 TYR B CA 1
ATOM 3002 C C . TYR B 1 104 ? -3.382 9.988 -1.212 1 97.66 104 TYR B C 1
ATOM 3004 O O . TYR B 1 104 ? -3.527 11.102 -0.704 1 97.66 104 TYR B O 1
ATOM 3012 N N . THR B 1 105 ? -2.677 9.054 -0.596 1 97.42 105 THR B N 1
ATOM 3013 C CA . THR B 1 105 ? -2.155 9.181 0.76 1 97.42 105 THR B CA 1
ATOM 3014 C C . THR B 1 105 ? -1.183 10.353 0.858 1 97.42 105 THR B C 1
ATOM 3016 O O . THR B 1 105 ? -1.191 11.091 1.845 1 97.42 105 THR B O 1
ATOM 3019 N N . ALA B 1 106 ? -0.357 10.558 -0.125 1 97.41 106 ALA B N 1
ATOM 3020 C CA . ALA B 1 106 ? 0.632 11.633 -0.086 1 97.41 106 ALA B CA 1
ATOM 3021 C C . ALA B 1 106 ? -0.045 12.999 -0.022 1 97.41 106 ALA B C 1
ATOM 3023 O O . ALA B 1 106 ? 0.302 13.832 0.819 1 97.41 106 ALA B O 1
ATOM 3024 N N . GLY B 1 107 ? -1.039 13.148 -0.887 1 98.66 107 GLY B N 1
ATOM 3025 C CA . GLY B 1 107 ? -1.79 14.393 -0.87 1 98.66 107 GLY B CA 1
ATOM 3026 C C . GLY B 1 107 ? -2.542 14.618 0.428 1 98.66 107 GLY B C 1
ATOM 3027 O O . GLY B 1 107 ? -2.575 15.736 0.947 1 98.66 107 GLY B O 1
ATOM 3028 N N . LEU B 1 108 ? -3.079 13.575 0.972 1 98.75 108 LEU B N 1
ATOM 3029 C CA . LEU B 1 108 ? -3.826 13.65 2.223 1 98.75 108 LEU B CA 1
ATOM 3030 C C . LEU B 1 108 ? -2.919 14.075 3.373 1 98.75 108 LEU B C 1
ATOM 3032 O O . LEU B 1 108 ? -3.285 14.943 4.169 1 98.75 108 LEU B O 1
ATOM 3036 N N . GLN B 1 109 ? -1.736 13.524 3.464 1 98.46 109 GLN B N 1
ATOM 3037 C CA . GLN B 1 109 ? -0.793 13.846 4.529 1 98.46 109 GLN B CA 1
ATOM 3038 C C . GLN B 1 109 ? -0.328 15.296 4.432 1 98.46 109 GLN B C 1
ATOM 3040 O O . GLN B 1 109 ? -0.275 16.006 5.439 1 98.46 109 GLN B O 1
ATOM 3045 N N . GLU B 1 110 ? -0.079 15.709 3.181 1 98.75 110 GLU B N 1
ATOM 3046 C CA . GLU B 1 110 ? 0.353 17.089 2.979 1 98.75 110 GLU B CA 1
ATOM 3047 C C . GLU B 1 110 ? -0.746 18.074 3.365 1 98.75 110 GLU B C 1
ATOM 3049 O O . GLU B 1 110 ? -0.473 19.112 3.972 1 98.75 110 GLU B O 1
ATOM 3054 N N . TYR B 1 111 ? -1.924 17.74 3.055 1 98.88 111 TYR B N 1
ATOM 3055 C CA . TYR B 1 111 ? -3.062 18.578 3.415 1 98.88 111 TYR B CA 1
ATOM 3056 C C . TYR B 1 111 ? -3.212 18.674 4.928 1 98.88 111 TYR B C 1
ATOM 3058 O O . TYR B 1 111 ? -3.433 19.76 5.469 1 98.88 111 TYR B O 1
ATOM 3066 N N . ILE B 1 112 ? -3.096 17.572 5.598 1 98.8 112 ILE B N 1
ATOM 3067 C CA . ILE B 1 112 ? -3.205 17.551 7.052 1 98.8 112 ILE B CA 1
ATOM 3068 C C . ILE B 1 112 ? -2.096 18.403 7.665 1 98.8 112 ILE B C 1
ATOM 3070 O O . ILE B 1 112 ? -2.329 19.136 8.629 1 98.8 112 ILE B O 1
ATOM 3074 N N . GLU B 1 113 ? -0.919 18.285 7.094 1 98.65 113 GLU B N 1
ATOM 3075 C CA . GLU B 1 113 ? 0.189 19.133 7.525 1 98.65 113 GLU B CA 1
ATOM 3076 C C . GLU B 1 113 ? -0.157 20.612 7.376 1 98.65 113 GLU B C 1
ATOM 3078 O O . GLU B 1 113 ? 0.037 21.397 8.307 1 98.65 113 GLU B O 1
ATOM 3083 N N . ALA B 1 114 ? -0.75 20.979 6.279 1 98.79 114 ALA B N 1
ATOM 3084 C CA . ALA B 1 114 ? -1.087 22.371 5.989 1 98.79 114 ALA B CA 1
ATOM 3085 C C . ALA B 1 114 ? -2.154 22.888 6.95 1 98.79 114 ALA B C 1
ATOM 3087 O O . ALA B 1 114 ? -1.99 23.95 7.556 1 98.79 114 ALA B O 1
ATOM 3088 N N . ILE B 1 115 ? -3.204 22.141 7.103 1 98.7 115 ILE B N 1
ATOM 3089 C CA . ILE B 1 115 ? -4.321 22.606 7.919 1 98.7 115 ILE B CA 1
ATOM 3090 C C . ILE B 1 115 ? -3.906 22.641 9.388 1 98.7 115 ILE B C 1
ATOM 3092 O O . ILE B 1 115 ? -4.352 23.507 10.145 1 98.7 115 ILE B O 1
ATOM 3096 N N . SER B 1 116 ? -3.075 21.719 9.81 1 98.24 116 SER B N 1
ATOM 3097 C CA . SER B 1 116 ? -2.588 21.733 11.186 1 98.24 116 SER B CA 1
ATOM 3098 C C . SER B 1 116 ? -1.691 22.939 11.443 1 98.24 116 SER B C 1
ATOM 3100 O O . SER B 1 116 ? -1.756 23.551 12.511 1 98.24 116 SER B O 1
ATOM 3102 N N . PHE B 1 117 ? -0.841 23.277 10.498 1 98.21 117 PHE B N 1
ATOM 3103 C CA . PHE B 1 117 ? 0.013 24.453 10.615 1 98.21 117 PHE B CA 1
ATOM 3104 C C . PHE B 1 117 ? -0.826 25.72 10.731 1 98.21 117 PHE B C 1
ATOM 3106 O O . PHE B 1 117 ? -0.534 26.591 11.553 1 98.21 117 PHE B O 1
ATOM 3113 N N . TYR B 1 118 ? -1.883 25.766 9.967 1 98.03 118 TYR B N 1
ATOM 3114 C CA . TYR B 1 118 ? -2.805 26.895 10.019 1 98.03 118 TYR B CA 1
ATOM 3115 C C . TYR B 1 118 ? -3.399 27.05 11.414 1 98.03 118 TYR B C 1
ATOM 3117 O O . TYR B 1 118 ? -3.414 28.15 11.971 1 98.03 118 TYR B O 1
ATOM 3125 N N . HIS B 1 119 ? -3.871 25.982 11.987 1 96.6 119 HIS B N 1
ATOM 3126 C CA . HIS B 1 119 ? -4.489 26.02 13.308 1 96.6 119 HIS B CA 1
ATOM 3127 C C . HIS B 1 119 ? -3.485 26.445 14.374 1 96.6 119 HIS B C 1
ATOM 3129 O O . HIS B 1 119 ? -3.821 27.215 15.277 1 96.6 119 HIS B O 1
ATOM 3135 N N . TYR B 1 120 ? -2.283 26.035 14.237 1 95.46 120 TYR B N 1
ATOM 3136 C CA . TYR B 1 120 ? -1.252 26.461 15.177 1 95.46 120 TYR B CA 1
ATOM 3137 C C . TYR B 1 120 ? -1.032 27.967 15.1 1 95.46 120 TYR B C 1
ATOM 3139 O O . TYR B 1 120 ? -0.996 28.648 16.128 1 95.46 120 TYR B O 1
ATOM 3147 N N . LEU B 1 121 ? -0.869 28.437 13.886 1 95.04 121 LEU B N 1
ATOM 3148 C CA . LEU B 1 121 ? -0.579 29.855 13.707 1 95.04 121 LEU B CA 1
ATOM 3149 C C . LEU B 1 121 ? -1.755 30.713 14.159 1 95.04 121 LEU B C 1
ATOM 3151 O O . LEU B 1 121 ? -1.562 31.803 14.702 1 95.04 121 LEU B O 1
ATOM 3155 N N . LYS B 1 122 ? -2.887 30.166 13.944 1 94.07 122 LYS B N 1
ATOM 3156 C CA . LYS B 1 122 ? -4.087 30.946 14.232 1 94.07 122 LYS B CA 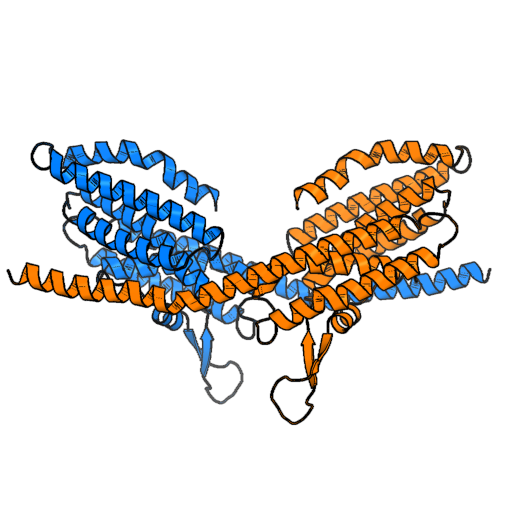1
ATOM 3157 C C . LYS B 1 122 ? -4.4 30.941 15.725 1 94.07 122 LYS B C 1
ATOM 3159 O O . LYS B 1 122 ? -4.748 31.978 16.295 1 94.07 122 LYS B O 1
ATOM 3164 N N . SER B 1 123 ? -4.223 29.744 16.397 1 92.18 123 SER B N 1
ATOM 3165 C CA . SER B 1 123 ? -4.735 29.664 17.762 1 92.18 123 SER B CA 1
ATOM 3166 C C . SER B 1 123 ? -3.878 28.741 18.62 1 92.18 123 SER B C 1
ATOM 3168 O O . SER B 1 123 ? -4.273 28.37 19.728 1 92.18 123 SER B O 1
ATOM 3170 N N . LYS B 1 124 ? -2.766 28.237 18.148 1 91.43 124 LYS B N 1
ATOM 3171 C CA . LYS B 1 124 ? -1.867 27.335 18.863 1 91.43 124 LYS B CA 1
ATOM 3172 C C . LYS B 1 124 ? -2.597 26.072 19.311 1 91.43 124 LYS B C 1
ATOM 3174 O O . LYS B 1 124 ? -2.374 25.581 20.419 1 91.43 124 LYS B O 1
ATOM 3179 N N . THR B 1 125 ? -3.538 25.638 18.406 1 91.84 125 THR B N 1
ATOM 3180 C CA . THR B 1 125 ? -4.302 24.432 18.705 1 91.84 125 THR B CA 1
ATOM 3181 C C . THR B 1 125 ? -4.023 23.345 17.671 1 91.84 125 THR B C 1
ATOM 3183 O O . THR B 1 125 ? -3.551 23.635 16.57 1 91.84 125 THR B O 1
ATOM 3186 N N . LEU B 1 126 ? -4.32 22.18 18.131 1 93.8 126 LEU B N 1
ATOM 3187 C CA . LEU B 1 126 ? -4.175 21.026 17.25 1 93.8 126 LEU B CA 1
ATOM 3188 C C . LEU B 1 126 ? -5.493 20.706 16.553 1 93.8 126 LEU B C 1
ATOM 3190 O O . LEU B 1 126 ? -6.527 20.559 17.208 1 93.8 126 LEU B O 1
ATOM 3194 N N . VAL B 1 127 ? -5.498 20.689 15.245 1 96.17 127 VAL B N 1
ATOM 3195 C CA . VAL B 1 127 ? -6.693 20.266 14.522 1 96.17 127 VAL B CA 1
ATOM 3196 C C . VAL B 1 127 ? -6.975 18.793 14.806 1 96.17 127 VAL B C 1
ATOM 3198 O O . VAL B 1 127 ? -6.058 17.969 14.815 1 96.17 127 VAL B O 1
ATOM 3201 N N . THR B 1 128 ? -8.181 18.412 15.035 1 95.84 128 THR B N 1
ATOM 3202 C CA . THR B 1 128 ? -8.517 17.035 15.379 1 95.84 128 THR B CA 1
ATOM 3203 C C . THR B 1 128 ? -8.827 16.224 14.124 1 95.84 128 THR B C 1
ATOM 3205 O O . THR B 1 128 ? -9.144 16.79 13.075 1 95.84 128 THR B O 1
ATOM 3208 N N . LEU B 1 129 ? -8.769 14.939 14.277 1 97.22 129 LEU B N 1
ATOM 3209 C CA . LEU B 1 129 ? -9.135 14.038 13.19 1 97.22 129 LEU B CA 1
ATOM 3210 C C . LEU B 1 129 ? -10.582 14.262 12.761 1 97.22 129 LEU B C 1
ATOM 3212 O O . LEU B 1 129 ? -10.886 14.267 11.566 1 97.22 129 LEU B O 1
ATOM 3216 N N . GLU B 1 130 ? -11.476 14.472 13.668 1 96.88 130 GLU B N 1
ATOM 3217 C CA . GLU B 1 130 ? -12.895 14.687 13.402 1 96.88 130 GLU B CA 1
ATOM 3218 C C . GLU B 1 130 ? -13.116 15.945 12.567 1 96.88 130 GLU B C 1
ATOM 3220 O O . GLU B 1 130 ? -13.966 15.963 11.675 1 96.88 130 GLU B O 1
ATOM 3225 N N . GLN B 1 131 ? -12.334 16.941 12.897 1 97.53 131 GLN B N 1
ATOM 3226 C CA . GLN B 1 131 ? -12.436 18.181 12.134 1 97.53 131 GLN B CA 1
ATOM 3227 C C . GLN B 1 131 ? -11.981 17.978 10.692 1 97.53 131 GLN B C 1
ATOM 3229 O O . GLN B 1 131 ? -12.652 18.42 9.756 1 97.53 131 GLN B O 1
ATOM 3234 N N . VAL B 1 132 ? -10.851 17.293 10.517 1 98.54 132 VAL B N 1
ATOM 3235 C CA . VAL B 1 132 ? -10.343 17.031 9.174 1 98.54 132 VAL B CA 1
ATOM 3236 C C . VAL B 1 132 ? -11.348 16.181 8.399 1 98.54 132 VAL B C 1
ATOM 3238 O O . VAL B 1 132 ? -11.627 16.452 7.229 1 98.54 132 VAL B O 1
ATOM 3241 N N . GLN B 1 133 ? -11.905 15.158 9.097 1 98.25 133 GLN B N 1
ATOM 3242 C CA . GLN B 1 133 ? -12.9 14.297 8.468 1 98.25 133 GLN B CA 1
ATOM 3243 C C . GLN B 1 133 ? -14.128 15.096 8.04 1 98.25 133 GLN B C 1
ATOM 3245 O O . GLN B 1 133 ? -14.656 14.894 6.944 1 98.25 133 GLN B O 1
ATOM 3250 N N . SER B 1 134 ? -14.569 15.893 8.869 1 98.21 134 SER B N 1
ATOM 3251 C CA . SER B 1 134 ? -15.73 16.722 8.563 1 98.21 134 SER B CA 1
ATOM 3252 C C . SER B 1 134 ? -15.471 17.612 7.352 1 98.21 134 SER B C 1
ATOM 3254 O O . SER B 1 134 ? -16.355 17.803 6.515 1 98.21 134 SER B O 1
ATOM 3256 N N . ASP B 1 135 ? -14.254 18.135 7.233 1 97.95 135 ASP B N 1
ATOM 3257 C CA . ASP B 1 135 ? -13.871 19.023 6.14 1 97.95 135 ASP B CA 1
ATOM 3258 C C . ASP B 1 135 ? -13.876 18.283 4.804 1 97.95 135 ASP B C 1
ATOM 3260 O O . ASP B 1 135 ? -14.034 18.899 3.748 1 97.95 135 ASP B O 1
ATOM 3264 N N . LEU B 1 136 ? -13.694 16.994 4.886 1 98.48 136 LEU B N 1
ATOM 3265 C CA . LEU B 1 136 ? -13.592 16.214 3.657 1 98.48 136 LEU B CA 1
ATOM 3266 C C . LEU B 1 136 ? -14.847 15.375 3.44 1 98.48 136 LEU B C 1
ATOM 3268 O O . LEU B 1 136 ? -14.797 14.334 2.781 1 98.48 136 LEU B O 1
ATOM 3272 N N . THR B 1 137 ? -15.92 15.734 4.092 1 98.18 137 THR B N 1
ATOM 3273 C CA . THR B 1 137 ? -17.244 15.147 3.916 1 98.18 137 THR B CA 1
ATOM 3274 C C . THR B 1 137 ? -18.179 16.125 3.209 1 98.18 137 THR B C 1
ATOM 3276 O O . THR B 1 137 ? -18.288 17.286 3.608 1 98.18 137 THR B O 1
ATOM 3279 N N . TYR B 1 138 ? -18.822 15.609 2.207 1 97.29 138 TYR B N 1
ATOM 3280 C CA . TYR B 1 138 ? -19.592 16.492 1.338 1 97.29 138 TYR B CA 1
ATOM 3281 C C . TYR B 1 138 ? -21.024 15.993 1.184 1 97.29 138 TYR B C 1
ATOM 3283 O O . TYR B 1 138 ? -21.265 14.784 1.134 1 97.29 138 TYR B O 1
ATOM 3291 N N . THR B 1 139 ? -21.919 16.851 1.118 1 94.55 139 THR B N 1
ATOM 3292 C CA . THR B 1 139 ? -23.296 16.542 0.748 1 94.55 139 THR B CA 1
ATOM 3293 C C . THR B 1 139 ? -23.563 16.92 -0.706 1 94.55 139 THR B C 1
ATOM 3295 O O . THR B 1 139 ? -23.431 18.086 -1.084 1 94.55 139 THR B O 1
ATOM 3298 N N . VAL B 1 140 ? -23.846 15.928 -1.446 1 91.24 140 VAL B N 1
ATOM 3299 C CA . VAL B 1 140 ? -24.056 16.18 -2.868 1 91.24 140 VAL B CA 1
ATOM 3300 C C . VAL B 1 140 ? -25.443 15.691 -3.281 1 91.24 140 VAL B C 1
ATOM 3302 O O . VAL B 1 140 ? -26.002 14.79 -2.652 1 91.24 140 VAL B O 1
ATOM 3305 N N . PRO B 1 141 ? -26.046 16.345 -4.287 1 85.26 141 PRO B N 1
ATOM 3306 C CA . PRO B 1 141 ? -27.34 15.873 -4.785 1 85.26 141 PRO B CA 1
ATOM 3307 C C . PRO B 1 141 ? -27.265 14.474 -5.39 1 85.26 141 PRO B C 1
ATOM 3309 O O . PRO B 1 141 ? -26.261 14.119 -6.013 1 85.26 141 PRO B O 1
ATOM 3312 N N . SER B 1 142 ? -28.127 13.6 -5.056 1 75.63 142 SER B N 1
ATOM 3313 C CA . SER B 1 142 ? -28.181 12.262 -5.636 1 75.63 142 SER B CA 1
ATOM 3314 C C . SER B 1 142 ? -28.654 12.307 -7.086 1 75.63 142 SER B C 1
ATOM 3316 O O . SER B 1 142 ? -29.634 12.982 -7.404 1 75.63 142 SER B O 1
ATOM 3318 N N . VAL B 1 143 ? -27.742 12.045 -8.038 1 60.05 143 VAL B N 1
ATOM 3319 C CA . VAL B 1 143 ? -28.124 11.989 -9.445 1 60.05 143 VAL B CA 1
ATOM 3320 C C . VAL B 1 143 ? -29.018 10.776 -9.691 1 60.05 143 VAL B C 1
ATOM 3322 O O . VAL B 1 143 ? -28.684 9.659 -9.288 1 60.05 143 VAL B O 1
ATOM 3325 N N . GLY B 1 144 ? -30.364 10.872 -10.154 1 57.52 144 GLY B N 1
ATOM 3326 C CA . GLY B 1 144 ? -31.384 9.944 -10.614 1 57.52 144 GLY B CA 1
ATOM 3327 C C . GLY B 1 144 ? -32.694 10.073 -9.859 1 57.52 144 GLY B C 1
ATOM 3328 O O . GLY B 1 144 ? -33.687 9.436 -10.215 1 57.52 144 GLY B O 1
ATOM 3329 N N . SER B 1 145 ? -32.632 9.954 -8.523 1 51.27 145 SER B N 1
ATOM 3330 C CA . SER B 1 145 ? -33.979 9.873 -7.968 1 51.27 145 SER B CA 1
ATOM 3331 C C . SER B 1 145 ? -34.662 11.236 -7.972 1 51.27 145 SER B C 1
ATOM 3333 O O . SER B 1 145 ? -33.994 12.271 -7.929 1 51.27 145 SER B O 1
ATOM 3335 N N . ASP B 1 146 ? -35.762 11.342 -8.701 1 53.54 146 ASP B N 1
ATOM 3336 C CA . ASP B 1 146 ? -36.717 12.444 -8.634 1 53.54 146 ASP B CA 1
ATOM 3337 C C . ASP B 1 146 ? -36.675 13.124 -7.267 1 53.54 146 ASP B C 1
ATOM 3339 O O . ASP B 1 146 ? -37.205 14.225 -7.099 1 53.54 146 ASP B O 1
ATOM 3343 N N . ASP B 1 147 ? -36.6 12.371 -6.182 1 53.77 147 ASP B N 1
ATOM 3344 C CA . ASP B 1 147 ? -36.655 12.941 -4.84 1 53.77 147 ASP B CA 1
ATOM 3345 C C . ASP B 1 147 ? -35.286 13.461 -4.407 1 53.77 147 ASP B C 1
ATOM 3347 O O . ASP B 1 147 ? -34.27 12.792 -4.609 1 53.77 147 ASP B O 1
ATOM 3351 N N . LEU B 1 148 ? -35.032 14.72 -4.541 1 60.34 148 LEU B N 1
ATOM 3352 C CA . LEU B 1 148 ? -33.939 15.579 -4.098 1 60.34 148 LEU B CA 1
ATOM 3353 C C . LEU B 1 148 ? -33.169 14.931 -2.953 1 60.34 148 LEU B C 1
ATOM 3355 O O . LEU B 1 148 ? -32.923 15.568 -1.926 1 60.34 148 LEU B O 1
ATOM 3359 N N . GLN B 1 149 ? -32.911 13.635 -2.988 1 72.99 149 GLN B N 1
ATOM 3360 C CA . GLN B 1 149 ? -32.231 13.074 -1.825 1 72.99 149 GLN B CA 1
ATOM 3361 C C . GLN B 1 149 ? -30.732 13.357 -1.875 1 72.99 149 GLN B C 1
ATOM 3363 O O . GLN B 1 149 ? -30.124 13.326 -2.947 1 72.99 149 GLN B O 1
ATOM 3368 N N . GLU B 1 150 ? -30.197 13.947 -0.845 1 84.97 150 GLU B N 1
ATOM 3369 C CA . GLU B 1 150 ? -28.789 14.279 -0.644 1 84.97 150 GLU B CA 1
ATOM 3370 C C . GLU B 1 150 ? -27.996 13.062 -0.176 1 84.97 150 GLU B C 1
ATOM 3372 O O . GLU B 1 150 ? -28.525 12.206 0.536 1 84.97 150 GLU B O 1
ATOM 3377 N N . LYS B 1 151 ? -26.995 12.868 -0.886 1 91.38 151 LYS B N 1
ATOM 3378 C CA . LYS B 1 151 ? -26.074 11.818 -0.459 1 91.38 151 LYS B CA 1
ATOM 3379 C C . LYS B 1 151 ? -24.786 12.412 0.103 1 91.38 151 LYS B C 1
ATOM 3381 O O . LYS B 1 151 ? -24.335 13.467 -0.346 1 91.38 151 LYS B O 1
ATOM 3386 N N . THR B 1 152 ? -24.24 11.693 1.069 1 95.11 152 THR B N 1
ATOM 3387 C CA . THR B 1 152 ? -22.984 12.116 1.679 1 95.11 152 THR B CA 1
ATOM 3388 C C . THR B 1 152 ? -21.816 11.299 1.134 1 95.11 152 THR B C 1
ATOM 3390 O O . THR B 1 152 ? -21.88 10.069 1.089 1 95.11 152 THR B O 1
ATOM 3393 N N . ILE B 1 153 ? -20.887 12.008 0.591 1 96.46 153 ILE B N 1
ATOM 3394 C CA . ILE B 1 153 ? -19.654 11.371 0.141 1 96.46 153 ILE B CA 1
ATOM 3395 C C . ILE B 1 153 ? -18.464 11.956 0.898 1 96.46 153 ILE B C 1
ATOM 3397 O O . ILE B 1 153 ? -18.537 13.074 1.413 1 96.46 153 ILE B O 1
ATOM 3401 N N . SER B 1 154 ? -17.357 11.155 1.013 1 97.32 154 SER B N 1
ATOM 3402 C CA . SER B 1 154 ? -16.241 11.653 1.81 1 97.32 154 SER B CA 1
ATOM 3403 C C . SER B 1 154 ? -14.931 10.986 1.406 1 97.32 154 SER B C 1
ATOM 3405 O O . SER B 1 154 ? -14.937 9.95 0.738 1 97.32 154 SER B O 1
ATOM 3407 N N . VAL B 1 155 ? -13.911 11.556 1.66 1 98.1 155 VAL B N 1
ATOM 3408 C CA . VAL B 1 155 ? -12.58 10.958 1.695 1 98.1 155 VAL B CA 1
ATOM 3409 C C . VAL B 1 155 ? -12.249 10.517 3.119 1 98.1 155 VAL B C 1
ATOM 3411 O O . VAL B 1 155 ? -12.046 11.353 4.003 1 98.1 155 VAL B O 1
ATOM 3414 N N . ARG B 1 156 ? -12.216 9.34 3.309 1 96.34 156 ARG B N 1
ATOM 3415 C CA . ARG B 1 156 ? -11.933 8.836 4.649 1 96.34 156 ARG B CA 1
ATOM 3416 C C . ARG B 1 156 ? -10.523 9.213 5.089 1 96.34 156 ARG B C 1
ATOM 3418 O O . ARG B 1 156 ? -9.573 9.102 4.311 1 96.34 156 ARG B O 1
ATOM 3425 N N . VAL B 1 157 ? -10.396 9.589 6.348 1 97.52 157 VAL B N 1
ATOM 3426 C CA . VAL B 1 157 ? -9.105 9.936 6.932 1 97.52 157 VAL B CA 1
ATOM 3427 C C . VAL B 1 157 ? -8.717 8.897 7.982 1 97.52 157 VAL B C 1
ATOM 3429 O O . VAL B 1 157 ? -9.115 9.001 9.144 1 97.52 157 VAL B O 1
ATOM 3432 N N . PRO B 1 158 ? -7.914 8 7.611 1 95.41 158 PRO B N 1
ATOM 3433 C CA . PRO B 1 158 ? -7.475 7.03 8.617 1 95.41 158 PRO B CA 1
ATOM 3434 C C . PRO B 1 158 ? -6.613 7.662 9.708 1 95.41 158 PRO B C 1
ATOM 3436 O O . PRO B 1 158 ? -5.812 8.557 9.426 1 95.41 158 PRO B O 1
ATOM 3439 N N . PRO B 1 159 ? -6.713 7.173 10.932 1 94.37 159 PRO B N 1
ATOM 3440 C CA . PRO B 1 159 ? -5.887 7.7 12.021 1 94.37 159 PRO B CA 1
ATOM 3441 C C . PRO B 1 159 ? -4.394 7.657 11.703 1 94.37 159 PRO B C 1
ATOM 3443 O O . PRO B 1 159 ? -3.648 8.555 12.1 1 94.37 159 PRO B O 1
ATOM 3446 N N . SER B 1 160 ? -3.971 6.674 11.017 1 93.5 160 SER B N 1
ATOM 3447 C CA . SER B 1 160 ? -2.56 6.556 10.664 1 93.5 160 SER B CA 1
ATOM 3448 C C . SER B 1 160 ? -2.109 7.722 9.791 1 93.5 160 SER B C 1
ATOM 3450 O O . SER B 1 160 ? -1.065 8.327 10.044 1 93.5 160 SER B O 1
ATOM 3452 N N . GLU B 1 161 ? -2.956 8.055 8.776 1 96.08 161 GLU B N 1
ATOM 3453 C CA . GLU B 1 161 ? -2.614 9.153 7.878 1 96.08 161 GLU B CA 1
ATOM 3454 C C . GLU B 1 161 ? -2.678 10.497 8.599 1 96.08 161 GLU B C 1
ATOM 3456 O O . GLU B 1 161 ? -1.877 11.393 8.325 1 96.08 161 GLU B O 1
ATOM 3461 N N . TYR B 1 162 ? -3.645 10.621 9.486 1 97.34 162 TYR B N 1
ATOM 3462 C CA . TYR B 1 162 ? -3.746 11.815 10.319 1 97.34 162 TYR B CA 1
ATOM 3463 C C . TYR B 1 162 ? -2.481 12.011 11.146 1 97.34 162 TYR B C 1
ATOM 3465 O O . TYR B 1 162 ? -1.901 13.1 11.155 1 97.34 162 TYR B O 1
ATOM 3473 N N . MET B 1 163 ? -1.972 10.973 11.762 1 96.18 163 MET B N 1
ATOM 3474 C CA . MET B 1 163 ? -0.783 11.048 12.606 1 96.18 163 MET B CA 1
ATOM 3475 C C . MET B 1 163 ? 0.459 11.345 11.771 1 96.18 163 MET B C 1
ATOM 3477 O O . MET B 1 163 ? 1.324 12.116 12.19 1 96.18 163 MET B O 1
ATOM 3481 N N . LEU B 1 164 ? 0.507 10.734 10.653 1 96.3 164 LEU B N 1
ATOM 3482 C CA . LEU B 1 164 ? 1.655 10.961 9.781 1 96.3 164 LEU B CA 1
ATOM 3483 C C . LEU B 1 164 ? 1.698 12.409 9.305 1 96.3 164 LEU B C 1
ATOM 3485 O O . LEU B 1 164 ? 2.77 13.016 9.246 1 96.3 164 LEU B O 1
ATOM 3489 N N . GLY B 1 165 ? 0.501 12.928 8.984 1 97.63 165 GLY B N 1
ATOM 3490 C CA . GLY B 1 165 ? 0.43 14.335 8.626 1 97.63 165 GLY B CA 1
ATOM 3491 C C . GLY B 1 165 ? 0.843 15.26 9.755 1 97.63 165 GLY B C 1
ATOM 3492 O O . GLY B 1 165 ? 1.54 16.252 9.53 1 97.63 165 GLY B O 1
ATOM 3493 N N . LEU B 1 166 ? 0.474 14.923 10.946 1 96.93 166 LEU B N 1
ATOM 3494 C CA . LEU B 1 166 ? 0.86 15.7 12.118 1 96.93 166 LEU B CA 1
ATOM 3495 C C . LEU B 1 166 ? 2.369 15.644 12.335 1 96.93 166 LEU B C 1
ATOM 3497 O O . LEU B 1 166 ? 2.975 16.629 12.764 1 96.93 166 LEU B O 1
ATOM 3501 N N . ALA B 1 167 ? 2.911 14.499 12.073 1 96.55 167 ALA B N 1
ATOM 3502 C CA . ALA B 1 167 ? 4.355 14.359 12.236 1 96.55 167 ALA B CA 1
ATOM 3503 C C . ALA B 1 167 ? 5.107 15.293 11.291 1 96.55 167 ALA B C 1
ATOM 3505 O O . ALA B 1 167 ? 6.149 15.844 11.652 1 96.55 167 ALA B O 1
ATOM 3506 N N . ASP B 1 168 ? 4.548 15.495 10.177 1 97.36 168 ASP B N 1
ATOM 3507 C CA . ASP B 1 168 ? 5.181 16.374 9.198 1 97.36 168 ASP B CA 1
ATOM 3508 C C . ASP B 1 168 ? 5.101 17.834 9.638 1 97.36 168 ASP B C 1
ATOM 3510 O O . ASP B 1 168 ? 5.952 18.647 9.271 1 97.36 168 ASP B O 1
ATOM 3514 N N . LEU B 1 169 ? 4.112 18.155 10.398 1 97.51 169 LEU B N 1
ATOM 3515 C CA . LEU B 1 169 ? 3.946 19.498 10.944 1 97.51 169 LEU B CA 1
ATOM 3516 C C . LEU B 1 169 ? 5.173 19.914 11.747 1 97.51 169 LEU B C 1
ATOM 3518 O O . LEU B 1 169 ? 5.556 21.086 11.741 1 97.51 169 LEU B O 1
ATOM 3522 N N . THR B 1 170 ? 5.84 19.007 12.419 1 96.72 170 THR B N 1
ATOM 3523 C CA . THR B 1 170 ? 6.919 19.313 13.352 1 96.72 170 THR B CA 1
ATOM 3524 C C . THR B 1 170 ? 8.114 19.915 12.618 1 96.72 170 THR B C 1
ATOM 3526 O O . THR B 1 170 ? 8.796 20.794 13.147 1 96.72 170 THR B O 1
ATOM 3529 N N . GLY B 1 171 ? 8.36 19.487 11.429 1 96.78 171 GLY B N 1
ATOM 3530 C CA . GLY B 1 171 ? 9.401 20.102 10.621 1 96.78 171 GLY B CA 1
ATOM 3531 C C . GLY B 1 171 ? 9.082 21.531 10.224 1 96.78 171 GLY B C 1
ATOM 3532 O O . GLY B 1 171 ? 9.964 22.393 10.226 1 96.78 171 GLY B O 1
ATOM 3533 N N . GLU B 1 172 ? 7.9 21.747 9.935 1 97.17 172 GLU B N 1
ATOM 3534 C CA . GLU B 1 172 ? 7.467 23.089 9.556 1 97.17 172 GLU B CA 1
ATOM 3535 C C . GLU B 1 172 ? 7.549 24.049 10.74 1 97.17 172 GLU B C 1
ATOM 3537 O O . GLU B 1 172 ? 7.911 25.216 10.575 1 97.17 172 GLU B O 1
ATOM 3542 N N . LEU B 1 173 ? 7.236 23.536 11.881 1 96.98 173 LEU B N 1
ATOM 3543 C CA . LEU B 1 173 ? 7.33 24.357 13.083 1 96.98 173 LEU B CA 1
ATOM 3544 C C . LEU B 1 173 ? 8.783 24.701 13.394 1 96.98 173 LEU B C 1
ATOM 3546 O O . LEU B 1 173 ? 9.085 25.822 13.808 1 96.98 173 LEU B O 1
ATOM 3550 N N . MET B 1 174 ? 9.618 23.67 13.191 1 96.91 174 MET B N 1
ATOM 3551 C CA . MET B 1 174 ? 11.046 23.927 13.355 1 96.91 174 MET B CA 1
ATOM 3552 C C . MET B 1 174 ? 11.511 25.035 12.416 1 96.91 174 MET B C 1
ATOM 3554 O O . MET B 1 174 ? 12.137 26.003 12.852 1 96.91 174 MET B O 1
ATOM 3558 N N . ARG B 1 175 ? 11.136 24.959 11.16 1 96.23 175 ARG B N 1
ATOM 3559 C CA . ARG B 1 175 ? 11.5 25.979 10.181 1 96.23 175 ARG B CA 1
ATOM 3560 C C . ARG B 1 175 ? 10.928 27.338 10.569 1 96.23 175 ARG B C 1
ATOM 3562 O O . ARG B 1 175 ? 11.603 28.362 10.438 1 96.23 175 ARG B O 1
ATOM 3569 N N . PHE B 1 176 ? 9.749 27.374 11.014 1 95.78 176 PHE B N 1
ATOM 3570 C CA . PHE B 1 176 ? 9.067 28.587 11.448 1 95.78 176 PHE B CA 1
ATOM 3571 C C . PHE B 1 176 ? 9.816 29.246 12.6 1 95.78 176 PHE B C 1
ATOM 3573 O O . PHE B 1 176 ? 10.001 30.465 12.611 1 95.78 176 PHE B O 1
ATOM 3580 N N . ALA B 1 177 ? 10.254 28.455 13.555 1 94.73 177 ALA B N 1
ATOM 3581 C CA . ALA B 1 177 ? 10.985 28.953 14.717 1 94.73 177 ALA B CA 1
ATOM 3582 C C . ALA B 1 177 ? 12.312 29.582 14.303 1 94.73 177 ALA B C 1
ATOM 3584 O O . ALA B 1 177 ? 12.649 30.684 14.744 1 94.73 177 ALA B O 1
ATOM 3585 N N . ILE B 1 178 ? 12.975 28.939 13.421 1 92.41 178 ILE B N 1
ATOM 3586 C CA . ILE B 1 178 ? 14.283 29.418 12.989 1 92.41 178 ILE B CA 1
ATOM 3587 C C . ILE B 1 178 ? 14.123 30.713 12.196 1 92.41 178 ILE B C 1
ATOM 3589 O O . ILE B 1 178 ? 14.868 31.673 12.406 1 92.41 178 ILE B O 1
ATOM 3593 N N . ASN B 1 179 ? 13.156 30.741 11.344 1 91.31 179 ASN B N 1
ATOM 3594 C CA . ASN B 1 179 ? 12.889 31.935 10.549 1 91.31 179 ASN B CA 1
ATOM 3595 C C . ASN B 1 179 ? 12.468 33.111 11.427 1 91.31 179 ASN B C 1
ATOM 3597 O O . ASN B 1 179 ? 12.775 34.263 11.117 1 91.31 179 ASN B O 1
ATOM 3601 N N . SER B 1 180 ? 11.793 32.867 12.47 1 91.37 180 SER B N 1
ATOM 3602 C CA . SER B 1 180 ? 11.305 33.915 13.36 1 91.37 180 SER B CA 1
ATOM 3603 C C . SER B 1 180 ? 12.458 34.642 14.043 1 91.37 180 SER B C 1
ATOM 3605 O O . SER B 1 180 ? 12.393 35.853 14.26 1 91.37 180 SER B O 1
ATOM 3607 N N . VAL B 1 181 ? 13.48 33.924 14.4 1 87.19 181 VAL B N 1
ATOM 3608 C CA . VAL B 1 181 ? 14.669 34.529 14.991 1 87.19 181 VAL B CA 1
ATOM 3609 C C . VAL B 1 181 ? 15.279 35.531 14.013 1 87.19 181 VAL B C 1
ATOM 3611 O O . VAL B 1 181 ? 15.617 36.654 14.395 1 87.19 181 VAL B O 1
ATOM 3614 N N . GLY B 1 182 ? 15.347 35.128 12.793 1 84.83 182 GLY B N 1
ATOM 3615 C CA . GLY B 1 182 ? 15.89 35.991 11.755 1 84.83 182 GLY B CA 1
ATOM 3616 C C . GLY B 1 182 ? 15.049 37.229 11.508 1 84.83 182 GLY B C 1
ATOM 3617 O O . GLY B 1 182 ? 15.569 38.267 11.095 1 84.83 182 GLY B O 1
ATOM 3618 N N . SER B 1 183 ? 13.821 37.176 11.822 1 87.05 183 SER B N 1
ATOM 3619 C CA . SER B 1 183 ? 12.895 38.277 11.576 1 87.05 183 SER B CA 1
ATOM 3620 C C . SER B 1 183 ? 12.706 39.131 12.826 1 87.05 183 SER B C 1
ATOM 3622 O O . SER B 1 183 ? 11.883 40.049 12.838 1 87.05 183 SER B O 1
ATOM 3624 N N . GLY B 1 184 ? 13.347 38.682 13.971 1 84.13 184 GLY B N 1
ATOM 3625 C CA . GLY B 1 184 ? 13.354 39.506 15.17 1 84.13 184 GLY B CA 1
ATOM 3626 C C . GLY B 1 184 ? 12.334 39.066 16.202 1 84.13 184 GLY B C 1
ATOM 3627 O O . GLY B 1 184 ? 12.127 39.748 17.208 1 84.13 184 GLY B O 1
ATOM 3628 N N . ASN B 1 185 ? 11.558 38.099 15.902 1 85.34 185 ASN B N 1
ATOM 3629 C CA . ASN B 1 185 ? 10.654 37.52 16.89 1 85.34 185 ASN B CA 1
ATOM 3630 C C . ASN B 1 185 ? 11.372 36.513 17.785 1 85.34 185 ASN B C 1
ATOM 3632 O O . ASN B 1 185 ? 11.346 35.31 17.518 1 85.34 185 ASN B O 1
ATOM 3636 N N . LEU B 1 186 ? 11.819 36.871 18.858 1 85.54 186 LEU B N 1
ATOM 3637 C CA . LEU B 1 186 ? 12.752 36.093 19.667 1 85.54 186 LEU B CA 1
ATOM 3638 C C . LEU B 1 186 ? 12.006 35.223 20.672 1 85.54 186 LEU B C 1
ATOM 3640 O O . LEU B 1 186 ? 12.59 34.315 21.269 1 85.54 186 LEU B O 1
ATOM 3644 N N . ASP B 1 187 ? 10.732 35.438 20.858 1 86.85 187 ASP B N 1
ATOM 3645 C CA . ASP B 1 187 ? 9.948 34.639 21.795 1 86.85 187 ASP B CA 1
ATOM 3646 C C . ASP B 1 187 ? 9.417 33.373 21.126 1 86.85 187 ASP B C 1
ATOM 3648 O O . ASP B 1 187 ? 9.118 32.387 21.802 1 86.85 187 ASP B O 1
ATOM 3652 N N . CYS B 1 188 ? 9.352 33.392 19.843 1 91.07 188 CYS B N 1
ATOM 3653 C CA . CYS B 1 188 ? 8.733 32.327 19.06 1 91.07 188 CYS B CA 1
ATOM 3654 C C . CYS B 1 188 ? 9.449 31.001 19.281 1 91.07 188 CYS B C 1
ATOM 3656 O O . CYS B 1 188 ? 8.807 29.975 19.516 1 91.07 188 CYS B O 1
ATOM 3658 N N . PRO B 1 189 ? 10.789 30.908 19.266 1 93.49 189 PRO B N 1
ATOM 3659 C CA . PRO B 1 189 ? 11.473 29.623 19.426 1 93.49 189 PRO B CA 1
ATOM 3660 C C . PRO B 1 189 ? 11.104 28.916 20.728 1 93.49 189 PRO B C 1
ATOM 3662 O O . PRO B 1 189 ? 10.931 27.694 20.744 1 93.49 189 PRO B O 1
ATOM 3665 N N . ASN B 1 190 ? 10.929 29.663 21.782 1 93.72 190 ASN B N 1
ATOM 3666 C CA . ASN B 1 190 ? 10.565 29.053 23.056 1 93.72 190 ASN B CA 1
ATOM 3667 C C . ASN B 1 190 ? 9.172 28.432 23.002 1 93.72 190 ASN B C 1
ATOM 3669 O O . ASN B 1 190 ? 8.951 27.345 23.539 1 93.72 190 ASN B O 1
ATOM 3673 N N . GLU B 1 191 ? 8.269 29.149 22.399 1 93.87 191 GLU B N 1
ATOM 3674 C CA . GLU B 1 191 ? 6.905 28.647 22.26 1 93.87 191 GLU B CA 1
ATOM 3675 C C . GLU B 1 191 ? 6.867 27.379 21.412 1 93.87 191 GLU B C 1
ATOM 3677 O O . GLU B 1 191 ? 6.21 26.401 21.776 1 93.87 191 GLU B O 1
ATOM 3682 N N . VAL B 1 192 ? 7.561 27.438 20.309 1 96.09 192 VAL B N 1
ATOM 3683 C CA . VAL B 1 192 ? 7.605 26.299 19.397 1 96.09 192 VAL B CA 1
ATOM 3684 C C . VAL B 1 192 ? 8.281 25.114 20.082 1 96.09 192 VAL B C 1
ATOM 3686 O O . VAL B 1 192 ? 7.843 23.971 19.933 1 96.09 192 VAL B O 1
ATOM 3689 N N . CYS B 1 193 ? 9.34 25.359 20.786 1 96.23 193 CYS B N 1
ATOM 3690 C CA . CYS B 1 193 ? 10.074 24.325 21.506 1 96.23 193 CYS B CA 1
ATOM 3691 C C . CYS B 1 193 ? 9.155 23.565 22.456 1 96.23 193 CYS B C 1
ATOM 3693 O O . CYS B 1 193 ? 9.165 22.333 22.483 1 96.23 193 CYS B O 1
ATOM 3695 N N . ALA B 1 194 ? 8.372 24.3 23.223 1 95.43 194 ALA B N 1
ATOM 3696 C CA . ALA B 1 194 ? 7.438 23.682 24.161 1 95.43 194 ALA B CA 1
ATOM 3697 C C . ALA B 1 194 ? 6.415 22.82 23.427 1 95.43 194 ALA B C 1
ATOM 3699 O O . ALA B 1 194 ? 6.086 21.719 23.876 1 95.43 194 ALA B O 1
ATOM 3700 N N . TYR B 1 195 ? 5.938 23.303 22.342 1 95.28 195 TYR B N 1
ATOM 3701 C CA . TYR B 1 195 ? 4.956 22.579 21.542 1 95.28 195 TYR B CA 1
ATOM 3702 C C . TYR B 1 195 ? 5.548 21.289 20.989 1 95.28 195 TYR B C 1
ATOM 3704 O O . TYR B 1 195 ? 4.922 20.229 21.064 1 95.28 195 TYR B O 1
ATOM 3712 N N . LEU B 1 196 ? 6.771 21.363 20.448 1 97.09 196 LEU B N 1
ATOM 3713 C CA . LEU B 1 196 ? 7.445 20.206 19.871 1 97.09 196 LEU B CA 1
ATOM 3714 C C . LEU B 1 196 ? 7.726 19.153 20.938 1 97.09 196 LEU B C 1
ATOM 3716 O O . LEU B 1 196 ? 7.66 17.952 20.663 1 97.09 196 LEU B O 1
ATOM 3720 N N . ARG B 1 197 ? 8.037 19.57 22.125 1 96.51 197 ARG B N 1
ATOM 3721 C CA . ARG B 1 197 ? 8.27 18.633 23.219 1 96.51 197 ARG B CA 1
ATOM 3722 C C . ARG B 1 197 ? 7.012 17.83 23.53 1 96.51 197 ARG B C 1
ATOM 3724 O O . ARG B 1 197 ? 7.081 16.619 23.754 1 96.51 197 ARG B O 1
ATOM 3731 N N . ARG B 1 198 ? 5.939 18.53 23.513 1 95.01 198 ARG B N 1
ATOM 3732 C CA . ARG B 1 198 ? 4.67 17.852 23.757 1 95.01 198 ARG B CA 1
ATOM 3733 C C . ARG B 1 198 ? 4.347 16.874 22.632 1 95.01 198 ARG B C 1
ATOM 3735 O O . ARG B 1 198 ? 3.894 15.756 22.885 1 95.01 198 ARG B O 1
ATOM 3742 N N . MET B 1 199 ? 4.559 17.282 21.436 1 95.79 199 MET B N 1
ATOM 3743 C CA . MET B 1 199 ? 4.339 16.415 20.282 1 95.79 199 MET B CA 1
ATOM 3744 C C . MET B 1 199 ? 5.208 15.164 20.368 1 95.79 199 MET B C 1
ATOM 3746 O O . MET B 1 199 ? 4.737 14.057 20.102 1 95.79 199 MET B O 1
ATOM 3750 N N . LEU B 1 200 ? 6.482 15.429 20.707 1 96.28 200 LEU B N 1
ATOM 3751 C CA . LEU B 1 200 ? 7.401 14.301 20.819 1 96.28 200 LEU B CA 1
ATOM 3752 C C . LEU B 1 200 ? 6.914 13.305 21.866 1 96.28 200 LEU B C 1
ATOM 3754 O O . LEU B 1 200 ? 6.915 12.096 21.626 1 96.28 200 LEU B O 1
ATOM 3758 N N . GLY B 1 201 ? 6.501 13.825 22.985 1 94.79 201 GLY B N 1
ATOM 3759 C CA . GLY B 1 201 ? 5.94 12.95 24.002 1 94.79 201 GLY B CA 1
ATOM 3760 C C . GLY B 1 201 ? 4.76 12.136 23.505 1 94.79 201 GLY B C 1
ATOM 3761 O O . GLY B 1 201 ? 4.668 10.938 23.778 1 94.79 201 GLY B O 1
ATOM 3762 N N . GLY B 1 202 ? 3.847 12.784 22.813 1 93.61 202 GLY B N 1
ATOM 3763 C CA . GLY B 1 202 ? 2.702 12.102 22.23 1 93.61 202 GLY B CA 1
ATOM 3764 C C . GLY B 1 202 ? 3.093 11.003 21.26 1 93.61 202 GLY B C 1
ATOM 3765 O O . GLY B 1 202 ? 2.631 9.867 21.382 1 93.61 202 GLY B O 1
ATOM 3766 N N . PHE B 1 203 ? 4.002 11.295 20.348 1 94.57 203 PHE B N 1
ATOM 3767 C CA . PHE B 1 203 ? 4.422 10.331 19.338 1 94.57 203 PHE B CA 1
ATOM 3768 C C . PHE B 1 203 ? 5.179 9.172 19.976 1 94.57 203 PHE B C 1
ATOM 3770 O O . PHE B 1 203 ? 5.061 8.028 19.533 1 94.57 203 PHE B O 1
ATOM 3777 N N . GLU B 1 204 ? 5.961 9.475 20.939 1 92.43 204 GLU B N 1
ATOM 3778 C CA . GLU B 1 204 ? 6.714 8.426 21.62 1 92.43 204 GLU B CA 1
ATOM 3779 C C . GLU B 1 204 ? 5.783 7.466 22.355 1 92.43 204 GLU B C 1
ATOM 3781 O O . GLU B 1 204 ? 6.096 6.283 22.506 1 92.43 204 GLU B O 1
ATOM 3786 N N . SER B 1 205 ? 4.636 7.954 22.777 1 90.33 205 SER B N 1
ATOM 3787 C CA . SER B 1 205 ? 3.678 7.114 23.488 1 90.33 205 SER B CA 1
ATOM 3788 C C . SER B 1 205 ? 3.011 6.117 22.546 1 90.33 205 SER B C 1
ATOM 3790 O O . SER B 1 205 ? 2.429 5.126 22.993 1 90.33 205 SER B O 1
ATOM 3792 N N . LEU B 1 206 ? 3.009 6.354 21.241 1 88.72 206 LEU B N 1
ATOM 3793 C CA . LEU B 1 206 ? 2.392 5.469 20.259 1 88.72 206 LEU B CA 1
ATOM 3794 C C . LEU B 1 206 ? 3.25 4.23 20.028 1 88.72 206 LEU B C 1
ATOM 3796 O O . LEU B 1 206 ? 2.758 3.212 19.536 1 88.72 206 LEU B O 1
ATOM 3800 N N . GLY B 1 207 ? 4.462 4.299 20.466 1 79.52 207 GLY B N 1
ATOM 3801 C CA . GLY B 1 207 ? 5.348 3.171 20.224 1 79.52 207 GLY B CA 1
ATOM 3802 C C . GLY B 1 207 ? 5.704 2.995 18.76 1 79.52 207 GLY B C 1
ATOM 3803 O O . GLY B 1 207 ? 5.823 3.976 18.023 1 79.52 207 GLY B O 1
ATOM 3804 N N . GLN B 1 208 ? 6.017 1.729 18.369 1 77.23 208 GLN B N 1
ATOM 3805 C CA . GLN B 1 208 ? 6.397 1.423 16.994 1 77.23 208 GLN B CA 1
ATOM 3806 C C . GLN B 1 208 ? 5.175 1.069 16.151 1 77.23 208 GLN B C 1
ATOM 3808 O O . GLN B 1 208 ? 4.771 -0.094 16.092 1 77.23 208 GLN B O 1
ATOM 3813 N N . VAL B 1 209 ? 4.651 2.062 15.464 1 80.5 209 VAL B N 1
ATOM 3814 C CA . VAL B 1 209 ? 3.437 1.898 14.673 1 80.5 209 VAL B CA 1
ATOM 3815 C C . VAL B 1 209 ? 3.798 1.45 13.258 1 80.5 209 VAL B C 1
ATOM 3817 O O . VAL B 1 209 ? 3.139 0.576 12.69 1 80.5 209 VAL B O 1
ATOM 3820 N N . SER B 1 210 ? 4.816 2.01 12.701 1 85.39 210 SER B N 1
ATOM 3821 C CA . SER B 1 210 ? 5.297 1.694 11.359 1 85.39 210 SER B CA 1
ATOM 3822 C C . SER B 1 210 ? 6.711 2.221 11.14 1 85.39 210 SER B C 1
ATOM 3824 O O . SER B 1 210 ? 7.195 3.053 11.91 1 85.39 210 SER B O 1
ATOM 3826 N N . ARG B 1 211 ? 7.274 1.747 10.118 1 84.64 211 ARG B N 1
ATOM 3827 C CA . ARG B 1 211 ? 8.603 2.237 9.767 1 84.64 211 ARG B CA 1
ATOM 3828 C C . ARG B 1 211 ? 8.562 3.719 9.408 1 84.64 211 ARG B C 1
ATOM 3830 O O . ARG B 1 211 ? 9.452 4.481 9.792 1 84.64 211 ARG B O 1
ATOM 3837 N N . GLU B 1 212 ? 7.543 4.048 8.744 1 91.19 212 GLU B N 1
ATOM 3838 C CA . GLU B 1 212 ? 7.38 5.44 8.335 1 91.19 212 GLU B CA 1
ATOM 3839 C C . GLU B 1 212 ? 7.228 6.357 9.545 1 91.19 212 GLU B C 1
ATOM 3841 O O . GLU B 1 212 ? 7.851 7.42 9.607 1 91.19 212 GLU B O 1
ATOM 3846 N N . MET B 1 213 ? 6.438 5.965 10.504 1 92.03 213 MET B N 1
ATOM 3847 C CA . MET B 1 213 ? 6.249 6.733 11.732 1 92.03 213 MET B CA 1
ATOM 3848 C C . MET B 1 213 ? 7.556 6.849 12.508 1 92.03 213 MET B C 1
ATOM 3850 O O . MET B 1 213 ? 7.88 7.916 13.032 1 92.03 213 MET B O 1
ATOM 3854 N N . GLY B 1 214 ? 8.278 5.753 12.525 1 92.44 214 GLY B N 1
ATOM 3855 C CA . GLY B 1 214 ? 9.568 5.785 13.195 1 92.44 214 GLY B CA 1
ATOM 3856 C C . GLY B 1 214 ? 10.52 6.81 12.608 1 92.44 214 GLY B C 1
ATOM 3857 O O . GLY B 1 214 ? 11.175 7.55 13.345 1 92.44 214 GLY B O 1
ATOM 3858 N N . ARG B 1 215 ? 10.573 6.846 11.343 1 94.61 215 ARG B N 1
ATOM 3859 C CA . ARG B 1 215 ? 11.426 7.806 10.649 1 94.61 215 ARG B CA 1
ATOM 3860 C C . ARG B 1 215 ? 11.004 9.238 10.961 1 94.61 215 ARG B C 1
ATOM 3862 O O . ARG B 1 215 ? 11.849 10.099 11.214 1 94.61 215 ARG B O 1
ATOM 3869 N N . LYS B 1 216 ? 9.688 9.446 11.021 1 94.34 216 LYS B N 1
ATOM 3870 C CA . LYS B 1 216 ? 9.182 10.792 11.272 1 94.34 216 LYS B CA 1
ATOM 3871 C C . LYS B 1 216 ? 9.447 11.221 12.712 1 94.34 216 LYS B C 1
ATOM 3873 O O . LYS B 1 216 ? 9.723 12.393 12.976 1 94.34 216 LYS B O 1
ATOM 3878 N N . VAL B 1 217 ? 9.405 10.309 13.616 1 94.9 217 VAL B N 1
ATOM 3879 C CA . VAL B 1 217 ? 9.694 10.612 15.014 1 94.9 217 VAL B CA 1
ATOM 3880 C C . VAL B 1 217 ? 11.176 10.943 15.175 1 94.9 217 VAL B C 1
ATOM 3882 O O . VAL B 1 217 ? 11.537 11.851 15.928 1 94.9 217 VAL B O 1
ATOM 3885 N N . SER B 1 218 ? 12.035 10.234 14.477 1 95.82 218 SER B N 1
ATOM 3886 C CA . SER B 1 218 ? 13.46 10.546 14.48 1 95.82 218 SER B CA 1
ATOM 3887 C C . SER B 1 218 ? 13.719 11.956 13.961 1 95.82 218 SER B C 1
ATOM 3889 O O . SER B 1 218 ? 14.503 12.705 14.547 1 95.82 218 SER B O 1
ATOM 3891 N N . THR B 1 219 ? 13.057 12.271 12.934 1 95.89 219 THR B N 1
ATOM 3892 C CA . THR B 1 219 ? 13.168 13.611 12.368 1 95.89 219 THR B CA 1
ATOM 3893 C C . THR B 1 219 ? 12.65 14.658 13.351 1 95.89 219 THR B C 1
ATOM 3895 O O . THR B 1 219 ? 13.219 15.745 13.465 1 95.89 219 THR B O 1
ATOM 3898 N N . LEU B 1 220 ? 11.557 14.322 14.056 1 97.03 220 LEU B N 1
ATOM 3899 C CA . LEU B 1 220 ? 11.015 15.211 15.077 1 97.03 220 LEU B CA 1
ATOM 3900 C C . LEU B 1 220 ? 12.043 15.47 16.174 1 97.03 220 LEU B C 1
ATOM 3902 O O . LEU B 1 220 ? 12.199 16.605 16.63 1 97.03 220 LEU B O 1
ATOM 3906 N N . ARG B 1 221 ? 12.773 14.517 16.588 1 97.13 221 ARG B N 1
ATOM 3907 C CA . ARG B 1 221 ? 13.824 14.678 17.588 1 97.13 221 ARG B CA 1
ATOM 3908 C C . ARG B 1 221 ? 14.9 15.643 17.101 1 97.13 221 ARG B C 1
ATOM 3910 O O . ARG B 1 221 ? 15.35 16.51 17.852 1 97.13 221 ARG B O 1
ATOM 3917 N N . GLN B 1 222 ? 15.236 15.459 15.892 1 96.82 222 GLN B N 1
ATOM 3918 C CA . GLN B 1 222 ? 16.248 16.334 15.308 1 96.82 222 GLN B CA 1
ATOM 3919 C C . GLN B 1 222 ? 15.745 17.772 15.217 1 96.82 222 GLN B C 1
ATOM 3921 O O . GLN B 1 222 ? 16.492 18.714 15.489 1 96.82 222 GLN B O 1
ATOM 3926 N N . SER B 1 223 ? 14.514 17.907 14.82 1 96.17 223 SER B N 1
ATOM 3927 C CA . SER B 1 223 ? 13.901 19.228 14.735 1 96.17 223 SER B CA 1
ATOM 3928 C C . SER B 1 223 ? 13.876 19.915 16.096 1 96.17 223 SER B C 1
ATOM 3930 O O . SER B 1 223 ? 14.198 21.1 16.205 1 96.17 223 SER B O 1
ATOM 3932 N N . LEU B 1 224 ? 13.497 19.171 17.113 1 97.25 224 LEU B N 1
ATOM 3933 C CA . LEU B 1 224 ? 13.451 19.704 18.47 1 97.25 224 LEU B CA 1
ATOM 3934 C C . LEU B 1 224 ? 14.837 20.147 18.928 1 97.25 224 LEU B C 1
ATOM 3936 O O . LEU B 1 224 ? 14.986 21.214 19.526 1 97.25 224 LEU B O 1
ATOM 3940 N N . GLN B 1 225 ? 15.823 19.385 18.609 1 97.04 225 GLN B N 1
ATOM 3941 C CA . GLN B 1 225 ? 17.192 19.73 18.976 1 97.04 225 GLN B CA 1
ATOM 3942 C C . GLN B 1 225 ? 17.614 21.054 18.346 1 97.04 225 GLN B C 1
ATOM 3944 O O . GLN B 1 225 ? 18.272 21.872 18.991 1 97.04 225 GLN B O 1
ATOM 3949 N N . LYS B 1 226 ? 17.261 21.243 17.164 1 95.19 226 LYS B N 1
ATOM 3950 C CA . LYS B 1 226 ? 17.609 22.473 16.458 1 95.19 226 LYS B CA 1
ATOM 3951 C C . LYS B 1 226 ? 16.937 23.683 17.1 1 95.19 226 LYS B C 1
ATOM 3953 O O . LYS B 1 226 ? 17.569 24.726 17.284 1 95.19 226 LYS B O 1
ATOM 3958 N N . VAL B 1 227 ? 15.717 23.538 17.443 1 96.37 227 VAL B N 1
ATOM 3959 C CA . VAL B 1 227 ? 14.983 24.637 18.061 1 96.37 227 VAL B CA 1
ATOM 3960 C C . VAL B 1 227 ? 15.532 24.903 19.46 1 96.37 227 VAL B C 1
ATOM 3962 O O . VAL B 1 227 ? 15.662 26.058 19.874 1 96.37 227 VAL B O 1
ATOM 3965 N N . GLU B 1 228 ? 15.843 23.833 20.143 1 95.84 228 GLU B N 1
ATOM 3966 C CA . GLU B 1 228 ? 16.432 23.974 21.472 1 95.84 228 GLU B CA 1
ATOM 3967 C C . GLU B 1 228 ? 17.77 24.706 21.407 1 95.84 228 GLU B C 1
ATOM 3969 O O . GLU B 1 228 ? 18.068 25.542 22.263 1 95.84 228 GLU B O 1
ATOM 3974 N N . SER B 1 229 ? 18.536 24.379 20.454 1 92.91 229 SER B N 1
ATOM 3975 C CA . SER B 1 229 ? 19.809 25.066 20.26 1 92.91 229 SER B CA 1
ATOM 3976 C C . SER B 1 229 ? 19.602 26.557 20.017 1 92.91 229 SER B C 1
ATOM 3978 O O . SER B 1 229 ? 20.363 27.385 20.521 1 92.91 229 SER B O 1
ATOM 3980 N N . ALA B 1 230 ? 18.636 26.878 19.267 1 90.52 230 ALA B N 1
ATOM 3981 C CA . ALA B 1 230 ? 18.299 28.277 19.019 1 90.52 230 ALA B CA 1
ATOM 3982 C C . ALA B 1 230 ? 17.889 28.98 20.31 1 90.52 230 ALA B C 1
ATOM 3984 O O . ALA B 1 230 ? 18.3 30.114 20.564 1 90.52 230 ALA B O 1
ATOM 3985 N N . CYS B 1 231 ? 17.069 28.347 21.11 1 91.36 231 CYS B N 1
ATOM 3986 C CA . CYS B 1 231 ? 16.648 28.893 22.395 1 91.36 231 CYS B CA 1
ATOM 3987 C C . CYS B 1 231 ? 17.848 29.138 23.302 1 91.36 231 CYS B C 1
ATOM 3989 O O . CYS B 1 231 ? 17.941 30.185 23.946 1 91.36 231 CYS B O 1
ATOM 3991 N N . TYR B 1 232 ? 18.721 28.164 23.275 1 90.32 232 TYR B N 1
ATOM 3992 C CA . TYR B 1 232 ? 19.919 28.274 24.1 1 90.32 232 TYR B CA 1
ATOM 3993 C C . TYR B 1 232 ? 20.784 29.446 23.652 1 90.32 232 TYR B C 1
ATOM 3995 O O . TYR B 1 232 ? 21.251 30.232 24.479 1 90.32 232 TYR B O 1
ATOM 4003 N N . ALA B 1 233 ? 20.979 29.534 22.418 1 86.58 233 ALA B N 1
ATOM 4004 C CA . ALA B 1 233 ? 21.78 30.619 21.858 1 86.58 233 ALA B CA 1
ATOM 4005 C C . ALA B 1 233 ? 21.18 31.979 22.206 1 86.58 233 ALA B C 1
ATOM 4007 O O . ALA B 1 233 ? 21.909 32.927 22.51 1 86.58 233 ALA B O 1
ATOM 4008 N N . LEU B 1 234 ? 19.945 32.128 22.131 1 86.65 234 LEU B N 1
ATOM 4009 C CA . LEU B 1 234 ? 19.25 33.371 22.448 1 86.65 234 LEU B CA 1
ATOM 4010 C C . LEU B 1 234 ? 19.393 33.712 23.928 1 86.65 234 LEU B C 1
ATOM 4012 O O . LEU B 1 234 ? 19.476 34.886 24.293 1 86.65 234 LEU B O 1
ATOM 4016 N N . GLN B 1 235 ? 19.39 32.717 24.762 1 85.54 235 GLN B N 1
ATOM 4017 C CA . GLN B 1 235 ? 19.516 32.932 26.2 1 85.54 235 GLN B CA 1
ATOM 4018 C C . GLN B 1 235 ? 20.924 33.395 26.565 1 85.54 235 GLN B C 1
ATOM 4020 O O . GLN B 1 235 ? 21.098 34.23 27.455 1 85.54 235 GLN B O 1
ATOM 4025 N N . ILE B 1 236 ? 21.946 32.83 25.946 1 80.97 236 ILE B N 1
ATOM 4026 C CA . ILE B 1 236 ? 23.332 33.168 26.25 1 80.97 236 ILE B CA 1
ATOM 4027 C C . ILE B 1 236 ? 23.708 34.476 25.556 1 80.97 236 ILE B C 1
ATOM 4029 O O . ILE B 1 236 ? 24.331 35.351 26.162 1 80.97 236 ILE B O 1
ATOM 4033 N N . ARG B 1 237 ? 23.483 34.508 24.242 1 63.75 237 ARG B N 1
ATOM 4034 C CA . ARG B 1 237 ? 23.974 35.624 23.44 1 63.75 237 ARG B CA 1
ATOM 4035 C C . ARG B 1 237 ? 22.97 36.772 23.425 1 63.75 237 ARG B C 1
ATOM 4037 O O . ARG B 1 237 ? 23.29 37.877 22.983 1 63.75 237 ARG B O 1
ATOM 4044 N N . GLY B 1 238 ? 21.637 36.563 23.408 1 58.54 238 GLY B N 1
ATOM 4045 C CA . GLY B 1 238 ? 20.651 37.632 23.383 1 58.54 238 GLY B CA 1
ATOM 4046 C C . GLY B 1 238 ? 21.017 38.803 24.276 1 58.54 238 GLY B C 1
ATOM 4047 O O . GLY B 1 238 ? 20.623 39.94 24.01 1 58.54 238 GLY B O 1
ATOM 4048 N N . SER B 1 239 ? 21.745 38.539 25.355 1 52.94 239 SER B N 1
ATOM 4049 C CA . SER B 1 239 ? 22.268 39.674 26.108 1 52.94 239 SER B CA 1
ATOM 4050 C C . SER B 1 239 ? 23.396 40.367 25.351 1 52.94 239 SER B C 1
ATOM 4052 O O . SER B 1 239 ? 23.638 41.561 25.542 1 52.94 239 SER B O 1
ATOM 4054 N N . GLU B 1 240 ? 24.192 39.67 24.397 1 55 240 GLU B N 1
ATOM 4055 C CA . GLU B 1 240 ? 25.402 40.258 23.831 1 55 240 GLU B CA 1
ATOM 4056 C C . GLU B 1 240 ? 25.307 40.363 22.312 1 55 240 GLU B C 1
ATOM 4058 O O . GLU B 1 240 ? 26.067 41.105 21.686 1 55 240 GLU B O 1
ATOM 4063 N N . ILE B 1 241 ? 24.644 39.478 21.423 1 54.29 241 ILE B N 1
ATOM 4064 C CA . ILE B 1 241 ? 24.759 39.395 19.971 1 54.29 241 ILE B CA 1
ATOM 4065 C C . ILE B 1 241 ? 23.537 40.04 19.32 1 54.29 241 ILE B C 1
ATOM 4067 O O . ILE B 1 241 ? 22.399 39.726 19.674 1 54.29 241 ILE B O 1
ATOM 4071 N N . PRO B 1 242 ? 23.844 41.089 18.533 1 56.29 242 PRO B N 1
ATOM 4072 C CA . PRO B 1 242 ? 22.748 41.715 17.79 1 56.29 242 PRO B CA 1
ATOM 4073 C C . PRO B 1 242 ? 21.88 40.699 17.051 1 56.29 242 PRO B C 1
ATOM 4075 O O . PRO B 1 242 ? 22.388 39.683 16.569 1 56.29 242 PRO B O 1
ATOM 4078 N N . THR B 1 243 ? 20.592 40.793 17.075 1 54.59 243 THR B N 1
ATOM 4079 C CA . THR B 1 243 ? 19.524 39.912 16.617 1 54.59 243 THR B CA 1
ATOM 4080 C C . THR B 1 243 ? 19.781 39.449 15.186 1 54.59 243 THR B C 1
ATOM 4082 O O . THR B 1 243 ? 19.511 38.296 14.843 1 54.59 243 THR B O 1
ATOM 4085 N N . HIS B 1 244 ? 20.361 40.312 14.369 1 57.11 244 HIS B N 1
ATOM 4086 C CA . HIS B 1 244 ? 20.543 40.022 12.951 1 57.11 244 HIS B CA 1
ATOM 4087 C C . HIS B 1 244 ? 21.649 38.994 12.736 1 57.11 244 HIS B C 1
ATOM 4089 O O . HIS B 1 244 ? 21.677 38.311 11.71 1 57.11 244 HIS B O 1
ATOM 4095 N N . MET B 1 245 ? 22.58 38.834 13.614 1 57.25 245 MET B N 1
ATOM 4096 C CA . MET B 1 245 ? 23.712 37.92 13.491 1 57.25 245 MET B CA 1
ATOM 4097 C C . MET B 1 245 ? 23.323 36.511 13.927 1 57.25 245 MET B C 1
ATOM 4099 O O . MET B 1 245 ? 24.013 35.543 13.6 1 57.25 245 MET B O 1
ATOM 4103 N N . LEU B 1 246 ? 22.294 36.544 14.536 1 57.06 246 LEU B N 1
ATOM 4104 C CA . LEU B 1 246 ? 21.831 35.264 15.06 1 57.06 246 LEU B CA 1
ATOM 4105 C C . LEU B 1 246 ? 21.331 34.364 13.935 1 57.06 246 LEU B C 1
ATOM 4107 O O . LEU B 1 246 ? 21.456 33.14 14.012 1 57.06 246 LEU B O 1
ATOM 4111 N N . LYS B 1 247 ? 20.828 34.938 12.821 1 57.86 247 LYS B N 1
ATOM 4112 C CA . LYS B 1 247 ? 20.387 34.195 11.644 1 57.86 247 LYS B CA 1
ATOM 4113 C C . LYS B 1 247 ? 21.521 33.352 11.069 1 57.86 247 LYS B C 1
ATOM 4115 O O . LYS B 1 247 ? 21.307 32.21 10.659 1 57.86 247 LYS B O 1
ATOM 4120 N N . ASP B 1 248 ? 22.721 34.018 10.962 1 58.34 248 ASP B N 1
ATOM 4121 C CA . ASP B 1 248 ? 23.866 33.364 10.336 1 58.34 248 ASP B CA 1
ATOM 4122 C C . ASP B 1 248 ? 24.328 32.163 11.158 1 58.34 248 ASP B C 1
ATOM 4124 O O . ASP B 1 248 ? 24.842 31.187 10.607 1 58.34 248 ASP B O 1
ATOM 4128 N N . VAL B 1 249 ? 24.143 32.219 12.267 1 56.08 249 VAL B N 1
ATOM 4129 C CA . VAL B 1 249 ? 24.564 31.148 13.164 1 56.08 249 VAL B CA 1
ATOM 4130 C C . VAL B 1 249 ? 23.684 29.919 12.949 1 56.08 249 VAL B C 1
ATOM 4132 O O . VAL B 1 249 ? 24.165 28.785 13.012 1 56.08 249 VAL B O 1
ATOM 4135 N N . PHE B 1 250 ? 22.491 30.198 12.553 1 58.12 250 PHE B N 1
ATOM 4136 C CA . PHE B 1 250 ? 21.562 29.077 12.475 1 58.12 250 PHE B CA 1
ATOM 4137 C C . PHE B 1 250 ? 21.49 28.532 11.053 1 58.12 250 PHE B C 1
ATOM 4139 O O . PHE B 1 250 ? 21.129 27.372 10.845 1 58.12 250 PHE B O 1
ATOM 4146 N N . ARG B 1 251 ? 21.598 29.417 10.117 1 55.33 251 ARG B N 1
ATOM 4147 C CA . ARG B 1 251 ? 21.614 28.932 8.741 1 55.33 251 ARG B CA 1
ATOM 4148 C C . ARG B 1 251 ? 22.772 27.967 8.514 1 55.33 251 ARG B C 1
ATOM 4150 O O . ARG B 1 251 ? 22.665 27.037 7.711 1 55.33 251 ARG B O 1
ATOM 4157 N N . SER B 1 252 ? 23.853 28.33 9.014 1 48.62 252 SER B N 1
ATOM 4158 C CA . SER B 1 252 ? 25.01 27.478 8.761 1 48.62 252 SER B CA 1
ATOM 4159 C C . SER B 1 252 ? 24.768 26.056 9.255 1 48.62 252 SER B C 1
ATOM 4161 O O . SER B 1 252 ? 25.275 25.096 8.671 1 48.62 252 SER B O 1
ATOM 4163 N N . GLY B 1 253 ? 24.028 25.762 10.319 1 45.34 253 GLY B N 1
ATOM 4164 C CA . GLY B 1 253 ? 23.802 24.408 10.799 1 45.34 253 GLY B CA 1
ATOM 4165 C C . GLY B 1 253 ? 22.661 23.706 10.088 1 45.34 253 GLY B C 1
ATOM 4166 O O . GLY B 1 253 ? 22.489 22.493 10.227 1 45.34 253 GLY B O 1
ATOM 4167 N N . THR B 1 254 ? 21.606 24.322 9.61 1 44.72 254 THR B N 1
ATOM 4168 C CA . THR B 1 254 ? 20.326 23.764 9.189 1 44.72 254 THR B CA 1
ATOM 4169 C C . THR B 1 254 ? 20.356 23.399 7.707 1 44.72 254 THR B C 1
ATOM 4171 O O . THR B 1 254 ? 19.506 22.643 7.231 1 44.72 254 THR B O 1
ATOM 4174 N N . ASP B 1 255 ? 20.981 24.159 6.846 1 40.66 255 ASP B N 1
ATOM 4175 C CA . ASP B 1 255 ? 20.715 24.044 5.416 1 40.66 255 ASP B CA 1
ATOM 4176 C C . ASP B 1 255 ? 20.823 22.594 4.951 1 40.66 255 ASP B C 1
ATOM 4178 O O . ASP B 1 255 ? 20.097 22.169 4.05 1 40.66 255 ASP B O 1
ATOM 4182 N N . ASN B 1 256 ? 21.817 21.882 5.309 1 39.52 256 ASN B N 1
ATOM 4183 C CA . ASN B 1 256 ? 22.158 20.753 4.449 1 39.52 256 ASN B CA 1
ATOM 4184 C C . ASN B 1 256 ? 21.238 19.562 4.697 1 39.52 256 ASN B C 1
ATOM 4186 O O . ASN B 1 256 ? 21.036 18.732 3.808 1 39.52 256 ASN B O 1
ATOM 4190 N N . SER B 1 257 ? 20.775 19.259 5.902 1 40.05 257 SER B N 1
ATOM 4191 C CA . SER B 1 257 ? 20.366 17.876 6.13 1 40.05 257 SER B CA 1
ATOM 4192 C C . SER B 1 257 ? 18.875 17.691 5.869 1 40.05 257 SER B C 1
ATOM 4194 O O . SER B 1 257 ? 18.456 16.662 5.335 1 40.05 257 SER B O 1
ATOM 4196 N N . TYR B 1 258 ? 17.994 18.555 6.214 1 40.01 258 TYR B N 1
ATOM 4197 C CA . TYR B 1 258 ? 16.563 18.271 6.215 1 40.01 258 TYR B CA 1
ATOM 4198 C C . TYR B 1 258 ? 15.974 18.433 4.819 1 40.01 258 TYR B C 1
ATOM 4200 O O . TYR B 1 258 ? 15.071 17.688 4.429 1 40.01 258 TYR B O 1
ATOM 4208 N N . MET B 1 259 ? 16.286 19.464 4.086 1 39.67 259 MET B N 1
ATOM 4209 C CA . MET B 1 259 ? 15.744 19.621 2.74 1 39.67 259 MET B CA 1
ATOM 4210 C C . MET B 1 259 ? 16.116 18.431 1.861 1 39.67 259 MET B C 1
ATOM 4212 O O . MET B 1 259 ? 15.383 18.088 0.932 1 39.67 259 MET B O 1
ATOM 4216 N N . GLU B 1 260 ? 17.185 17.883 2.108 1 40.13 260 GLU B N 1
ATOM 4217 C CA . GLU B 1 260 ? 17.636 16.753 1.301 1 40.13 260 GLU B CA 1
ATOM 4218 C C . GLU B 1 260 ? 16.78 15.516 1.557 1 40.13 260 GLU B C 1
ATOM 4220 O O . GLU B 1 260 ? 16.516 14.736 0.639 1 40.13 260 GLU B O 1
ATOM 4225 N N . GLU B 1 261 ? 16.29 15.386 2.709 1 41.28 261 GLU B N 1
ATOM 4226 C CA . GLU B 1 261 ? 15.573 14.153 3.02 1 41.28 261 GLU B CA 1
ATOM 4227 C C . GLU B 1 261 ? 14.132 14.211 2.519 1 41.28 261 GLU B C 1
ATOM 4229 O O . GLU B 1 261 ? 13.571 13.193 2.108 1 41.28 261 GLU B O 1
ATOM 4234 N N . ARG B 1 262 ? 13.421 15.317 2.659 1 45.42 262 ARG B N 1
ATOM 4235 C CA . ARG B 1 262 ? 12.066 15.401 2.122 1 45.42 262 ARG B CA 1
ATOM 4236 C C . ARG B 1 262 ? 12.068 15.243 0.606 1 45.42 262 ARG B C 1
ATOM 4238 O O . ARG B 1 262 ? 11.101 14.742 0.027 1 45.42 262 ARG B O 1
ATOM 4245 N N . ASP B 1 263 ? 13.124 15.763 -0.143 1 40.8 263 ASP B N 1
ATOM 4246 C CA . ASP B 1 263 ? 13.193 15.65 -1.597 1 40.8 263 ASP B CA 1
ATOM 4247 C C . ASP B 1 263 ? 13.453 14.207 -2.023 1 40.8 263 ASP B C 1
ATOM 4249 O O . ASP B 1 263 ? 13.157 13.826 -3.158 1 40.8 263 ASP B O 1
ATOM 4253 N N . MET B 1 264 ? 14.108 13.51 -1.213 1 40.28 264 MET B N 1
ATOM 4254 C CA . MET B 1 264 ? 14.429 12.152 -1.643 1 40.28 264 MET B CA 1
ATOM 4255 C C . MET B 1 264 ? 13.199 11.254 -1.573 1 40.28 264 MET B C 1
ATOM 4257 O O . MET B 1 264 ? 13.196 10.153 -2.126 1 40.28 264 MET B O 1
ATOM 4261 N N . ASP B 1 265 ? 12.39 11.513 -0.734 1 39.15 265 ASP B N 1
ATOM 4262 C CA . ASP B 1 265 ? 11.243 10.615 -0.65 1 39.15 265 ASP B CA 1
ATOM 4263 C C . ASP B 1 265 ? 10.2 10.955 -1.713 1 39.15 265 ASP B C 1
ATOM 4265 O O . ASP B 1 265 ? 9.16 10.3 -1.801 1 39.15 265 ASP B O 1
ATOM 4269 N N . ASP B 1 266 ? 10.199 12.103 -2.341 1 33.25 266 ASP B N 1
ATOM 4270 C CA . ASP B 1 266 ? 9.255 12.373 -3.422 1 33.25 266 ASP B CA 1
ATOM 4271 C C . ASP B 1 266 ? 9.672 11.661 -4.706 1 33.25 266 ASP B C 1
ATOM 4273 O O . ASP B 1 266 ? 10.839 11.713 -5.1 1 33.25 266 ASP B O 1
#

Secondary structure (DSSP, 8-state):
-HHHHHHHHHHHHHHHHHHHHHHHHHHHHHHHHHHHHHHHHHHHHHHHHHHHHHHHHHTTTSSS--HHHHHHHHHHHHHHIIIIIHHHHHHHTTS-TTTSHHHHHHHHHHHHHHHHHHHHHHHS-PPPHHHHHHHTEEEEE-SS-SS--EEEEE----HHHHHHHHHHHHHHHHHHHHHHHHTT-TTHHHHHHHHHHHHHHHHHHT-S--HHHHHHHHHHHHHHHHHHHHHHHHHHHTTTS-HHHHHHHHHHHHTTTHHHHHHH--/-HHHHHHHHHHHHHHHHHHHHHHHHHHHHHHHHHHHHHHHHHHHHHHHHHHHHHHHHHTTTSSS--HHHHHHHHHHHHHHIIIIIHHHHHHHTTS-TTTTHHHHHHHHHHHHHHHHHHHHHHHS-PPPHHHHHHHTEEEEE-SS-SS--EEEEE----HHHHHHHHHHHHHHHHHHHHHHHHTT-TTHHHHHHHHHHHHHHHHHHT-S--HHHHHHHHHHHHHHHHHHHHHHHHHHHTTTS-HHHHHHHHHHHHTTTHHHHHHH--